Protein AF-A0A0D9VDD2-F1 (afdb_monomer_lite)

Secondary structure (DSSP, 8-state):
-HHHHHHHHHHHHHHHHGGGSPPPPEEEEEEETTTEEEEEETTS-EEEEEHHHHHHT-SS--TT--EETTEE---S-TT--EEEEEEETTTEEEEEETTS----EEEHHHHHHHHHTHHHHHHHHHHHHHHTT--SSPP--------HHHHHHHHHHHHHHHHHHHHHHHHHHHHHHHHHHHHHHHHTT--GGGTS---TT-S-EEEEE-HHHHT-HHHHHHHHHHHHHHT--EEEEEETT-HHHHHHS----S------------------EEEEETTEEEEEEEGGGTHHHHHHHHHHHHHHHHTSS--S-----HHHHHHHHHHHT--PPPPSEEEEESSSSS-TT--GGG-SS-EEEEEE-GGG--HHHHHHHHHHHHTPPPTTSS-----S----

Foldseek 3Di:
DPAVCCLLVVVVVCVVVCVPDDPFAWDDWDDDKFFWIWTAGPVRDIFTGTQLLCVQSFSDDDPPFDQDVNHGGDAQCLPKTWDDWDDDPRFFIFTQIPVRDTPGTQGPRNVVVCRVCVVVSVVVNVVVCVVRVGHNRHPPPPPPPPPVVVVVVVVVVVVVVVVVVVVVVVVVVVVVVVLVVLLVCVLVVVDVLLVDQPCVVFLEEEEEAEPVLLLPLVLVVVVVVLCLVSPHAEYEYEYAVQSNVCSQPPPPDDDPDDDDDDDDDDDDDAPFSWDADNNHTYTYDYLCLAPVLLVQLVVVVVVVVVPDPPPPDDDDDPVSSLVSSVVSRNNDAAGQEYEYADADPDRNRPHPNSCPNHHYDYQYHSVPDGSSSVSVSSSVSSPDDDPPPDPPPPPDDPDD

Radius of gyration: 35.56 Å; chains: 1; bounding box: 83×65×98 Å

pLDDT: mean 78.19, std 19.79, range [24.19, 96.69]

Sequence (400 aa):
MAAAAMGAAVVRRLHAAVAAAQPPRLRKLAMHPPKSVEVGFADGSTFHLSAEFLRVYSPAADSKIRSVAGEKVIFGRRHVGIMSAESVGNYGIRILFDDLHKTGIFTWDYLHHLGSNKFGLMRNYIRTLKKHSLSRDPQRRYQGSISCSSMIVKLILGLLWCLVHLVISLFGSWSHLRNNLECYLISLKLLPKYRNLHLERLAYLGVVVDSREAKNALKVKQLLHWFSTIGINYLILYDIEGVLKELIQPSTEASTDGNLRNSLDVVADTKASCCRHGGMFMECLSGSDGKEAIAKAANLLYSTCSNSDNKSGIIFTEADMTRALKSVGIGGPEPDLLLVYGPARCHLGFPAWRLRYTEIMYMGPLESMKYGTIAKALYQFSHKHQNYEDPILFEGDFWN

Structure (mmCIF, N/CA/C/O backbone):
data_AF-A0A0D9VDD2-F1
#
_entry.id   AF-A0A0D9VDD2-F1
#
loop_
_atom_site.group_PDB
_atom_site.id
_atom_site.type_symbol
_atom_site.label_atom_id
_atom_site.label_alt_id
_atom_site.label_comp_id
_atom_site.label_asym_id
_atom_site.label_entity_id
_atom_site.label_seq_id
_atom_site.pdbx_PDB_ins_code
_atom_site.Cartn_x
_atom_site.Cartn_y
_atom_site.Cartn_z
_atom_site.occupancy
_atom_site.B_iso_or_equiv
_atom_site.auth_seq_id
_atom_site.auth_comp_id
_atom_site.auth_asym_id
_atom_site.auth_atom_id
_atom_site.pdbx_PDB_model_num
ATOM 1 N N . MET A 1 1 ? 16.039 -21.430 -40.012 1.00 30.84 1 MET A N 1
ATOM 2 C CA . MET A 1 1 ? 15.898 -21.374 -38.536 1.00 30.84 1 MET A CA 1
ATOM 3 C C . MET A 1 1 ? 17.147 -21.802 -37.746 1.00 30.84 1 MET A C 1
ATOM 5 O O . MET A 1 1 ? 17.159 -21.601 -36.541 1.00 30.84 1 MET A O 1
ATOM 9 N N . ALA A 1 2 ? 18.214 -22.335 -38.361 1.00 26.69 2 ALA A N 1
ATOM 10 C CA . ALA A 1 2 ? 19.327 -22.940 -37.612 1.00 26.69 2 ALA A CA 1
ATOM 11 C C . ALA A 1 2 ? 20.407 -21.961 -37.085 1.00 26.69 2 ALA A C 1
ATOM 13 O O . ALA A 1 2 ? 20.958 -22.193 -36.015 1.00 26.69 2 ALA A O 1
ATOM 14 N N . ALA A 1 3 ? 20.696 -20.837 -37.755 1.00 29.27 3 ALA A N 1
ATOM 15 C CA . ALA A 1 3 ? 21.874 -20.019 -37.414 1.00 29.27 3 ALA A CA 1
ATOM 16 C C . ALA A 1 3 ? 21.677 -19.036 -36.234 1.00 29.27 3 ALA A C 1
ATOM 18 O O . ALA A 1 3 ? 22.625 -18.742 -35.509 1.00 29.27 3 ALA A O 1
ATOM 19 N N . ALA A 1 4 ? 20.452 -18.560 -35.973 1.00 33.75 4 ALA A N 1
ATOM 20 C CA . ALA A 1 4 ? 20.155 -17.746 -34.782 1.00 33.75 4 ALA A CA 1
ATOM 21 C C . ALA A 1 4 ? 20.057 -18.600 -33.504 1.00 33.75 4 ALA A C 1
ATOM 23 O O . ALA A 1 4 ? 20.463 -18.154 -32.430 1.00 33.75 4 ALA A O 1
ATOM 24 N N . ALA A 1 5 ? 19.604 -19.851 -33.644 1.00 31.27 5 ALA A N 1
ATOM 25 C CA . ALA A 1 5 ? 19.727 -20.853 -32.596 1.00 31.27 5 ALA A CA 1
ATOM 26 C C . ALA A 1 5 ? 21.207 -21.141 -32.303 1.00 31.27 5 ALA A C 1
ATOM 28 O O . ALA A 1 5 ? 21.559 -21.268 -31.140 1.00 31.27 5 ALA A O 1
ATOM 29 N N . MET A 1 6 ? 22.096 -21.128 -33.307 1.00 35.28 6 MET A N 1
ATOM 30 C CA . MET A 1 6 ? 23.531 -21.342 -33.095 1.00 35.28 6 MET A CA 1
ATOM 31 C C . MET A 1 6 ? 24.211 -20.257 -32.254 1.00 35.28 6 MET A C 1
ATOM 33 O O . MET A 1 6 ? 25.042 -20.623 -31.453 1.00 35.28 6 MET A O 1
ATOM 37 N N . GLY A 1 7 ? 23.882 -18.963 -32.321 1.00 37.09 7 GLY A N 1
ATOM 38 C CA . GLY A 1 7 ? 24.578 -17.949 -31.496 1.00 37.09 7 GLY A CA 1
ATOM 39 C C . GLY A 1 7 ? 24.338 -18.108 -29.985 1.00 37.09 7 GLY A C 1
ATOM 40 O O . GLY A 1 7 ? 25.277 -18.187 -29.195 1.00 37.09 7 GLY A O 1
ATOM 41 N N . ALA A 1 8 ? 23.070 -18.234 -29.583 1.00 40.09 8 ALA A N 1
ATOM 42 C CA . ALA A 1 8 ? 22.695 -18.464 -28.186 1.00 40.09 8 ALA A CA 1
ATOM 43 C C . ALA A 1 8 ? 22.958 -19.916 -27.735 1.00 40.09 8 ALA A C 1
ATOM 45 O O . ALA A 1 8 ? 23.302 -20.143 -26.575 1.00 40.09 8 ALA A O 1
ATOM 46 N N . ALA A 1 9 ? 22.842 -20.902 -28.637 1.00 37.22 9 ALA A N 1
ATOM 47 C CA . ALA A 1 9 ? 23.177 -22.296 -28.343 1.00 37.22 9 ALA A CA 1
ATOM 48 C C . ALA A 1 9 ? 24.686 -22.563 -28.341 1.00 37.22 9 ALA A C 1
ATOM 50 O O . ALA A 1 9 ? 25.102 -23.470 -27.641 1.00 37.22 9 ALA A O 1
ATOM 51 N N . VAL A 1 10 ? 25.511 -21.792 -29.057 1.00 44.44 10 VAL A N 1
ATOM 52 C CA . VAL A 1 10 ? 26.982 -21.839 -28.970 1.00 44.44 10 VAL A CA 1
ATOM 53 C C . VAL A 1 10 ? 27.420 -21.262 -27.634 1.00 44.44 10 VAL A C 1
ATOM 55 O O . VAL A 1 10 ? 28.215 -21.905 -26.970 1.00 44.44 10 VAL A O 1
ATOM 58 N N . VAL A 1 11 ? 26.830 -20.154 -27.163 1.00 46.69 11 VAL A N 1
ATOM 59 C CA . VAL A 1 11 ? 27.063 -19.660 -25.792 1.00 46.69 11 VAL A CA 1
ATOM 60 C C . VAL A 1 11 ? 26.603 -20.695 -24.752 1.00 46.69 11 VAL A C 1
ATOM 62 O O . VAL A 1 11 ? 27.386 -21.062 -23.882 1.00 46.69 11 VAL A O 1
ATOM 65 N N . ARG A 1 12 ? 25.394 -21.269 -24.875 1.00 45.09 12 ARG A N 1
ATOM 66 C CA . ARG A 1 12 ? 24.916 -22.334 -23.961 1.00 45.09 12 ARG A CA 1
ATOM 67 C C . ARG A 1 12 ? 25.730 -23.638 -24.041 1.00 45.09 12 ARG A C 1
ATOM 69 O O . ARG A 1 12 ? 25.917 -24.276 -23.013 1.00 45.09 12 ARG A O 1
ATOM 76 N N . ARG A 1 13 ? 26.238 -24.034 -25.215 1.00 41.28 13 ARG A N 1
ATOM 77 C CA . ARG A 1 13 ? 27.098 -25.223 -25.395 1.00 41.28 13 ARG A CA 1
ATOM 78 C C . ARG A 1 13 ? 28.545 -24.977 -24.966 1.00 41.28 13 ARG A C 1
ATOM 80 O O . ARG A 1 13 ? 29.152 -25.909 -24.463 1.00 41.28 13 ARG A O 1
ATOM 87 N N . LEU A 1 14 ? 29.082 -23.761 -25.091 1.00 48.22 14 LEU A N 1
ATOM 88 C CA . LEU A 1 14 ? 30.380 -23.382 -24.514 1.00 48.22 14 LEU A CA 1
ATOM 89 C C . LEU A 1 14 ? 30.318 -23.390 -22.985 1.00 48.22 14 LEU A C 1
ATOM 91 O O . LEU A 1 14 ? 31.205 -23.956 -22.360 1.00 48.22 14 LEU A O 1
ATOM 95 N N . HIS A 1 15 ? 29.235 -22.882 -22.385 1.00 49.00 15 HIS A N 1
ATOM 96 C CA . HIS A 1 15 ? 29.010 -23.011 -20.939 1.00 49.00 15 HIS A CA 1
ATOM 97 C C . HIS A 1 15 ? 28.949 -24.481 -20.469 1.00 49.00 15 HIS A C 1
ATOM 99 O O . HIS A 1 15 ? 29.368 -24.768 -19.354 1.00 49.00 15 HIS A O 1
ATOM 105 N N . ALA A 1 16 ? 28.468 -25.411 -21.306 1.00 39.44 16 ALA A N 1
ATOM 106 C CA . ALA A 1 16 ? 28.390 -26.839 -20.973 1.00 39.44 16 ALA A CA 1
ATOM 107 C C . ALA A 1 16 ? 29.676 -27.636 -21.290 1.00 39.44 16 ALA A C 1
ATOM 109 O O . ALA A 1 16 ? 30.001 -28.572 -20.568 1.00 39.44 16 ALA A O 1
ATOM 110 N N . ALA A 1 17 ? 30.420 -27.284 -22.344 1.00 39.97 17 ALA A N 1
ATOM 111 C CA . ALA A 1 17 ? 31.623 -28.007 -22.776 1.00 39.97 17 ALA A CA 1
ATOM 112 C C . ALA A 1 17 ? 32.919 -27.536 -22.085 1.00 39.97 17 ALA A C 1
ATOM 114 O O . ALA A 1 17 ? 33.894 -28.280 -22.049 1.00 39.97 17 ALA A O 1
ATOM 115 N N . VAL A 1 18 ? 32.942 -26.329 -21.506 1.00 45.69 18 VAL A N 1
ATOM 116 C CA . VAL A 1 18 ? 34.102 -25.784 -20.765 1.00 45.69 18 VAL A CA 1
ATOM 117 C C . VAL A 1 18 ? 34.145 -26.271 -19.303 1.00 45.69 18 VAL A C 1
ATOM 119 O O . VAL A 1 18 ? 35.091 -25.991 -18.577 1.00 45.69 18 VAL A O 1
ATOM 122 N N . ALA A 1 19 ? 33.191 -27.103 -18.870 1.00 39.88 19 ALA A N 1
ATOM 123 C CA . ALA A 1 19 ? 33.149 -27.668 -17.517 1.00 39.88 19 ALA A CA 1
ATOM 124 C C . ALA A 1 19 ? 34.330 -28.607 -17.155 1.00 39.88 19 ALA A C 1
ATOM 126 O O . ALA A 1 19 ? 34.406 -29.060 -16.017 1.00 39.88 19 ALA A O 1
ATOM 127 N N . ALA A 1 20 ? 35.257 -28.890 -18.081 1.00 42.78 20 ALA A N 1
ATOM 128 C CA . ALA A 1 20 ? 36.411 -29.766 -17.846 1.00 42.78 20 ALA A CA 1
ATOM 129 C C . ALA A 1 20 ? 37.732 -29.036 -17.507 1.00 42.78 20 ALA A C 1
ATOM 131 O O . ALA A 1 20 ? 38.693 -29.690 -17.112 1.00 42.78 20 ALA A O 1
ATOM 132 N N . ALA A 1 21 ? 37.805 -27.703 -17.611 1.00 52.34 21 ALA A N 1
ATOM 133 C CA . ALA A 1 21 ? 38.969 -26.927 -17.171 1.00 52.34 21 ALA A CA 1
ATOM 134 C C . ALA A 1 21 ? 38.513 -25.575 -16.613 1.00 52.34 21 ALA A C 1
ATOM 136 O O . ALA A 1 21 ? 37.828 -24.822 -17.303 1.00 52.34 21 ALA A O 1
ATOM 137 N N . GLN A 1 22 ? 38.872 -25.261 -15.364 1.00 57.28 22 GLN A N 1
ATOM 138 C CA . GLN A 1 22 ? 38.543 -23.960 -14.779 1.00 57.28 22 GLN A CA 1
ATOM 139 C C . GLN A 1 22 ? 39.189 -22.842 -15.619 1.00 57.28 22 GLN A C 1
ATOM 141 O O . GLN A 1 22 ? 40.410 -22.856 -15.799 1.00 57.28 22 GLN A O 1
ATOM 146 N N . PRO A 1 23 ? 38.406 -21.884 -16.148 1.00 63.03 23 PRO A N 1
ATOM 147 C CA . PRO A 1 23 ? 38.947 -20.783 -16.931 1.00 63.03 23 PRO A CA 1
ATOM 148 C C . PRO A 1 23 ? 39.864 -19.911 -16.059 1.00 63.03 23 PRO A C 1
ATOM 150 O O . PRO A 1 23 ? 39.626 -19.757 -14.854 1.00 63.03 23 PRO A O 1
ATOM 153 N N . PRO A 1 24 ? 40.937 -19.341 -16.631 1.00 77.19 24 PRO A N 1
ATOM 154 C CA . PRO A 1 24 ? 41.904 -18.584 -15.856 1.00 77.19 24 PRO A CA 1
ATOM 155 C C . PRO A 1 24 ? 41.251 -17.322 -15.288 1.00 77.19 24 PRO A C 1
ATOM 157 O O . PRO A 1 24 ? 40.516 -16.603 -15.963 1.00 77.19 24 PRO A O 1
ATOM 160 N N . ARG A 1 25 ? 41.531 -17.038 -14.015 1.00 84.88 25 ARG A N 1
ATOM 161 C CA . ARG A 1 25 ? 40.952 -15.893 -13.306 1.00 84.88 25 ARG A CA 1
ATOM 162 C C . ARG A 1 25 ? 41.449 -14.573 -13.900 1.00 84.88 25 ARG A C 1
ATOM 164 O O . ARG A 1 25 ? 42.640 -14.423 -14.176 1.00 84.88 25 ARG A O 1
ATOM 171 N N . LEU A 1 26 ? 40.555 -13.594 -14.035 1.00 89.44 26 LEU A N 1
ATOM 172 C CA . LEU A 1 26 ? 40.916 -12.234 -14.439 1.00 89.44 26 LEU A CA 1
ATOM 173 C C . LEU A 1 26 ? 41.887 -11.606 -13.422 1.00 89.44 26 LEU A C 1
ATOM 175 O O . LEU A 1 26 ? 41.628 -11.616 -12.218 1.00 89.44 26 LEU A O 1
ATOM 179 N N . ARG A 1 27 ? 42.988 -11.034 -13.917 1.00 88.50 27 ARG A N 1
ATOM 180 C CA . ARG A 1 27 ? 43.988 -10.292 -13.133 1.00 88.50 27 ARG A CA 1
ATOM 181 C C . ARG A 1 27 ? 44.009 -8.800 -13.432 1.00 88.50 27 ARG A C 1
ATOM 183 O O . ARG A 1 27 ? 44.256 -8.010 -12.528 1.00 88.50 27 ARG A O 1
ATOM 190 N N . LYS A 1 28 ? 43.777 -8.415 -14.686 1.00 89.69 28 LYS A N 1
ATOM 191 C CA . LYS A 1 28 ? 43.852 -7.022 -15.133 1.00 89.69 28 LYS A CA 1
ATOM 192 C C . LYS A 1 28 ? 42.691 -6.715 -16.067 1.00 89.69 28 LYS A C 1
ATOM 194 O O . LYS A 1 28 ? 42.419 -7.487 -16.980 1.00 89.69 28 LYS A O 1
ATOM 199 N N . LEU A 1 29 ? 42.048 -5.574 -15.857 1.00 91.81 29 LEU A N 1
ATOM 200 C CA . LEU A 1 29 ? 41.071 -4.996 -16.771 1.00 91.81 29 LEU A CA 1
ATOM 201 C C . LEU A 1 29 ? 41.396 -3.513 -16.918 1.00 91.81 29 LEU A C 1
ATOM 203 O O . LEU A 1 29 ? 41.356 -2.779 -15.934 1.00 91.81 29 LEU A O 1
ATOM 207 N N . ALA A 1 30 ? 41.726 -3.081 -18.131 1.00 92.06 30 ALA A N 1
ATOM 208 C CA . ALA A 1 30 ? 41.955 -1.677 -18.446 1.00 92.06 30 ALA A CA 1
ATOM 209 C C . ALA A 1 30 ? 41.089 -1.264 -19.638 1.00 92.06 30 ALA A C 1
ATOM 211 O O . ALA A 1 30 ? 41.085 -1.901 -20.693 1.00 92.06 30 ALA A O 1
ATOM 212 N N . MET A 1 31 ? 40.329 -0.188 -19.457 1.00 90.88 31 MET A N 1
ATOM 213 C CA . MET A 1 31 ? 39.473 0.378 -20.492 1.00 90.88 31 MET A CA 1
ATOM 214 C C . MET A 1 31 ? 40.233 1.497 -21.199 1.00 90.88 31 MET A C 1
ATOM 216 O O . MET A 1 31 ? 40.690 2.433 -20.550 1.00 90.88 31 MET A O 1
ATOM 220 N N . HIS A 1 32 ? 40.313 1.431 -22.526 1.00 92.12 32 HIS A N 1
ATOM 221 C CA . HIS A 1 32 ? 40.921 2.459 -23.374 1.00 92.12 32 HIS A CA 1
ATOM 222 C C . HIS A 1 32 ? 39.853 3.057 -24.305 1.00 92.12 32 HIS A C 1
ATOM 224 O O . HIS A 1 32 ? 39.890 2.823 -25.523 1.00 92.12 32 HIS A O 1
ATOM 230 N N . PRO A 1 33 ? 38.833 3.754 -23.762 1.00 87.19 33 PRO A N 1
ATOM 231 C CA . PRO A 1 33 ? 37.771 4.330 -24.572 1.00 87.19 33 PRO A CA 1
ATOM 232 C C . PRO A 1 33 ? 38.324 5.416 -25.515 1.00 87.19 33 PRO A C 1
ATOM 234 O O . PRO A 1 33 ? 39.265 6.127 -25.162 1.00 87.19 33 PRO A O 1
ATOM 237 N N . PRO A 1 34 ? 37.770 5.554 -26.732 1.00 88.62 34 PRO A N 1
ATOM 238 C CA . PRO A 1 34 ? 36.670 4.764 -27.289 1.00 88.62 34 PRO A CA 1
ATOM 239 C C . PRO A 1 34 ? 37.113 3.457 -27.973 1.00 88.62 34 PRO A C 1
ATOM 241 O O . PRO A 1 34 ? 36.282 2.754 -28.541 1.00 88.62 34 PRO A O 1
ATOM 244 N N . LYS A 1 35 ? 38.410 3.127 -27.983 1.00 90.62 35 LYS A N 1
ATOM 245 C CA . LYS A 1 35 ? 39.001 2.217 -28.978 1.00 90.62 35 LYS A CA 1
ATOM 246 C C . LYS A 1 35 ? 39.029 0.745 -28.569 1.00 90.62 35 LYS A C 1
ATOM 248 O O . LYS A 1 35 ? 38.805 -0.115 -29.426 1.00 90.62 35 LYS A O 1
ATOM 253 N N . SER A 1 36 ? 39.338 0.422 -27.314 1.00 92.88 36 SER A N 1
ATOM 254 C CA . SER A 1 36 ? 39.586 -0.975 -26.923 1.00 92.88 36 SER A CA 1
ATOM 255 C C . SER A 1 36 ? 39.468 -1.253 -25.428 1.00 92.88 36 SER A C 1
ATOM 257 O O . SER A 1 36 ? 39.530 -0.349 -24.602 1.00 92.88 36 SER A O 1
ATOM 259 N N . VAL A 1 37 ? 39.365 -2.537 -25.096 1.00 94.19 37 VAL A N 1
ATOM 260 C CA . VAL A 1 37 ? 39.499 -3.089 -23.745 1.00 94.19 37 VAL A CA 1
ATOM 261 C C . VAL A 1 37 ? 40.724 -3.992 -23.707 1.00 94.19 37 VAL A C 1
ATOM 263 O O . VAL A 1 37 ? 40.942 -4.788 -24.620 1.00 94.19 37 VAL A O 1
ATOM 266 N N . GLU A 1 38 ? 41.520 -3.870 -22.657 1.00 95.19 38 GLU A N 1
ATOM 267 C CA . GLU A 1 38 ? 42.629 -4.761 -22.345 1.00 95.19 38 GLU A CA 1
ATOM 268 C C . GLU A 1 38 ? 42.240 -5.655 -21.167 1.00 95.19 38 GLU A C 1
ATOM 270 O O . GLU A 1 38 ? 41.813 -5.166 -20.120 1.00 95.19 38 GLU A O 1
ATOM 275 N N . VAL A 1 39 ? 42.393 -6.964 -21.345 1.00 93.06 39 VAL A N 1
ATOM 276 C CA . VAL A 1 39 ? 42.151 -7.971 -20.307 1.00 93.06 39 VAL A CA 1
ATOM 277 C C . VAL A 1 39 ? 43.385 -8.839 -20.126 1.00 93.06 39 VAL A C 1
ATOM 279 O O . VAL A 1 39 ? 43.968 -9.287 -21.110 1.00 93.06 39 VAL A O 1
ATOM 282 N N . GLY A 1 40 ? 43.778 -9.071 -18.877 1.00 92.88 40 GLY A N 1
ATOM 283 C CA . GLY A 1 40 ? 44.881 -9.949 -18.496 1.00 92.88 40 GLY A CA 1
ATOM 284 C C . GLY A 1 40 ? 44.411 -11.023 -17.523 1.00 92.88 40 GLY A C 1
ATOM 285 O O . GLY A 1 40 ? 43.644 -10.727 -16.602 1.00 92.88 40 GLY A O 1
ATOM 286 N N . PHE A 1 41 ? 44.875 -12.254 -17.710 1.00 92.50 41 PHE A N 1
ATOM 287 C CA . PHE A 1 41 ? 44.427 -13.440 -16.981 1.00 92.50 41 PHE A CA 1
ATOM 288 C C . PHE A 1 41 ? 45.564 -14.103 -16.187 1.00 92.50 41 PHE A C 1
ATOM 290 O O . PHE A 1 41 ? 46.744 -13.794 -16.354 1.00 92.50 41 PHE A O 1
ATOM 297 N N . ALA A 1 42 ? 45.203 -14.988 -15.255 1.00 87.19 42 ALA A N 1
ATOM 298 C CA . ALA A 1 42 ? 46.139 -15.661 -14.352 1.00 87.19 42 ALA A CA 1
ATOM 299 C C . ALA A 1 42 ? 47.134 -16.600 -15.055 1.00 87.19 42 ALA A C 1
ATOM 301 O O . ALA A 1 42 ? 48.212 -16.835 -14.520 1.00 87.19 42 ALA A O 1
ATOM 302 N N . ASP A 1 43 ? 46.798 -17.079 -16.253 1.00 86.38 43 ASP A N 1
ATOM 303 C CA . ASP A 1 43 ? 47.670 -17.866 -17.136 1.00 86.38 43 ASP A CA 1
ATOM 304 C C . ASP A 1 43 ? 48.757 -17.017 -17.831 1.00 86.38 43 ASP A C 1
ATOM 306 O O . ASP A 1 43 ? 49.551 -17.539 -18.609 1.00 86.38 43 ASP A O 1
ATOM 310 N N . GLY A 1 44 ? 48.795 -15.705 -17.570 1.00 88.31 44 GLY A N 1
ATOM 311 C CA . GLY A 1 44 ? 49.711 -14.757 -18.204 1.00 88.31 44 GLY A CA 1
ATOM 312 C C . GLY A 1 44 ? 49.218 -14.231 -19.554 1.00 88.31 44 GLY A C 1
ATOM 313 O O . GLY A 1 44 ? 49.846 -13.338 -20.125 1.00 88.31 44 GLY A O 1
ATOM 314 N N . SER A 1 45 ? 48.082 -14.721 -20.062 1.00 90.25 45 SER A N 1
ATOM 315 C CA . SER A 1 45 ? 47.519 -14.238 -21.320 1.00 90.25 45 SER A CA 1
ATOM 316 C C . SER A 1 45 ? 46.991 -12.809 -21.170 1.00 90.25 45 SER A C 1
ATOM 318 O O . SER A 1 45 ? 46.332 -12.458 -20.188 1.00 90.25 45 SER A O 1
ATOM 320 N N . THR A 1 46 ? 47.306 -11.957 -22.147 1.00 93.50 46 THR A N 1
ATOM 321 C CA . THR A 1 46 ? 46.815 -10.576 -22.218 1.00 93.50 46 THR A CA 1
ATOM 322 C C . THR A 1 46 ? 46.255 -10.313 -23.607 1.00 93.50 46 THR A C 1
ATOM 324 O O . THR A 1 46 ? 46.915 -10.569 -24.614 1.00 93.50 46 THR A O 1
ATOM 327 N N . PHE A 1 47 ? 45.031 -9.792 -23.675 1.00 94.38 47 PHE A N 1
ATOM 328 C CA . PHE A 1 47 ? 44.327 -9.556 -24.929 1.00 94.38 47 PHE A CA 1
ATOM 329 C C . PHE A 1 47 ? 43.855 -8.110 -25.042 1.00 94.38 47 PHE A C 1
ATOM 331 O O . PHE A 1 47 ? 43.198 -7.578 -24.150 1.00 94.38 47 PHE A O 1
ATOM 338 N N . HIS A 1 48 ? 44.113 -7.509 -26.204 1.00 94.75 48 HIS A N 1
ATOM 339 C CA . HIS A 1 48 ? 43.550 -6.217 -26.594 1.00 94.75 48 HIS A CA 1
ATOM 340 C C . HIS A 1 48 ? 42.368 -6.425 -27.544 1.00 94.75 48 HIS A C 1
ATOM 342 O O . HIS A 1 48 ? 42.537 -6.862 -28.690 1.00 94.75 48 HIS A O 1
ATOM 348 N N . LEU A 1 49 ? 41.164 -6.105 -27.082 1.00 94.81 49 LEU A N 1
ATOM 349 C CA . LEU A 1 49 ? 39.906 -6.300 -27.795 1.00 94.81 49 LEU A CA 1
ATOM 350 C C . LEU A 1 49 ? 39.362 -4.942 -28.253 1.00 94.81 49 LEU A C 1
ATOM 352 O O . LEU A 1 49 ? 39.028 -4.086 -27.442 1.00 94.81 49 LEU A O 1
ATOM 356 N N . SER A 1 50 ? 39.291 -4.722 -29.567 1.00 95.06 50 SER A N 1
ATOM 357 C CA . SER A 1 50 ? 38.773 -3.472 -30.143 1.00 95.06 50 SER A CA 1
ATOM 358 C C . SER A 1 50 ? 37.263 -3.332 -29.944 1.00 95.06 50 SER A C 1
ATOM 360 O O . SER A 1 50 ? 36.552 -4.340 -29.976 1.00 95.06 50 SER A O 1
ATOM 362 N N . ALA A 1 51 ? 36.773 -2.096 -29.880 1.00 93.44 51 ALA A N 1
ATOM 363 C CA . ALA A 1 51 ? 35.352 -1.768 -29.785 1.00 93.44 51 ALA A CA 1
ATOM 364 C C . ALA A 1 51 ? 34.501 -2.436 -30.883 1.00 93.44 51 ALA A C 1
ATOM 366 O O . ALA A 1 51 ? 33.501 -3.076 -30.569 1.00 93.44 51 ALA A O 1
ATOM 367 N N . GLU A 1 52 ? 34.947 -2.402 -32.147 1.00 93.19 52 GLU A N 1
ATOM 368 C CA . GLU A 1 52 ? 34.277 -3.096 -33.261 1.00 93.19 52 GLU A CA 1
ATOM 369 C C . GLU A 1 52 ? 34.119 -4.598 -32.985 1.00 93.19 52 GLU A C 1
ATOM 371 O O . GLU A 1 52 ? 33.029 -5.152 -33.116 1.00 93.19 52 GLU A O 1
ATOM 376 N N . PHE A 1 53 ? 35.205 -5.263 -32.587 1.00 93.25 53 PHE A N 1
ATOM 377 C CA . PHE A 1 53 ? 35.209 -6.706 -32.342 1.00 93.25 53 PHE A CA 1
ATOM 378 C C . PHE A 1 53 ? 34.258 -7.095 -31.206 1.00 93.25 53 PHE A C 1
ATOM 380 O O . PHE A 1 53 ? 33.443 -8.002 -31.370 1.00 93.25 53 PHE A O 1
ATOM 387 N N . LEU A 1 54 ? 34.309 -6.370 -30.086 1.00 93.25 54 LEU A N 1
ATOM 388 C CA . LEU A 1 54 ? 33.405 -6.586 -28.955 1.00 93.25 54 LEU A CA 1
ATOM 389 C C . LEU A 1 54 ? 31.948 -6.323 -29.339 1.00 93.25 54 LEU A C 1
ATOM 391 O O . LEU A 1 54 ? 31.054 -7.052 -28.912 1.00 93.25 54 LEU A O 1
ATOM 395 N N . ARG A 1 55 ? 31.696 -5.315 -30.178 1.00 91.38 55 ARG A N 1
ATOM 396 C CA . ARG A 1 55 ? 30.348 -4.974 -30.625 1.00 91.38 55 ARG A CA 1
ATOM 397 C C . ARG A 1 55 ? 29.746 -6.031 -31.550 1.00 91.38 55 ARG A C 1
ATOM 399 O O . ARG A 1 55 ? 28.558 -6.338 -31.423 1.00 91.38 55 ARG A O 1
ATOM 406 N N . VAL A 1 56 ? 30.545 -6.564 -32.474 1.00 90.06 56 VAL A N 1
ATOM 407 C CA . VAL A 1 56 ? 30.143 -7.620 -33.420 1.00 90.06 56 VAL A CA 1
ATOM 408 C C . VAL A 1 56 ? 29.886 -8.939 -32.694 1.00 90.06 56 VAL A C 1
ATOM 410 O O . VAL A 1 56 ? 28.944 -9.645 -33.036 1.00 90.06 56 VAL A O 1
ATOM 413 N N . TYR A 1 57 ? 30.673 -9.242 -31.662 1.00 89.88 57 TYR A N 1
ATOM 414 C CA . TYR A 1 57 ? 30.529 -10.451 -30.849 1.00 89.88 57 TYR A CA 1
ATOM 415 C C . TYR A 1 57 ? 29.807 -10.202 -29.520 1.00 89.88 57 TYR A C 1
ATOM 417 O O . TYR A 1 57 ? 30.006 -10.934 -28.547 1.00 89.88 57 TYR A O 1
ATOM 425 N N . SER A 1 58 ? 28.955 -9.177 -29.457 1.00 88.69 58 SER A N 1
ATOM 426 C CA . SER A 1 58 ? 28.192 -8.903 -28.245 1.00 88.69 58 SER A CA 1
ATOM 427 C C . SER A 1 58 ? 27.149 -10.009 -28.005 1.00 88.69 58 SER A C 1
ATOM 429 O O . SER A 1 58 ? 26.398 -10.336 -28.924 1.00 88.69 58 SER A O 1
ATOM 431 N N . PRO A 1 59 ? 27.054 -10.571 -26.786 1.00 79.62 59 PRO A N 1
ATOM 432 C CA . PRO A 1 59 ? 26.184 -11.716 -26.500 1.00 79.62 59 PRO A CA 1
ATOM 433 C C . PRO A 1 59 ? 24.686 -11.371 -26.419 1.00 79.62 59 PRO A C 1
ATOM 435 O O . PRO A 1 59 ? 23.849 -12.270 -26.372 1.00 79.62 59 PRO A O 1
ATOM 438 N N . ALA A 1 60 ? 24.317 -10.087 -26.413 1.00 71.50 60 ALA A N 1
ATOM 439 C CA . ALA A 1 60 ? 22.919 -9.669 -26.351 1.00 71.50 60 ALA A CA 1
ATOM 440 C C . ALA A 1 60 ? 22.241 -9.644 -27.730 1.00 71.50 60 ALA A C 1
ATOM 442 O O . ALA A 1 60 ? 22.822 -9.240 -28.739 1.00 71.50 60 ALA A O 1
ATOM 443 N N . ALA A 1 61 ? 20.960 -10.020 -27.762 1.00 56.72 61 ALA A N 1
ATOM 444 C CA . ALA A 1 61 ? 20.137 -9.935 -28.959 1.00 56.72 61 ALA A CA 1
ATOM 445 C C . ALA A 1 61 ? 19.828 -8.467 -29.300 1.00 56.72 61 ALA A C 1
ATOM 447 O O . ALA A 1 61 ? 18.938 -7.858 -28.718 1.00 56.72 61 ALA A O 1
ATOM 448 N N . ASP A 1 62 ? 20.549 -7.903 -30.267 1.00 54.59 62 ASP A N 1
ATOM 449 C CA . ASP A 1 62 ? 20.195 -6.607 -30.852 1.00 54.59 62 ASP A CA 1
ATOM 450 C C . ASP A 1 62 ? 18.952 -6.771 -31.756 1.00 54.59 62 ASP A C 1
ATOM 452 O O . ASP A 1 62 ? 18.867 -7.708 -32.566 1.00 54.59 62 ASP A O 1
ATOM 456 N N . SER A 1 63 ? 17.966 -5.890 -31.566 1.00 49.22 63 SER A N 1
ATOM 457 C CA . SER A 1 63 ? 16.702 -5.833 -32.312 1.00 49.22 63 SER A CA 1
ATOM 458 C C . SER A 1 63 ? 16.879 -5.276 -33.728 1.00 49.22 63 SER A C 1
ATOM 460 O O . SER A 1 63 ? 16.015 -5.474 -34.577 1.00 49.22 63 SER A O 1
ATOM 462 N N . LYS A 1 64 ? 18.019 -4.633 -34.021 1.00 51.03 64 LYS A N 1
ATOM 463 C CA . LYS A 1 64 ? 18.350 -4.067 -35.342 1.00 51.03 64 LYS A CA 1
ATOM 464 C C . LYS A 1 64 ? 19.069 -5.036 -36.278 1.00 51.03 64 LYS A C 1
ATOM 466 O O . LYS A 1 64 ? 19.583 -4.617 -37.317 1.00 51.03 64 LYS A O 1
ATOM 471 N N . ILE A 1 65 ? 19.147 -6.319 -35.937 1.00 58.34 65 ILE A N 1
ATOM 472 C CA . ILE A 1 65 ? 19.897 -7.261 -36.762 1.00 58.34 65 ILE A CA 1
ATOM 473 C C . ILE A 1 65 ? 19.042 -7.732 -37.936 1.00 58.34 65 ILE A C 1
ATOM 475 O O . ILE A 1 65 ? 18.019 -8.390 -37.755 1.00 58.34 65 ILE A O 1
ATOM 479 N N . ARG A 1 66 ? 19.497 -7.430 -39.156 1.00 55.69 66 ARG A N 1
ATOM 480 C CA . ARG A 1 66 ? 18.938 -8.023 -40.372 1.00 55.69 66 ARG A CA 1
ATOM 481 C C . ARG A 1 66 ? 19.312 -9.504 -40.417 1.00 55.69 66 ARG A C 1
ATOM 483 O O . ARG A 1 66 ? 20.488 -9.853 -40.374 1.00 55.69 66 ARG A O 1
ATOM 490 N N . SER A 1 67 ? 18.303 -10.363 -40.521 1.00 56.84 67 SER A N 1
ATOM 491 C CA . SER A 1 67 ? 18.498 -11.748 -40.945 1.00 56.84 67 SER A CA 1
ATOM 492 C C . SER A 1 67 ? 18.715 -11.732 -42.455 1.00 56.84 67 SER A C 1
ATOM 494 O O . SER A 1 67 ? 17.811 -11.349 -43.196 1.00 56.84 67 SER A O 1
ATOM 496 N N . VAL A 1 68 ? 19.915 -12.085 -42.914 1.00 57.41 68 VAL A N 1
ATOM 497 C CA . VAL A 1 68 ? 20.215 -12.216 -44.346 1.00 57.41 68 VAL A CA 1
ATOM 498 C C . VAL A 1 68 ? 20.430 -13.695 -44.620 1.00 57.41 68 VAL A C 1
ATOM 500 O O . VAL A 1 68 ? 21.308 -14.314 -44.028 1.00 57.41 68 VAL A O 1
ATOM 503 N N . ALA A 1 69 ? 19.582 -14.285 -45.467 1.00 56.53 69 ALA A N 1
ATOM 504 C CA . ALA A 1 69 ? 19.593 -15.723 -45.759 1.00 56.53 69 ALA A CA 1
ATOM 505 C C . ALA A 1 69 ? 19.546 -16.629 -44.501 1.00 56.53 69 ALA A C 1
ATOM 507 O O . ALA A 1 69 ? 20.118 -17.716 -44.477 1.00 56.53 69 ALA A O 1
ATOM 508 N N . GLY A 1 70 ? 18.872 -16.178 -43.433 1.00 59.72 70 GLY A N 1
ATOM 509 C CA . GLY A 1 70 ? 18.716 -16.929 -42.182 1.00 59.72 70 GLY A CA 1
ATOM 510 C C . GLY A 1 70 ? 19.892 -16.834 -41.201 1.00 59.72 70 GLY A C 1
ATOM 511 O O . GLY A 1 70 ? 19.779 -17.385 -40.103 1.00 59.72 70 GLY A O 1
ATOM 512 N N . GLU A 1 71 ? 20.975 -16.134 -41.559 1.00 65.38 71 GLU A N 1
ATOM 513 C CA . GLU A 1 71 ? 22.144 -15.862 -40.716 1.00 65.38 71 GLU A CA 1
ATOM 514 C C . GLU A 1 71 ? 22.047 -14.444 -40.115 1.00 65.38 71 GLU A C 1
ATOM 516 O O . GLU A 1 71 ? 21.710 -13.469 -40.793 1.00 65.38 71 GLU A O 1
ATOM 521 N N . LYS A 1 72 ? 22.286 -14.330 -38.803 1.00 69.75 72 LYS A N 1
ATOM 522 C CA . LYS A 1 72 ? 22.163 -13.082 -38.037 1.00 69.75 72 LYS A CA 1
ATOM 523 C C . LYS A 1 72 ? 23.516 -12.353 -38.059 1.00 69.75 72 LYS A C 1
ATOM 525 O O . LYS A 1 72 ? 24.388 -12.692 -37.267 1.00 69.75 72 LYS A O 1
ATOM 530 N N . VAL A 1 73 ? 23.704 -11.379 -38.956 1.00 77.88 73 VAL A N 1
ATOM 531 C CA . VAL A 1 73 ? 25.009 -10.714 -39.179 1.00 77.88 73 VAL A CA 1
ATOM 532 C C . VAL A 1 73 ? 24.966 -9.240 -38.766 1.00 77.88 73 VAL A C 1
ATOM 534 O O . VAL A 1 73 ? 24.156 -8.463 -39.271 1.00 77.88 73 VAL A O 1
ATOM 537 N N . ILE A 1 74 ? 25.859 -8.835 -37.858 1.00 85.69 74 ILE A N 1
ATOM 538 C CA . ILE A 1 74 ? 26.079 -7.427 -37.486 1.00 85.69 74 ILE A CA 1
ATOM 539 C C . ILE A 1 74 ? 27.108 -6.835 -38.457 1.00 85.69 74 ILE A C 1
ATOM 541 O O . ILE A 1 74 ? 28.177 -7.405 -38.611 1.00 85.69 74 ILE A O 1
ATOM 545 N N . PHE A 1 75 ? 26.818 -5.703 -39.102 1.00 88.25 75 PHE A N 1
ATOM 546 C CA . PHE A 1 75 ? 27.714 -5.047 -40.069 1.00 88.25 75 PHE A CA 1
ATOM 547 C C . PHE A 1 75 ? 27.688 -3.520 -39.902 1.00 88.25 75 PHE A C 1
ATOM 549 O O . PHE A 1 75 ? 26.868 -2.989 -39.151 1.00 88.25 75 PHE A O 1
ATOM 556 N N . GLY A 1 76 ? 28.589 -2.800 -40.577 1.00 88.00 76 GLY A N 1
ATOM 557 C CA . GLY A 1 76 ? 28.631 -1.334 -40.521 1.00 88.00 76 GLY A CA 1
ATOM 558 C C . GLY A 1 76 ? 29.078 -0.747 -39.175 1.00 88.00 76 GLY A C 1
ATOM 559 O O . GLY A 1 76 ? 28.741 0.394 -38.866 1.00 88.00 76 GLY A O 1
ATOM 560 N N . ARG A 1 77 ? 29.776 -1.529 -38.338 1.00 88.56 77 ARG A N 1
ATOM 561 C CA . ARG A 1 77 ? 30.170 -1.160 -36.962 1.00 88.56 77 ARG A CA 1
ATOM 562 C C . ARG A 1 77 ? 31.657 -0.838 -36.792 1.00 88.56 77 ARG A C 1
ATOM 564 O O . ARG A 1 77 ? 32.124 -0.755 -35.661 1.00 88.56 77 ARG A O 1
ATOM 571 N N . ARG A 1 78 ? 32.403 -0.623 -37.882 1.00 88.31 78 ARG A N 1
ATOM 572 C CA . ARG A 1 78 ? 33.850 -0.330 -37.829 1.00 88.31 78 ARG A CA 1
ATOM 573 C C . ARG A 1 78 ? 34.212 0.858 -36.937 1.00 88.31 78 ARG A C 1
ATOM 575 O O . ARG A 1 78 ? 35.272 0.853 -36.323 1.00 88.31 78 ARG A O 1
ATOM 582 N N . HIS A 1 79 ? 33.343 1.863 -36.884 1.00 89.75 79 HIS A N 1
ATOM 583 C CA . HIS A 1 79 ? 33.570 3.104 -36.143 1.00 89.75 79 HIS A CA 1
ATOM 584 C C . HIS A 1 79 ? 32.824 3.171 -34.806 1.00 89.75 79 HIS A C 1
ATOM 586 O O . HIS A 1 79 ? 32.726 4.251 -34.243 1.00 89.75 79 HIS A O 1
ATOM 592 N N . VAL A 1 80 ? 32.291 2.048 -34.310 1.00 91.56 80 VAL A N 1
ATOM 593 C CA . VAL A 1 80 ? 31.668 2.011 -32.980 1.00 91.56 80 VAL A CA 1
ATOM 594 C C . VAL A 1 80 ? 32.728 2.203 -31.904 1.00 91.56 80 VAL A C 1
ATOM 596 O O . VAL A 1 80 ? 33.754 1.518 -31.914 1.00 91.56 80 VAL A O 1
ATOM 599 N N . GLY A 1 81 ? 32.450 3.106 -30.972 1.00 93.19 81 GLY A N 1
ATOM 600 C CA . GLY A 1 81 ? 33.248 3.388 -29.792 1.00 93.19 81 GLY A CA 1
ATOM 601 C C . GLY A 1 81 ? 32.653 2.810 -28.509 1.00 93.19 81 GLY A C 1
ATOM 602 O O . GLY A 1 81 ? 31.446 2.597 -28.379 1.00 93.19 81 GLY A O 1
ATOM 603 N N . ILE A 1 82 ? 33.525 2.572 -27.532 1.00 93.56 82 ILE A N 1
ATOM 604 C CA . ILE A 1 82 ? 33.135 2.259 -26.154 1.00 93.56 82 ILE A CA 1
ATOM 605 C C . ILE A 1 82 ? 32.980 3.567 -25.379 1.00 93.56 82 ILE A C 1
ATOM 607 O O . ILE A 1 82 ? 33.918 4.359 -25.322 1.00 93.56 82 ILE A O 1
ATOM 611 N N . MET A 1 83 ? 31.823 3.775 -24.754 1.00 92.62 83 MET A N 1
ATOM 612 C CA . MET A 1 83 ? 31.576 4.931 -23.890 1.00 92.62 83 MET A CA 1
ATOM 613 C C . MET A 1 83 ? 32.027 4.655 -22.456 1.00 92.62 83 MET A C 1
ATOM 615 O O . MET A 1 83 ? 32.777 5.430 -21.871 1.00 92.62 83 MET A O 1
ATOM 619 N N . SER A 1 84 ? 31.577 3.537 -21.893 1.00 91.12 84 SER A N 1
ATOM 620 C CA . SER A 1 84 ? 31.864 3.137 -20.517 1.00 91.12 84 SER A CA 1
ATOM 621 C C . SER A 1 84 ? 31.631 1.636 -20.331 1.00 91.12 84 SER A C 1
ATOM 623 O O . SER A 1 84 ? 31.147 0.946 -21.234 1.00 91.12 84 SER A O 1
ATOM 625 N N . ALA A 1 85 ? 31.995 1.114 -19.161 1.00 91.12 85 ALA A N 1
ATOM 626 C CA . ALA A 1 85 ? 31.650 -0.238 -18.748 1.00 91.12 85 ALA A CA 1
ATOM 627 C C . ALA A 1 85 ? 31.212 -0.256 -17.280 1.00 91.12 85 ALA A C 1
ATOM 629 O O . ALA A 1 85 ? 31.767 0.464 -16.453 1.00 91.12 85 ALA A O 1
ATOM 630 N N . GLU A 1 86 ? 30.231 -1.096 -16.974 1.00 92.81 86 GLU A N 1
ATOM 631 C CA . GLU A 1 86 ? 29.698 -1.326 -15.632 1.00 92.81 86 GLU A CA 1
ATOM 632 C C . GLU A 1 86 ? 30.083 -2.733 -15.171 1.00 92.81 86 GLU A C 1
ATOM 634 O O . GLU A 1 86 ? 30.002 -3.689 -15.950 1.00 92.81 86 GLU A O 1
ATOM 639 N N . SER A 1 87 ? 30.476 -2.890 -13.908 1.00 91.25 87 SER A N 1
ATOM 640 C CA . SER A 1 87 ? 30.672 -4.217 -13.323 1.00 91.25 87 SER A CA 1
ATOM 641 C C . SER A 1 87 ? 29.328 -4.934 -13.166 1.00 91.25 87 SER A C 1
ATOM 643 O O . SER A 1 87 ? 28.314 -4.334 -12.809 1.00 91.25 87 SER A O 1
ATOM 645 N N . VAL A 1 88 ? 29.307 -6.240 -13.439 1.00 88.44 88 VAL A N 1
ATOM 646 C CA . VAL A 1 88 ? 28.128 -7.088 -13.232 1.00 88.44 88 VAL A CA 1
ATOM 647 C C . VAL A 1 88 ? 28.527 -8.249 -12.328 1.00 88.44 88 VAL A C 1
ATOM 649 O O . VAL A 1 88 ? 29.011 -9.287 -12.781 1.00 88.44 88 VAL A O 1
ATOM 652 N N . GLY A 1 89 ? 28.342 -8.045 -11.022 1.00 86.75 89 GLY A N 1
ATOM 653 C CA . GLY A 1 89 ? 28.795 -8.984 -9.995 1.00 86.75 89 GLY A CA 1
ATOM 654 C C . GLY A 1 89 ? 30.298 -9.264 -10.095 1.00 86.75 89 GLY A C 1
ATOM 655 O O . GLY A 1 89 ? 31.079 -8.399 -10.483 1.00 86.75 89 GLY A O 1
ATOM 656 N N . ASN A 1 90 ? 30.690 -10.502 -9.783 1.00 81.62 90 ASN A N 1
ATOM 657 C CA . ASN A 1 90 ? 32.091 -10.941 -9.823 1.00 81.62 90 ASN A CA 1
ATOM 658 C C . ASN A 1 90 ? 32.471 -11.688 -11.112 1.00 81.62 90 ASN A C 1
ATOM 660 O O . ASN A 1 90 ? 33.574 -12.225 -11.195 1.00 81.62 90 ASN A O 1
ATOM 664 N N . TYR A 1 91 ? 31.580 -11.751 -12.106 1.00 85.75 91 TYR A N 1
ATOM 665 C CA . TYR A 1 91 ? 31.719 -12.662 -13.248 1.00 85.75 91 TYR A CA 1
ATOM 666 C C . TYR A 1 91 ? 31.854 -11.968 -14.610 1.00 85.75 91 TYR A C 1
ATOM 668 O O . TYR A 1 91 ? 32.130 -12.648 -15.599 1.00 85.75 91 TYR A O 1
ATOM 676 N N . GLY A 1 92 ? 31.670 -10.646 -14.699 1.00 90.56 92 GLY A N 1
ATOM 677 C CA . GLY A 1 92 ? 31.803 -9.937 -15.968 1.00 90.56 92 GLY A CA 1
ATOM 678 C C . GLY A 1 92 ? 31.573 -8.431 -15.913 1.00 90.56 92 GLY A C 1
ATOM 679 O O . GLY A 1 92 ? 31.340 -7.840 -14.857 1.00 90.56 92 GLY A O 1
ATOM 680 N N . ILE A 1 93 ? 31.594 -7.826 -17.100 1.00 93.00 93 ILE A N 1
ATOM 681 C CA . ILE A 1 93 ? 31.265 -6.416 -17.334 1.00 93.00 93 ILE A CA 1
ATOM 682 C C . ILE A 1 93 ? 30.152 -6.258 -18.363 1.00 93.00 93 ILE A C 1
ATOM 684 O O . ILE A 1 93 ? 30.030 -7.033 -19.310 1.00 93.00 93 ILE A O 1
ATOM 688 N N . ARG A 1 94 ? 29.373 -5.192 -18.229 1.00 94.12 94 ARG A N 1
ATOM 689 C CA . ARG A 1 94 ? 28.468 -4.696 -19.263 1.00 94.12 94 ARG A CA 1
ATOM 690 C C . ARG A 1 94 ? 29.126 -3.514 -19.957 1.00 94.12 94 ARG A C 1
ATOM 692 O O . ARG A 1 94 ? 29.490 -2.551 -19.295 1.00 94.12 94 ARG A O 1
ATOM 699 N N . ILE A 1 95 ? 29.270 -3.572 -21.279 1.00 92.31 95 ILE A N 1
ATOM 700 C CA . ILE A 1 95 ? 29.901 -2.498 -22.065 1.00 92.31 95 ILE A CA 1
ATOM 701 C C . ILE A 1 95 ? 28.819 -1.642 -22.727 1.00 92.31 95 ILE A C 1
ATOM 703 O O . ILE A 1 95 ? 27.914 -2.180 -23.370 1.00 92.31 95 ILE A O 1
ATOM 707 N N . LEU A 1 96 ? 28.933 -0.320 -22.581 1.00 92.88 96 LEU A N 1
ATOM 708 C CA . LEU A 1 96 ? 28.070 0.668 -23.219 1.00 92.88 96 LEU A CA 1
ATOM 709 C C . LEU A 1 96 ? 28.765 1.213 -24.470 1.00 92.88 96 LEU A C 1
ATOM 711 O O . LEU A 1 96 ? 29.871 1.752 -24.390 1.00 92.88 96 LEU A O 1
ATOM 715 N N . PHE A 1 97 ? 28.110 1.075 -25.621 1.00 92.12 97 PHE A N 1
ATOM 716 C CA . PHE A 1 97 ? 28.618 1.530 -26.915 1.00 92.12 97 PHE A CA 1
ATOM 717 C C . PHE A 1 97 ? 27.893 2.791 -27.398 1.00 92.12 97 PHE A C 1
ATOM 719 O O . PHE A 1 97 ? 26.722 3.015 -27.081 1.00 92.12 97 PHE A O 1
ATOM 726 N N . ASP A 1 98 ? 28.575 3.586 -28.219 1.00 90.19 98 ASP A N 1
ATOM 727 C CA . ASP A 1 98 ? 28.041 4.825 -28.804 1.00 90.19 98 ASP A CA 1
ATOM 728 C C . ASP A 1 98 ? 26.895 4.610 -29.811 1.00 90.19 98 ASP A C 1
ATOM 730 O O . ASP A 1 98 ? 26.130 5.529 -30.103 1.00 90.19 98 ASP A O 1
ATOM 734 N N . ASP A 1 99 ? 26.693 3.378 -30.285 1.00 87.25 99 ASP A N 1
ATOM 735 C CA . ASP A 1 99 ? 25.566 2.999 -31.138 1.00 87.25 99 ASP A CA 1
ATOM 736 C C . ASP A 1 99 ? 24.275 2.669 -30.365 1.00 87.25 99 ASP A C 1
ATOM 738 O O . ASP A 1 99 ? 23.337 2.095 -30.936 1.00 87.25 99 ASP A O 1
ATOM 742 N N . LEU A 1 100 ? 24.220 3.079 -29.089 1.00 84.12 100 LEU A N 1
ATOM 743 C CA . LEU A 1 100 ? 23.143 2.867 -28.113 1.00 84.12 100 LEU A CA 1
ATOM 744 C C . LEU A 1 100 ? 22.967 1.404 -27.671 1.00 84.12 100 LEU A C 1
ATOM 746 O O . LEU A 1 100 ? 21.953 1.055 -27.058 1.00 84.12 100 LEU A O 1
ATOM 750 N N . HIS A 1 101 ? 23.944 0.537 -27.951 1.00 86.06 101 HIS A N 1
ATOM 751 C CA . HIS A 1 101 ? 23.950 -0.832 -27.443 1.00 86.06 101 HIS A CA 1
ATOM 752 C C . HIS A 1 101 ? 24.433 -0.870 -25.988 1.00 86.06 101 HIS A C 1
ATOM 754 O O . HIS A 1 101 ? 25.564 -0.488 -25.694 1.00 86.06 101 HIS A O 1
ATOM 760 N N . LYS A 1 102 ? 23.575 -1.347 -25.076 1.00 87.69 102 LYS A N 1
ATOM 761 C CA . LYS A 1 102 ? 23.836 -1.349 -23.620 1.00 87.69 102 LYS A CA 1
ATOM 762 C C . LYS A 1 102 ? 23.472 -2.644 -22.889 1.00 87.69 102 LYS A C 1
ATOM 764 O O . LYS A 1 102 ? 23.447 -2.676 -21.667 1.00 87.69 102 LYS A O 1
ATOM 769 N N . THR A 1 103 ? 23.127 -3.710 -23.607 1.00 83.88 103 THR A N 1
ATOM 770 C CA . THR A 1 103 ? 22.561 -4.935 -23.005 1.00 83.88 103 THR A CA 1
ATOM 771 C C . THR A 1 103 ? 23.538 -6.111 -22.943 1.00 83.88 103 THR A C 1
ATOM 773 O O . THR A 1 103 ? 23.255 -7.098 -22.270 1.00 83.88 103 THR A O 1
ATOM 776 N N . GLY A 1 104 ? 24.687 -6.032 -23.622 1.00 85.25 104 GLY A N 1
ATOM 777 C CA . GLY A 1 104 ? 25.671 -7.118 -23.678 1.00 85.25 104 GLY A CA 1
ATOM 778 C C . GLY 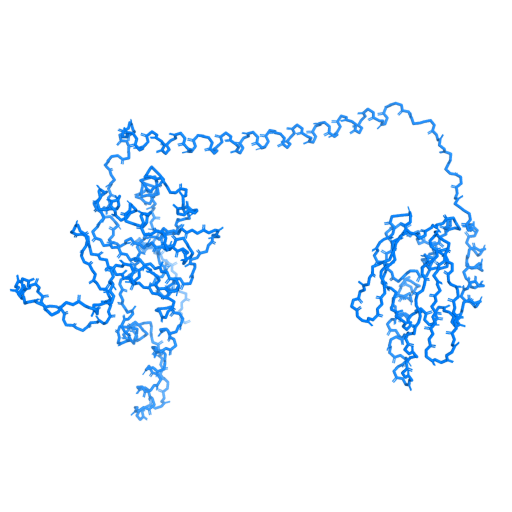A 1 104 ? 26.484 -7.261 -22.392 1.00 85.25 104 GLY A C 1
ATOM 779 O O . GLY A 1 104 ? 27.227 -6.346 -22.042 1.00 85.25 104 GLY A O 1
ATOM 780 N N . ILE A 1 105 ? 26.382 -8.421 -21.734 1.00 90.50 105 ILE A N 1
ATOM 781 C CA . ILE A 1 105 ? 27.212 -8.800 -20.580 1.00 90.50 105 ILE A CA 1
ATOM 782 C C . ILE A 1 105 ? 28.350 -9.700 -21.065 1.00 90.50 105 ILE A C 1
ATOM 784 O O . ILE A 1 105 ? 28.109 -10.790 -21.573 1.00 90.50 105 ILE A O 1
ATOM 788 N N . PHE A 1 106 ? 29.584 -9.246 -20.897 1.00 91.75 106 PHE A N 1
ATOM 789 C CA . PHE A 1 106 ? 30.801 -9.971 -21.231 1.00 91.75 106 PHE A CA 1
ATOM 790 C C . PHE A 1 106 ? 31.348 -10.627 -19.966 1.00 91.75 106 PHE A C 1
ATOM 792 O O . PHE A 1 106 ? 31.920 -9.950 -19.110 1.00 91.75 106 PHE A O 1
ATOM 799 N N . THR A 1 107 ? 31.154 -11.939 -19.839 1.00 91.19 107 THR A N 1
ATOM 800 C CA . THR A 1 107 ? 31.753 -12.705 -18.743 1.00 91.19 107 THR A CA 1
ATOM 801 C C . THR A 1 107 ? 33.269 -12.809 -18.921 1.00 91.19 107 THR A C 1
ATOM 803 O O . THR A 1 107 ? 33.770 -12.698 -20.044 1.00 91.19 107 THR A O 1
ATOM 806 N N . TRP A 1 108 ? 34.015 -13.022 -17.836 1.00 92.12 108 TRP A N 1
ATOM 807 C CA . TRP A 1 108 ? 35.475 -13.183 -17.906 1.00 92.12 108 TRP A CA 1
ATOM 808 C C . TRP A 1 108 ? 35.881 -14.331 -18.831 1.00 92.12 108 TRP A C 1
ATOM 810 O O . TRP A 1 108 ? 36.740 -14.146 -19.693 1.00 92.12 108 TRP A O 1
ATOM 820 N N . ASP A 1 109 ? 35.176 -15.456 -18.738 1.00 89.62 109 ASP A N 1
ATOM 821 C CA . ASP A 1 109 ? 35.386 -16.638 -19.578 1.00 89.62 109 ASP A CA 1
ATOM 822 C C . ASP A 1 109 ? 35.135 -16.325 -21.054 1.00 89.62 109 ASP A C 1
ATOM 824 O O . ASP A 1 109 ? 35.886 -16.734 -21.940 1.00 89.62 109 ASP A O 1
ATOM 828 N N . TYR A 1 110 ? 34.093 -15.539 -21.335 1.00 91.50 110 TYR A N 1
ATOM 829 C CA . TYR A 1 110 ? 33.778 -15.132 -22.695 1.00 91.50 110 TYR A CA 1
ATOM 830 C C . TYR A 1 110 ? 34.831 -14.172 -23.256 1.00 91.50 110 TYR A C 1
ATOM 832 O O . TYR A 1 110 ? 35.220 -14.305 -24.415 1.00 91.50 110 TYR A O 1
ATOM 840 N N . LEU A 1 111 ? 35.353 -13.244 -22.447 1.00 92.25 111 LEU A N 1
ATOM 841 C CA . LEU A 1 111 ? 36.458 -12.371 -22.856 1.00 92.25 111 LEU A CA 1
ATOM 842 C C . LEU A 1 111 ? 37.748 -13.158 -23.114 1.00 92.25 111 LEU A C 1
ATOM 844 O O . LEU A 1 111 ? 38.447 -12.847 -24.080 1.00 92.25 111 LEU A O 1
ATOM 848 N N . HIS A 1 112 ? 38.035 -14.198 -22.324 1.00 92.38 112 HIS A N 1
ATOM 849 C CA . HIS A 1 112 ? 39.165 -15.101 -22.570 1.00 92.38 112 HIS A CA 1
ATOM 850 C C . HIS A 1 112 ? 38.992 -15.869 -23.883 1.00 92.38 112 HIS A C 1
ATOM 852 O O . HIS A 1 112 ? 39.891 -15.865 -24.724 1.00 92.38 112 HIS A O 1
ATOM 858 N N . HIS A 1 113 ? 37.808 -16.439 -24.125 1.00 91.38 113 HIS A N 1
ATOM 859 C CA . HIS A 1 113 ? 37.483 -17.118 -25.381 1.00 91.38 113 HIS A CA 1
ATOM 860 C C . HIS A 1 113 ? 37.611 -16.184 -26.597 1.00 91.38 113 HIS A C 1
ATOM 862 O O . HIS A 1 113 ? 38.189 -16.567 -27.619 1.00 91.38 113 HIS A O 1
ATOM 868 N N . LEU A 1 114 ? 37.095 -14.953 -26.491 1.00 92.75 114 LEU A N 1
ATOM 869 C CA . LEU A 1 114 ? 37.208 -13.931 -27.533 1.00 92.75 114 LEU A CA 1
ATOM 870 C C . LEU A 1 114 ? 38.664 -13.527 -27.787 1.00 92.75 114 LEU A C 1
ATOM 872 O O . LEU A 1 114 ? 39.041 -13.329 -28.942 1.00 92.75 114 LEU A O 1
ATOM 876 N N . GLY A 1 115 ? 39.470 -13.410 -26.731 1.00 92.56 115 GLY A N 1
ATOM 877 C CA . GLY A 1 115 ? 40.902 -13.136 -26.808 1.00 92.56 115 GLY A CA 1
ATOM 878 C C . GLY A 1 115 ? 41.674 -14.255 -27.499 1.00 92.56 115 GLY A C 1
ATOM 879 O O . GLY A 1 115 ? 42.330 -14.015 -28.514 1.00 92.56 115 GLY A O 1
ATOM 880 N N . SER A 1 116 ? 41.513 -15.483 -27.008 1.00 92.00 116 SER A N 1
ATOM 881 C CA . SER A 1 116 ? 42.196 -16.683 -27.501 1.00 92.00 116 SER A CA 1
ATOM 882 C C . SER A 1 116 ? 41.868 -16.986 -28.967 1.00 92.00 116 SER A C 1
ATOM 884 O O . SER A 1 116 ? 42.742 -17.368 -29.740 1.00 92.00 116 SER A O 1
ATOM 886 N N . ASN A 1 117 ? 40.623 -16.744 -29.394 1.00 92.19 117 ASN A N 1
ATOM 887 C CA . ASN A 1 117 ? 40.166 -17.027 -30.759 1.00 92.19 117 ASN A CA 1
ATOM 888 C C . ASN A 1 117 ? 40.075 -15.781 -31.656 1.00 92.19 117 ASN A C 1
ATOM 890 O O . ASN A 1 117 ? 39.507 -15.852 -32.752 1.00 92.19 117 ASN A O 1
ATOM 894 N N . LYS A 1 118 ? 40.633 -14.637 -31.233 1.00 90.88 118 LYS A N 1
ATOM 895 C CA . LYS A 1 118 ? 40.448 -13.325 -31.881 1.00 90.88 118 LYS A CA 1
ATOM 896 C C . LYS A 1 118 ? 40.670 -13.356 -33.392 1.00 90.88 118 LYS A C 1
ATOM 898 O O . LYS A 1 118 ? 39.830 -12.881 -34.157 1.00 90.88 118 LYS A O 1
ATOM 903 N N . PHE A 1 119 ? 41.789 -13.924 -33.841 1.00 90.00 119 PHE A N 1
ATOM 904 C CA . PHE A 1 119 ? 42.138 -13.964 -35.264 1.00 90.00 119 PHE A CA 1
ATOM 905 C C . PHE A 1 119 ? 41.182 -14.844 -36.078 1.00 90.00 119 PHE A C 1
ATOM 907 O O . PHE A 1 119 ? 40.772 -14.451 -37.173 1.00 90.00 119 PHE A O 1
ATOM 914 N N . GLY A 1 120 ? 40.795 -16.006 -35.542 1.00 91.12 120 GLY A N 1
ATOM 915 C CA . GLY A 1 120 ? 39.857 -16.925 -36.190 1.00 91.12 120 GLY A CA 1
ATOM 916 C C . GLY A 1 120 ? 38.460 -16.320 -36.315 1.00 91.12 120 GLY A C 1
ATOM 917 O O . GLY A 1 120 ? 37.888 -16.292 -37.407 1.00 91.12 120 GLY A O 1
ATOM 918 N N . LEU A 1 121 ? 37.958 -15.744 -35.223 1.00 91.19 121 LEU A N 1
ATOM 919 C CA . LEU A 1 121 ? 36.667 -15.059 -35.174 1.00 91.19 121 LEU A CA 1
ATOM 920 C C . LEU A 1 121 ? 36.638 -13.836 -36.100 1.00 91.19 121 LEU A C 1
ATOM 922 O O . LEU A 1 121 ? 35.682 -13.652 -36.855 1.00 91.19 121 LEU A O 1
ATOM 926 N N . MET A 1 122 ? 37.693 -13.020 -36.121 1.00 90.69 122 MET A N 1
ATOM 927 C CA . MET A 1 122 ? 37.765 -11.862 -37.019 1.00 90.69 122 MET A CA 1
ATOM 928 C C . MET A 1 122 ? 37.803 -12.282 -38.495 1.00 90.69 122 MET A C 1
ATOM 930 O O . MET A 1 122 ? 37.110 -11.703 -39.333 1.00 90.69 122 MET A O 1
ATOM 934 N N . ARG A 1 123 ? 38.569 -13.328 -38.826 1.00 92.38 123 ARG A N 1
ATOM 935 C CA . ARG A 1 123 ? 38.622 -13.871 -40.189 1.00 92.38 123 ARG A CA 1
ATOM 936 C C . ARG A 1 123 ? 37.262 -14.412 -40.624 1.00 92.38 123 ARG A C 1
ATOM 938 O O . ARG A 1 123 ? 36.853 -14.175 -41.760 1.00 92.38 123 ARG A O 1
ATOM 945 N N . ASN A 1 124 ? 36.560 -15.108 -39.729 1.00 90.06 124 ASN A N 1
ATOM 946 C CA . ASN A 1 124 ? 35.219 -15.609 -40.005 1.00 90.06 124 ASN A CA 1
ATOM 947 C C . ASN A 1 124 ? 34.230 -14.464 -40.247 1.00 90.06 124 ASN A C 1
ATOM 949 O O . ASN A 1 124 ? 33.538 -14.462 -41.258 1.00 90.06 124 ASN A O 1
ATOM 953 N N . TYR A 1 125 ? 34.253 -13.442 -39.391 1.00 88.75 125 TYR A N 1
ATOM 954 C CA . TYR A 1 125 ? 33.423 -12.249 -39.537 1.00 88.75 125 TYR A CA 1
ATOM 955 C C . TYR A 1 125 ? 33.606 -11.569 -40.905 1.00 88.75 125 TYR A C 1
ATOM 957 O O . TYR A 1 125 ? 32.630 -11.336 -41.616 1.00 88.75 125 TYR A O 1
ATOM 965 N N . ILE A 1 126 ? 34.852 -11.325 -41.328 1.00 90.69 126 ILE A N 1
ATOM 966 C CA . ILE A 1 126 ? 35.143 -10.722 -42.641 1.00 90.69 126 ILE A CA 1
ATOM 967 C C . ILE A 1 126 ? 34.637 -11.612 -43.787 1.00 90.69 126 ILE A C 1
ATOM 969 O O . ILE A 1 126 ? 34.122 -11.099 -44.782 1.00 90.69 126 ILE A O 1
ATOM 973 N N . ARG A 1 127 ? 34.759 -12.940 -43.662 1.00 90.62 127 ARG A N 1
ATOM 974 C CA . ARG A 1 127 ? 34.250 -13.890 -44.661 1.00 90.62 127 ARG A CA 1
ATOM 975 C C . ARG A 1 127 ? 32.726 -13.831 -44.764 1.00 90.62 127 ARG A C 1
ATOM 977 O O . ARG A 1 127 ? 32.210 -13.766 -45.877 1.00 90.62 127 ARG A O 1
ATOM 984 N N . THR A 1 128 ? 32.023 -13.797 -43.633 1.00 88.19 128 THR A N 1
ATOM 985 C CA . THR A 1 128 ? 30.562 -13.661 -43.585 1.00 88.19 128 THR A CA 1
ATOM 986 C C . THR A 1 128 ? 30.109 -12.340 -44.208 1.00 88.19 128 THR A C 1
ATOM 988 O O . THR A 1 128 ? 29.189 -12.336 -45.020 1.00 88.19 128 THR A O 1
ATOM 991 N N . LEU A 1 129 ? 30.793 -11.226 -43.923 1.00 89.50 129 LEU A N 1
ATOM 992 C CA . LEU A 1 129 ? 30.485 -9.946 -44.566 1.00 89.50 129 LEU A CA 1
ATOM 993 C C . LEU A 1 129 ? 30.629 -10.015 -46.091 1.00 89.50 129 LEU A C 1
ATOM 995 O O . LEU A 1 129 ? 29.711 -9.615 -46.803 1.00 89.50 129 LEU A O 1
ATOM 999 N N . LYS A 1 130 ? 31.734 -10.581 -46.596 1.00 89.81 130 LYS A N 1
ATOM 1000 C CA . LYS A 1 130 ? 31.958 -10.756 -48.041 1.00 89.81 130 LYS A CA 1
ATOM 1001 C C . LYS A 1 130 ? 30.895 -11.645 -48.691 1.00 89.81 130 LYS A C 1
ATOM 1003 O O . LYS A 1 130 ? 30.381 -11.282 -49.742 1.00 89.81 130 LYS A O 1
ATOM 1008 N N . LYS A 1 131 ? 30.540 -12.766 -48.051 1.00 89.19 131 LYS A N 1
ATOM 1009 C CA . LYS A 1 131 ? 29.499 -13.705 -48.514 1.00 89.19 131 LYS A CA 1
ATOM 1010 C C . LYS A 1 131 ? 28.147 -13.017 -48.728 1.00 89.19 131 LYS A C 1
ATOM 1012 O O . LYS A 1 131 ? 27.419 -13.385 -49.640 1.00 89.19 131 LYS A O 1
ATOM 1017 N N . HIS A 1 132 ? 27.821 -12.027 -47.899 1.00 85.06 132 HIS A N 1
ATOM 1018 C CA . HIS A 1 132 ? 26.557 -11.290 -47.961 1.00 85.06 132 HIS A CA 1
ATOM 1019 C C . HIS A 1 132 ? 26.675 -9.909 -48.622 1.00 85.06 132 HIS A C 1
ATOM 1021 O O . HIS A 1 132 ? 25.737 -9.119 -48.531 1.00 85.06 132 HIS A O 1
ATOM 1027 N N . SER A 1 133 ? 27.812 -9.596 -49.257 1.00 87.19 133 SER A N 1
ATOM 1028 C CA . SER A 1 133 ? 28.076 -8.284 -49.869 1.00 87.19 133 SER A CA 1
ATOM 1029 C C . SER A 1 133 ? 27.880 -7.105 -48.897 1.00 87.19 133 SER A C 1
ATOM 1031 O O . SER A 1 133 ? 27.458 -6.017 -49.284 1.00 87.19 133 SER A O 1
ATOM 1033 N N . LEU A 1 134 ? 28.181 -7.320 -47.614 1.00 87.94 134 LEU A N 1
ATOM 1034 C CA . LEU A 1 134 ? 28.099 -6.321 -46.549 1.00 87.94 134 LEU A CA 1
ATOM 1035 C C . LEU A 1 134 ? 29.475 -5.691 -46.290 1.00 87.94 134 LEU A C 1
ATOM 1037 O O . LEU A 1 134 ? 30.513 -6.318 -46.500 1.00 87.94 134 LEU A O 1
ATOM 1041 N N . SER A 1 135 ? 29.487 -4.457 -45.780 1.00 88.38 135 SER A N 1
ATOM 1042 C CA . SER A 1 135 ? 30.717 -3.746 -45.405 1.00 88.38 135 SER A CA 1
ATOM 1043 C C . SER A 1 135 ? 30.866 -3.600 -43.890 1.00 88.38 135 SER A C 1
ATOM 1045 O O . SER A 1 135 ? 29.886 -3.559 -43.141 1.00 88.38 135 SER A O 1
ATOM 1047 N N . ARG A 1 136 ? 32.121 -3.491 -43.439 1.00 88.69 136 ARG A N 1
ATOM 1048 C CA . ARG A 1 136 ? 32.461 -3.073 -42.070 1.00 88.69 136 ARG A CA 1
ATOM 1049 C C . ARG A 1 136 ? 32.139 -1.598 -41.855 1.00 88.69 136 ARG A C 1
ATOM 1051 O O . ARG A 1 136 ? 31.743 -1.221 -40.752 1.00 88.69 136 ARG A O 1
ATOM 1058 N N . ASP A 1 137 ? 32.307 -0.786 -42.895 1.00 87.62 137 ASP A N 1
ATOM 1059 C CA . ASP A 1 137 ? 32.023 0.642 -42.853 1.00 87.62 137 ASP A CA 1
ATOM 1060 C C . ASP A 1 137 ? 30.507 0.877 -42.804 1.00 87.62 137 ASP A C 1
ATOM 1062 O O . ASP A 1 137 ? 29.743 0.155 -43.461 1.00 87.62 137 ASP A O 1
ATOM 1066 N N . PRO A 1 138 ? 30.041 1.854 -42.009 1.00 82.94 138 PRO A N 1
ATOM 1067 C CA . PRO A 1 138 ? 28.632 2.204 -41.979 1.00 82.94 138 PRO A CA 1
ATOM 1068 C C . PRO A 1 138 ? 28.188 2.619 -43.383 1.00 82.94 138 PRO A C 1
ATOM 1070 O O . PRO A 1 138 ? 28.901 3.329 -44.093 1.00 82.94 138 PRO A O 1
ATOM 1073 N N . GLN A 1 139 ? 26.995 2.187 -43.797 1.00 75.69 139 GLN A N 1
ATOM 1074 C CA . GLN A 1 139 ? 26.439 2.669 -45.057 1.00 75.69 139 GLN A CA 1
ATOM 1075 C C . GLN A 1 139 ? 26.289 4.188 -44.975 1.00 75.69 139 GLN A C 1
ATOM 1077 O O . GLN A 1 139 ? 25.738 4.694 -43.993 1.00 75.69 139 GLN A O 1
ATOM 1082 N N . ARG A 1 140 ? 26.763 4.908 -46.003 1.00 58.53 140 ARG A N 1
ATOM 1083 C CA . ARG A 1 140 ? 26.449 6.329 -46.172 1.00 58.53 140 ARG A CA 1
ATOM 1084 C C . ARG A 1 140 ? 24.931 6.449 -46.167 1.00 58.53 140 ARG A C 1
ATOM 1086 O O . ARG A 1 140 ? 24.277 6.124 -47.154 1.00 58.53 140 ARG A O 1
ATOM 1093 N N . ARG A 1 141 ? 24.356 6.902 -45.053 1.00 51.25 141 ARG A N 1
ATOM 1094 C CA . ARG A 1 141 ? 23.012 7.457 -45.106 1.00 51.25 141 ARG A CA 1
ATOM 1095 C C . ARG A 1 141 ? 23.138 8.691 -45.975 1.00 51.25 141 ARG A C 1
ATOM 1097 O O . ARG A 1 141 ? 23.807 9.643 -45.586 1.00 51.25 141 ARG A O 1
ATOM 1104 N N . TYR A 1 142 ? 22.505 8.660 -47.140 1.00 43.72 142 TYR A N 1
ATOM 1105 C CA . TYR A 1 142 ? 22.070 9.894 -47.761 1.00 43.72 142 TYR A CA 1
ATOM 1106 C C . TYR A 1 142 ? 21.215 10.582 -46.693 1.00 43.72 142 TYR A C 1
ATOM 1108 O O . TYR A 1 142 ? 20.131 10.099 -46.354 1.00 43.72 142 TYR A O 1
ATOM 1116 N N . GLN A 1 143 ? 21.740 11.632 -46.061 1.00 46.22 143 GLN A N 1
ATOM 1117 C CA . GLN A 1 143 ? 20.899 12.598 -45.373 1.00 46.22 143 GLN A CA 1
ATOM 1118 C C . GLN A 1 143 ? 20.100 13.264 -46.485 1.00 46.22 143 GLN A C 1
ATOM 1120 O O . GLN A 1 143 ? 20.469 14.313 -46.998 1.00 46.22 143 GLN A O 1
ATOM 1125 N N . GLY A 1 144 ? 19.027 12.595 -46.917 1.00 43.09 144 GLY A N 1
ATOM 1126 C CA . GLY A 1 144 ? 17.954 13.280 -47.604 1.00 43.09 144 GLY A CA 1
ATOM 1127 C C . GLY A 1 144 ? 17.606 14.469 -46.727 1.00 43.09 144 GLY A C 1
ATOM 1128 O O . GLY A 1 144 ? 17.454 14.300 -45.511 1.00 43.09 144 GLY A O 1
ATOM 1129 N N . SER A 1 145 ? 17.587 15.659 -47.328 1.00 46.34 145 SER A N 1
ATOM 1130 C CA . SER A 1 145 ? 17.076 16.872 -46.703 1.00 46.34 145 SER A CA 1
ATOM 1131 C C . SER A 1 145 ? 15.887 16.484 -45.835 1.00 46.34 145 SER A C 1
ATOM 1133 O O . SER A 1 145 ? 14.923 15.901 -46.344 1.00 46.34 145 SER A O 1
ATOM 1135 N N . ILE A 1 146 ? 15.982 16.710 -44.527 1.00 47.09 146 ILE A N 1
ATOM 1136 C CA . ILE A 1 146 ? 14.855 16.490 -43.633 1.00 47.09 146 ILE A CA 1
ATOM 1137 C C . ILE A 1 146 ? 13.778 17.451 -44.132 1.00 47.09 146 ILE A C 1
ATOM 1139 O O . ILE A 1 146 ? 13.858 18.649 -43.889 1.00 47.09 146 ILE A O 1
ATOM 1143 N N . SER A 1 147 ? 12.826 16.945 -44.917 1.00 54.81 147 SER A N 1
ATOM 1144 C CA . SER A 1 147 ? 11.698 17.742 -45.380 1.00 54.81 147 SER A CA 1
ATOM 1145 C C . SER A 1 147 ? 11.010 18.283 -44.131 1.00 54.81 147 SER A C 1
ATOM 1147 O O . SER A 1 147 ? 10.651 17.494 -43.249 1.00 54.81 147 SER A O 1
ATOM 1149 N N . CYS A 1 148 ? 10.863 19.610 -44.030 1.00 55.34 148 CYS A N 1
ATOM 1150 C CA . CYS A 1 148 ? 10.264 20.303 -42.881 1.00 55.34 148 CYS A CA 1
ATOM 1151 C C . CYS A 1 148 ? 8.955 19.645 -42.415 1.00 55.34 148 CYS A C 1
ATOM 1153 O O . CYS A 1 148 ? 8.672 19.602 -41.219 1.00 55.34 148 CYS A O 1
ATOM 1155 N N . SER A 1 149 ? 8.211 19.033 -43.342 1.00 61.38 149 SER A N 1
ATOM 1156 C CA . SER A 1 149 ? 7.002 18.251 -43.077 1.00 61.38 149 SER A CA 1
ATOM 1157 C C . SER A 1 149 ? 7.195 17.149 -42.017 1.00 61.38 149 SER A C 1
ATOM 1159 O O . SER A 1 149 ? 6.384 17.027 -41.100 1.00 61.38 149 SER A O 1
ATOM 1161 N N . SER A 1 150 ? 8.303 16.395 -42.041 1.00 72.25 150 SER A N 1
ATOM 1162 C CA . SER A 1 150 ? 8.529 15.309 -41.072 1.00 72.25 150 SER A CA 1
ATOM 1163 C C . SER A 1 150 ? 8.871 15.809 -39.663 1.00 72.25 150 SER A C 1
ATOM 1165 O O . SER A 1 150 ? 8.578 15.108 -38.690 1.00 72.25 150 SER A O 1
ATOM 1167 N N . MET A 1 151 ? 9.482 16.991 -39.530 1.00 78.31 151 MET A N 1
ATOM 1168 C CA . MET A 1 151 ? 9.758 17.593 -38.218 1.00 78.31 151 MET A CA 1
ATOM 1169 C C . MET A 1 151 ? 8.500 18.206 -37.615 1.00 78.31 151 MET A C 1
ATOM 1171 O O . MET A 1 151 ? 8.241 18.008 -36.430 1.00 78.31 151 MET A O 1
ATOM 1175 N N . ILE A 1 152 ? 7.689 18.868 -38.441 1.00 85.12 152 ILE A N 1
ATOM 1176 C CA . ILE A 1 152 ? 6.420 19.469 -38.027 1.00 85.12 152 ILE A CA 1
ATOM 1177 C C . ILE A 1 152 ? 5.468 18.393 -37.490 1.00 85.12 152 ILE A C 1
ATOM 1179 O O . ILE A 1 152 ? 4.952 18.542 -36.388 1.00 85.12 152 ILE A O 1
ATOM 1183 N N . VAL A 1 153 ? 5.310 17.259 -38.184 1.00 88.31 153 VAL A N 1
ATOM 1184 C CA . VAL A 1 153 ? 4.439 16.162 -37.716 1.00 88.31 153 VAL A CA 1
ATOM 1185 C C . VAL A 1 153 ? 4.897 15.595 -36.366 1.00 88.31 153 VAL A C 1
ATOM 1187 O O . VAL A 1 153 ? 4.071 15.346 -35.491 1.00 88.31 153 VAL A O 1
ATOM 1190 N N . LYS A 1 154 ? 6.210 15.428 -36.152 1.00 88.00 154 LYS A N 1
ATOM 1191 C CA . LYS A 1 154 ? 6.747 14.942 -34.867 1.00 88.00 154 LYS A CA 1
ATOM 1192 C C . LYS A 1 154 ? 6.549 15.946 -33.734 1.00 88.00 154 LYS A C 1
ATOM 1194 O O . LYS A 1 154 ? 6.230 15.534 -32.622 1.00 88.00 154 LYS A O 1
ATOM 1199 N N . LEU A 1 155 ? 6.722 17.239 -34.012 1.00 90.62 155 LEU A N 1
ATOM 1200 C CA . LEU A 1 155 ? 6.471 18.307 -33.044 1.00 90.62 155 LEU A CA 1
ATOM 1201 C C . LEU A 1 155 ? 4.990 18.378 -32.671 1.00 90.62 155 LEU A C 1
ATOM 1203 O O . LEU A 1 155 ? 4.675 18.435 -31.488 1.00 90.62 155 LEU A O 1
ATOM 1207 N N . ILE A 1 156 ? 4.090 18.297 -33.655 1.00 93.69 156 ILE A N 1
ATOM 1208 C CA . ILE A 1 156 ? 2.640 18.285 -33.425 1.00 93.69 156 ILE A CA 1
ATOM 1209 C C . ILE A 1 156 ? 2.239 17.069 -32.587 1.00 93.69 156 ILE A C 1
ATOM 1211 O O . ILE A 1 156 ? 1.521 17.222 -31.603 1.00 93.69 156 ILE A O 1
ATOM 1215 N N . LEU A 1 157 ? 2.731 15.872 -32.920 1.00 92.50 157 LEU A N 1
ATOM 1216 C CA . LEU A 1 157 ? 2.417 14.660 -32.160 1.00 92.50 157 LEU A CA 1
ATOM 1217 C C . LEU A 1 157 ? 2.964 14.727 -30.723 1.00 92.50 157 LEU A C 1
ATOM 1219 O O . LEU A 1 157 ? 2.282 14.320 -29.786 1.00 92.50 157 LEU A O 1
ATOM 1223 N N . GLY A 1 158 ? 4.168 15.278 -30.541 1.00 93.81 158 GLY A N 1
ATOM 1224 C CA . GLY A 1 158 ? 4.756 15.511 -29.221 1.00 93.81 158 GLY A CA 1
ATOM 1225 C C . GLY A 1 158 ? 3.970 16.531 -28.393 1.00 93.81 158 GLY A C 1
ATOM 1226 O O . GLY A 1 158 ? 3.703 16.291 -27.219 1.00 93.81 158 GLY A O 1
ATOM 1227 N N . LEU A 1 159 ? 3.537 17.634 -29.007 1.00 94.56 159 LEU A N 1
ATOM 1228 C CA . LEU A 1 159 ? 2.688 18.639 -28.362 1.00 94.56 159 LEU A CA 1
ATOM 1229 C C . LEU A 1 159 ? 1.322 18.063 -27.981 1.00 94.56 159 LEU A C 1
ATOM 1231 O O . LEU A 1 159 ? 0.865 18.297 -26.867 1.00 94.56 159 LEU A O 1
ATOM 1235 N N . LEU A 1 160 ? 0.702 17.271 -28.861 1.00 95.81 160 LEU A N 1
ATOM 1236 C CA . LEU A 1 160 ? -0.564 16.594 -28.581 1.00 95.81 160 LEU A CA 1
ATOM 1237 C C . LEU A 1 160 ? -0.428 15.631 -27.396 1.00 95.81 160 LEU A C 1
ATOM 1239 O O . LEU A 1 160 ? -1.271 15.632 -26.505 1.00 95.81 160 LEU A O 1
ATOM 1243 N N . TRP A 1 161 ? 0.656 14.854 -27.346 1.00 95.12 161 TRP A N 1
ATOM 1244 C CA . TRP A 1 161 ? 0.955 13.972 -26.218 1.00 95.12 161 TRP A CA 1
ATOM 1245 C C . TRP A 1 161 ? 1.105 14.749 -24.904 1.00 95.12 161 TRP A C 1
ATOM 1247 O O . TRP A 1 161 ? 0.489 14.395 -23.897 1.00 95.12 161 TRP A O 1
ATOM 1257 N N . CYS A 1 162 ? 1.864 15.849 -24.918 1.00 94.88 162 CYS A N 1
ATOM 1258 C CA . CYS A 1 162 ? 2.002 16.729 -23.759 1.00 94.88 162 CYS A CA 1
ATOM 1259 C C . CYS A 1 162 ? 0.659 17.332 -23.334 1.00 94.88 162 CYS A C 1
ATOM 1261 O O . CYS A 1 162 ? 0.376 17.392 -22.140 1.00 94.88 162 CYS A O 1
ATOM 1263 N N . LEU A 1 163 ? -0.182 17.736 -24.288 1.00 95.69 163 LEU A N 1
ATOM 1264 C CA . LEU A 1 163 ? -1.505 18.291 -24.015 1.00 95.69 163 LEU A CA 1
ATOM 1265 C C . LEU A 1 163 ? -2.425 17.251 -23.364 1.00 95.69 163 LEU A C 1
ATOM 1267 O O . LEU A 1 163 ? -3.073 17.556 -22.368 1.00 95.69 163 LEU A O 1
ATOM 1271 N N . VAL A 1 164 ? -2.435 16.009 -23.857 1.00 96.19 164 VAL A N 1
ATOM 1272 C CA . VAL A 1 164 ? -3.201 14.909 -23.248 1.00 96.19 164 VAL A CA 1
ATOM 1273 C C . VAL A 1 164 ? -2.739 14.655 -21.812 1.00 96.19 164 VAL A C 1
ATOM 1275 O O . VAL A 1 164 ? -3.564 14.608 -20.899 1.00 96.19 164 VAL A O 1
ATOM 1278 N N . HIS A 1 165 ? -1.428 14.555 -21.577 1.00 93.50 165 HIS A N 1
ATOM 1279 C CA . HIS A 1 165 ? -0.893 14.381 -20.224 1.00 93.50 165 HIS A CA 1
ATOM 1280 C C . HIS A 1 165 ? -1.198 15.564 -19.303 1.00 93.50 165 HIS A C 1
ATOM 1282 O O . HIS A 1 165 ? -1.518 15.355 -18.131 1.00 93.50 165 HIS A O 1
ATOM 1288 N N . LEU A 1 166 ? -1.140 16.791 -19.824 1.00 95.25 166 LEU A N 1
ATOM 1289 C CA . LEU A 1 166 ? -1.502 17.994 -19.086 1.00 95.25 166 LEU A CA 1
ATOM 1290 C C . LEU A 1 166 ? -2.978 17.956 -18.683 1.00 95.25 166 LEU A C 1
ATOM 1292 O O . LEU A 1 166 ? -3.283 18.186 -17.520 1.00 95.25 166 LEU A O 1
ATOM 1296 N N . VAL A 1 167 ? -3.882 17.602 -19.599 1.00 95.62 167 VAL A N 1
ATOM 1297 C CA . VAL A 1 167 ? -5.320 17.492 -19.312 1.00 95.62 167 VAL A CA 1
ATOM 1298 C C . VAL A 1 167 ? -5.592 16.423 -18.250 1.00 95.62 167 VAL A C 1
ATOM 1300 O O . VAL A 1 167 ? -6.313 16.697 -17.292 1.00 95.62 167 VAL A O 1
ATOM 1303 N N . ILE A 1 168 ? -4.977 15.239 -18.355 1.00 94.38 168 ILE A N 1
ATOM 1304 C CA . ILE A 1 168 ? -5.113 14.174 -17.344 1.00 94.38 168 ILE A CA 1
ATOM 1305 C C . ILE A 1 168 ? -4.602 14.655 -15.975 1.00 94.38 168 ILE A C 1
ATOM 1307 O O . ILE A 1 168 ? -5.262 14.447 -14.956 1.00 94.38 168 ILE A O 1
ATOM 1311 N N . SER A 1 169 ? -3.453 15.337 -15.945 1.00 90.75 169 SER A N 1
ATOM 1312 C CA . SER A 1 169 ? -2.861 15.880 -14.717 1.00 90.75 169 SER A CA 1
ATOM 1313 C C . SER A 1 169 ? -3.719 16.987 -14.089 1.00 90.75 169 SER A C 1
ATOM 1315 O O . SER A 1 169 ? -3.944 16.992 -12.875 1.00 90.75 169 SER A O 1
ATOM 1317 N N . LEU A 1 170 ? -4.261 17.892 -14.910 1.00 92.62 170 LEU A N 1
ATOM 1318 C CA . LEU A 1 170 ? -5.176 18.949 -14.477 1.00 92.62 170 LEU A CA 1
ATOM 1319 C C . LEU A 1 170 ? -6.472 18.360 -13.920 1.00 92.62 170 LEU A C 1
ATOM 1321 O O . LEU A 1 170 ? -6.927 18.794 -12.865 1.00 92.62 170 LEU A O 1
ATOM 1325 N N . PHE A 1 171 ? -7.032 17.335 -14.567 1.00 92.38 171 PHE A N 1
ATOM 1326 C CA . PHE A 1 171 ? -8.226 16.650 -14.075 1.00 92.38 171 PHE A CA 1
ATOM 1327 C C . PHE A 1 171 ? -7.970 15.950 -12.732 1.00 92.38 171 PHE A C 1
ATOM 1329 O O . PHE A 1 171 ? -8.757 16.094 -11.792 1.00 92.38 171 PHE A O 1
ATOM 1336 N N . GLY A 1 172 ? -6.837 15.253 -12.599 1.00 87.44 172 GLY A N 1
ATOM 1337 C CA . GLY A 1 172 ? -6.415 14.643 -11.337 1.00 87.44 172 GLY A CA 1
ATOM 1338 C C . GLY A 1 172 ? -6.252 15.680 -10.222 1.00 87.44 172 GLY A C 1
ATOM 1339 O O . GLY A 1 172 ? -6.829 15.531 -9.143 1.00 87.44 172 GLY A O 1
ATOM 1340 N N . SER A 1 173 ? -5.555 16.779 -10.506 1.00 84.25 173 SER A N 1
ATOM 1341 C CA . SER A 1 173 ? -5.343 17.881 -9.560 1.00 84.25 173 SER A CA 1
ATOM 1342 C C . SER A 1 173 ? -6.653 18.558 -9.154 1.00 84.25 173 SER A C 1
ATOM 1344 O O . SER A 1 173 ? -6.882 18.804 -7.971 1.00 84.25 173 SER A O 1
ATOM 1346 N N . TRP A 1 174 ? -7.559 18.790 -10.108 1.00 90.12 174 TRP A N 1
ATOM 1347 C CA . TRP A 1 174 ? -8.891 19.336 -9.848 1.00 90.12 174 TRP A CA 1
ATOM 1348 C C . TRP A 1 174 ? -9.714 18.420 -8.939 1.00 90.12 174 TRP A C 1
ATOM 1350 O O . TRP A 1 174 ? -10.342 18.884 -7.986 1.00 90.12 174 TRP A O 1
ATOM 1360 N N . SER A 1 175 ? -9.669 17.105 -9.177 1.00 82.75 175 SER A N 1
ATOM 1361 C CA . SER A 1 175 ? -10.350 16.124 -8.327 1.00 82.75 175 SER A CA 1
ATOM 1362 C C . SER A 1 175 ? -9.827 16.155 -6.883 1.00 82.75 175 SER A C 1
ATOM 1364 O O . SER A 1 175 ? -10.618 16.125 -5.936 1.00 82.75 175 SER A O 1
ATOM 1366 N N . HIS A 1 176 ? -8.510 16.310 -6.706 1.00 83.50 176 HIS A N 1
ATOM 1367 C CA . HIS A 1 176 ? -7.874 16.424 -5.397 1.00 83.50 176 HIS A CA 1
ATOM 1368 C C . HIS A 1 176 ? -8.227 17.748 -4.705 1.00 83.50 176 HIS A C 1
ATOM 1370 O O . HIS A 1 176 ? -8.492 17.764 -3.500 1.00 83.50 176 HIS A O 1
ATOM 1376 N N . LEU A 1 177 ? -8.263 18.854 -5.454 1.00 85.25 177 LEU A N 1
ATOM 1377 C CA . LEU A 1 177 ? -8.658 20.164 -4.939 1.00 85.25 177 LEU A CA 1
ATOM 1378 C C . LEU A 1 177 ? -10.113 20.144 -4.464 1.00 85.25 177 LEU A C 1
ATOM 1380 O O . LEU A 1 177 ? -10.390 20.539 -3.334 1.00 85.25 177 LEU A O 1
ATOM 1384 N N . ARG A 1 178 ? -11.025 19.599 -5.277 1.00 86.88 178 ARG A N 1
ATOM 1385 C CA . ARG A 1 178 ? -12.441 19.440 -4.924 1.00 86.88 178 ARG A CA 1
ATOM 1386 C C . ARG A 1 178 ? -12.619 18.601 -3.659 1.00 86.88 178 ARG A C 1
ATOM 1388 O O . ARG A 1 178 ? -13.348 19.012 -2.765 1.00 86.88 178 ARG A O 1
ATOM 1395 N N . ASN A 1 179 ? -11.930 17.461 -3.559 1.00 82.38 179 ASN A N 1
ATOM 1396 C CA . ASN A 1 179 ? -11.990 16.605 -2.371 1.00 82.38 179 ASN A CA 1
ATOM 1397 C C . ASN A 1 179 ? -11.477 17.324 -1.116 1.00 82.38 179 ASN A C 1
ATOM 1399 O O . ASN A 1 179 ? -12.091 17.224 -0.058 1.00 82.38 179 ASN A O 1
ATOM 1403 N N . ASN A 1 180 ? -10.379 18.074 -1.230 1.00 83.69 180 ASN A N 1
ATOM 1404 C CA . ASN A 1 180 ? -9.857 18.870 -0.122 1.00 83.69 180 ASN A CA 1
ATOM 1405 C C . ASN A 1 180 ? -10.846 19.952 0.314 1.00 83.69 180 ASN A C 1
ATOM 1407 O O . ASN A 1 180 ? -11.099 20.076 1.510 1.00 83.69 180 ASN A O 1
ATOM 1411 N N . LEU A 1 181 ? -11.394 20.716 -0.637 1.00 85.50 181 LEU A N 1
ATOM 1412 C CA . LEU A 1 181 ? -12.383 21.760 -0.367 1.00 85.50 181 LEU A CA 1
ATOM 1413 C C . LEU A 1 181 ? -13.609 21.180 0.334 1.00 85.50 181 LEU A C 1
ATOM 1415 O O . LEU A 1 181 ? -14.038 21.719 1.348 1.00 85.50 181 LEU A O 1
ATOM 1419 N N . GLU A 1 182 ? -14.115 20.043 -0.140 1.00 84.12 182 GLU A N 1
ATOM 1420 C CA . GLU A 1 182 ? -15.217 19.342 0.513 1.00 84.12 182 GLU A CA 1
ATOM 1421 C C . GLU A 1 182 ? -14.860 18.968 1.961 1.00 84.12 182 GLU A C 1
ATOM 1423 O O . GLU A 1 182 ? -15.604 19.315 2.873 1.00 84.12 182 GLU A O 1
ATOM 1428 N N . CYS A 1 183 ? -13.688 18.372 2.219 1.00 82.50 183 CYS A N 1
ATOM 1429 C CA . CYS A 1 183 ? -13.248 18.056 3.585 1.00 82.50 183 CYS A CA 1
ATOM 1430 C C . CYS A 1 183 ? -13.125 19.300 4.488 1.00 82.50 183 CYS A C 1
ATOM 1432 O O . CYS A 1 183 ? -13.443 19.229 5.680 1.00 82.50 183 CYS A O 1
ATOM 1434 N N . TYR A 1 184 ? -12.679 20.440 3.951 1.00 83.81 184 TYR A N 1
ATOM 1435 C CA . TYR A 1 184 ? -12.651 21.705 4.693 1.00 83.81 184 TYR A CA 1
ATOM 1436 C C . TYR A 1 184 ? -14.065 22.198 5.017 1.00 83.81 184 TYR A C 1
ATOM 1438 O O . TYR A 1 184 ? -14.335 22.543 6.165 1.00 83.81 184 TYR A O 1
ATOM 1446 N N . LEU A 1 185 ? -14.988 22.155 4.053 1.00 84.44 185 LEU A N 1
ATOM 1447 C CA . LEU A 1 185 ? -16.386 22.549 4.254 1.00 84.44 185 LEU A CA 1
ATOM 1448 C C . LEU A 1 185 ? -17.105 21.658 5.279 1.00 84.44 185 LEU A C 1
ATOM 1450 O O . LEU A 1 185 ? -17.879 22.167 6.093 1.00 84.44 185 LEU A O 1
ATOM 1454 N N . ILE A 1 186 ? -16.815 20.351 5.295 1.00 82.44 186 ILE A N 1
ATOM 1455 C CA . ILE A 1 186 ? -17.309 19.431 6.333 1.00 82.44 186 ILE A CA 1
ATOM 1456 C C . ILE A 1 186 ? -16.766 19.840 7.706 1.00 82.44 186 ILE A C 1
ATOM 1458 O O . ILE A 1 186 ? -17.521 19.917 8.672 1.00 82.44 186 ILE A O 1
ATOM 1462 N N . SER A 1 187 ? -15.469 20.148 7.792 1.00 81.50 187 SER A N 1
ATOM 1463 C CA . SER A 1 187 ? -14.822 20.538 9.054 1.00 81.50 187 SER A CA 1
ATOM 1464 C C . SER A 1 187 ? -15.371 21.862 9.607 1.00 81.50 187 SER A C 1
ATOM 1466 O O . SER A 1 187 ? -15.456 22.031 10.819 1.00 81.50 187 SER A O 1
ATOM 1468 N N . LEU A 1 188 ? -15.823 22.764 8.730 1.00 80.12 188 LEU A N 1
ATOM 1469 C CA . LEU A 1 188 ? -16.528 24.003 9.084 1.00 80.12 188 LEU A CA 1
ATOM 1470 C C . LEU A 1 188 ? -18.017 23.792 9.426 1.00 80.12 188 LEU A C 1
ATOM 1472 O O . LEU A 1 188 ? -18.723 24.762 9.689 1.00 80.12 188 LEU A O 1
ATOM 1476 N N . LYS A 1 189 ? -18.514 22.545 9.421 1.00 78.94 189 LYS A N 1
ATOM 1477 C CA . LYS A 1 189 ? -19.929 22.178 9.638 1.00 78.94 189 LYS A CA 1
ATOM 1478 C C . LYS A 1 189 ? -20.908 22.834 8.647 1.00 78.94 189 LYS A C 1
ATOM 1480 O O . LYS A 1 189 ? -22.104 22.907 8.926 1.00 78.94 189 LYS A O 1
ATOM 1485 N N . LEU A 1 190 ? -20.421 23.271 7.482 1.00 74.81 190 LEU A N 1
ATOM 1486 C CA . LEU A 1 190 ? -21.216 23.962 6.457 1.00 74.81 190 LEU A CA 1
ATOM 1487 C C . LEU A 1 190 ? -22.016 23.005 5.564 1.00 74.81 190 LEU A C 1
ATOM 1489 O O . LEU A 1 190 ? -22.947 23.434 4.890 1.00 74.81 190 LEU A O 1
ATOM 1493 N N . LEU A 1 191 ? -21.676 21.713 5.556 1.00 75.19 191 LEU A N 1
ATOM 1494 C CA . LEU A 1 191 ? -22.392 20.700 4.782 1.00 75.19 191 LEU A CA 1
ATOM 1495 C C . LEU A 1 191 ? -23.331 19.893 5.697 1.00 75.19 191 LEU A C 1
ATOM 1497 O O . LEU A 1 191 ? -22.869 18.981 6.388 1.00 75.19 191 LEU A O 1
ATOM 1501 N N . PRO A 1 192 ? -24.650 20.182 5.704 1.00 73.12 192 PRO A N 1
ATOM 1502 C CA . PRO A 1 192 ? -25.605 19.547 6.619 1.00 73.12 192 PRO A CA 1
ATOM 1503 C C . PRO A 1 192 ? -25.712 18.031 6.416 1.00 73.12 192 PRO A C 1
ATOM 1505 O O . PRO A 1 192 ? -25.936 17.299 7.375 1.00 73.12 192 PRO A O 1
ATOM 1508 N N . LYS A 1 193 ? -25.440 17.558 5.195 1.00 78.38 193 LYS A N 1
ATOM 1509 C CA . LYS A 1 193 ? -25.405 16.142 4.807 1.00 78.38 193 LYS A CA 1
ATOM 1510 C C . LYS A 1 193 ? -24.488 15.267 5.680 1.00 78.38 193 LYS A C 1
ATOM 1512 O O . LYS A 1 193 ? -24.744 14.080 5.818 1.00 78.38 193 LYS A O 1
ATOM 1517 N N . TYR A 1 194 ? -23.445 15.850 6.272 1.00 77.00 194 TYR A N 1
ATOM 1518 C CA . TYR A 1 194 ? -22.465 15.137 7.098 1.00 77.00 194 TYR A CA 1
ATOM 1519 C C . TYR A 1 194 ? -22.672 15.343 8.610 1.00 77.00 194 TYR A C 1
ATOM 1521 O O . TYR A 1 194 ? -21.858 14.869 9.395 1.00 77.00 194 TYR A O 1
ATOM 1529 N N . ARG A 1 195 ? -23.721 16.070 9.035 1.00 68.00 195 ARG A N 1
ATOM 1530 C CA . ARG A 1 195 ? -24.000 16.338 10.462 1.00 68.00 195 ARG A CA 1
ATOM 1531 C C . ARG A 1 195 ? -24.763 15.196 11.133 1.00 68.00 195 ARG A C 1
ATOM 1533 O O . ARG A 1 195 ? -24.478 14.894 12.284 1.00 68.00 195 ARG A O 1
ATOM 1540 N N . ASN A 1 196 ? -25.678 14.558 10.406 1.00 69.25 196 ASN A N 1
ATOM 1541 C CA . ASN A 1 196 ? -26.477 13.435 10.895 1.00 69.25 196 ASN A CA 1
ATOM 1542 C C . ASN A 1 196 ? -25.999 12.153 10.214 1.00 69.25 196 ASN A C 1
ATOM 1544 O O . ASN A 1 196 ? -26.545 11.728 9.196 1.00 69.25 196 ASN A O 1
ATOM 1548 N N . LEU A 1 197 ? -24.920 11.575 10.737 1.00 74.31 197 LEU A N 1
ATOM 1549 C CA . LEU A 1 197 ? -24.465 10.260 10.302 1.00 74.31 197 LEU A CA 1
ATOM 1550 C C . LEU A 1 197 ? -25.346 9.212 10.988 1.00 74.31 197 LEU A C 1
ATOM 1552 O O . LEU A 1 197 ? -25.271 9.046 12.201 1.00 74.31 197 LEU A O 1
ATOM 1556 N N . HIS A 1 198 ? -26.184 8.512 10.222 1.00 70.94 198 HIS A N 1
ATOM 1557 C CA . HIS A 1 198 ? -26.884 7.324 10.710 1.00 70.94 198 HIS A CA 1
ATOM 1558 C C . HIS A 1 198 ? -25.858 6.199 10.900 1.00 70.94 198 HIS A C 1
ATOM 1560 O O . HIS A 1 198 ? -25.560 5.450 9.971 1.00 70.94 198 HIS A O 1
ATOM 1566 N N . LEU A 1 199 ? -25.257 6.138 12.089 1.00 77.12 199 LEU A N 1
ATOM 1567 C CA . LEU A 1 199 ? -24.262 5.131 12.477 1.00 77.12 199 LEU A CA 1
ATOM 1568 C C . LEU A 1 199 ? -24.900 3.897 13.130 1.00 77.12 199 LEU A C 1
ATOM 1570 O O . LEU A 1 199 ? -24.201 3.117 13.758 1.00 77.12 199 LEU A O 1
ATOM 1574 N N . GLU A 1 200 ? -26.208 3.692 12.964 1.00 76.19 200 GLU A N 1
ATOM 1575 C CA . GLU A 1 200 ? -26.945 2.560 13.553 1.00 76.19 200 GLU A CA 1
ATOM 1576 C C . GLU A 1 200 ? -26.363 1.195 13.150 1.00 76.19 200 GLU A C 1
ATOM 1578 O O . GLU A 1 200 ? -26.446 0.239 13.911 1.00 76.19 200 GLU A O 1
ATOM 1583 N N . ARG A 1 201 ? -25.721 1.125 11.976 1.00 80.38 201 ARG A N 1
ATOM 1584 C CA . ARG A 1 201 ? -25.054 -0.077 11.451 1.00 80.38 201 ARG A CA 1
ATOM 1585 C C . ARG A 1 201 ? -23.577 -0.203 11.836 1.00 80.38 201 ARG A C 1
ATOM 1587 O O . ARG A 1 201 ? -22.968 -1.214 11.522 1.00 80.38 201 ARG A O 1
ATOM 1594 N N . LEU A 1 202 ? -22.979 0.830 12.432 1.00 86.31 202 LEU A N 1
ATOM 1595 C CA . LEU A 1 202 ? -21.574 0.820 12.836 1.00 86.31 202 LEU A CA 1
ATOM 1596 C C . LEU A 1 202 ? -21.490 0.447 14.318 1.00 86.31 202 LEU A C 1
ATOM 1598 O O . LEU A 1 202 ? -21.512 1.320 15.187 1.00 86.31 202 LEU A O 1
ATOM 1602 N N . ALA A 1 203 ? -21.392 -0.849 14.600 1.00 86.69 203 ALA A N 1
ATOM 1603 C CA . ALA A 1 203 ? -21.197 -1.359 15.948 1.00 86.69 203 ALA A CA 1
ATOM 1604 C C . ALA A 1 203 ? -19.737 -1.197 16.387 1.00 86.69 203 ALA A C 1
ATOM 1606 O O . ALA A 1 203 ? -19.482 -0.678 17.474 1.00 86.69 203 ALA A O 1
ATOM 1607 N N . TYR A 1 204 ? -18.784 -1.576 15.528 1.00 91.38 204 TYR A N 1
ATOM 1608 C CA . TYR A 1 204 ? -17.354 -1.580 15.837 1.00 91.38 204 TYR A CA 1
ATOM 1609 C C . TYR A 1 204 ? -16.536 -0.877 14.753 1.00 91.38 204 TYR A C 1
ATOM 1611 O O . TYR A 1 204 ? -16.510 -1.289 13.592 1.00 91.38 204 TYR A O 1
ATOM 1619 N N . LEU A 1 205 ? -15.798 0.165 15.145 1.00 94.75 205 LEU A N 1
ATOM 1620 C CA . LEU A 1 205 ? -14.853 0.848 14.264 1.00 94.75 205 LEU A CA 1
ATOM 1621 C C . LEU A 1 205 ? -13.431 0.340 14.514 1.00 94.75 205 LEU A C 1
ATOM 1623 O O . LEU A 1 205 ? -12.898 0.497 15.607 1.00 94.75 205 LEU A O 1
ATOM 1627 N N . GLY A 1 206 ? -12.787 -0.218 13.496 1.00 95.19 206 GLY A N 1
ATOM 1628 C CA . GLY A 1 206 ? -11.364 -0.536 13.507 1.00 95.19 206 GLY A CA 1
ATOM 1629 C C . GLY A 1 206 ? -10.522 0.631 12.994 1.00 95.19 206 GLY A C 1
ATOM 1630 O O . GLY A 1 206 ? -10.854 1.256 11.988 1.00 95.19 206 GLY A O 1
ATOM 1631 N N . VAL A 1 207 ? -9.400 0.916 13.649 1.00 96.38 207 VAL A N 1
ATOM 1632 C CA . VAL A 1 207 ? -8.430 1.927 13.222 1.00 96.38 207 VAL A CA 1
ATOM 1633 C C . VAL A 1 207 ? -7.033 1.339 13.297 1.00 96.38 207 VAL A C 1
ATOM 1635 O O . VAL A 1 207 ? -6.537 0.972 14.360 1.00 96.38 207 VAL A O 1
ATOM 1638 N N . VAL A 1 208 ? -6.394 1.280 12.139 1.00 95.88 208 VAL A N 1
ATOM 1639 C CA . VAL A 1 208 ? -5.036 0.783 11.955 1.00 95.88 208 VAL A CA 1
ATOM 1640 C C . VAL A 1 208 ? -4.127 1.976 11.730 1.00 95.88 208 VAL A C 1
ATOM 1642 O O . VAL A 1 208 ? -4.408 2.799 10.860 1.00 95.88 208 VAL A O 1
ATOM 1645 N N . VAL A 1 209 ? -3.043 2.068 12.494 1.00 95.75 209 VAL A N 1
ATOM 1646 C CA . VAL A 1 209 ? -2.046 3.135 12.362 1.00 95.75 209 VAL A CA 1
ATOM 1647 C C . VAL A 1 209 ? -0.666 2.512 12.196 1.00 95.75 209 VAL A C 1
ATOM 1649 O O . VAL A 1 209 ? -0.324 1.574 12.907 1.00 95.75 209 VAL A O 1
ATOM 1652 N N . ASP A 1 210 ? 0.129 3.028 11.259 1.00 95.00 210 ASP A N 1
ATOM 1653 C CA . ASP A 1 210 ? 1.545 2.666 11.135 1.00 95.00 210 ASP A CA 1
ATOM 1654 C C . ASP A 1 210 ? 2.330 3.034 12.404 1.00 95.00 210 ASP A C 1
ATOM 1656 O O . ASP A 1 210 ? 2.204 4.149 12.913 1.00 95.00 210 ASP A O 1
ATOM 1660 N N . SER A 1 211 ? 3.189 2.133 12.891 1.00 92.62 211 SER A N 1
ATOM 1661 C CA . SER A 1 211 ? 3.917 2.294 14.163 1.00 92.62 211 SER A CA 1
ATOM 1662 C C . SER A 1 211 ? 4.762 3.555 14.231 1.00 92.62 211 SER A C 1
ATOM 1664 O O . SER A 1 211 ? 4.947 4.137 15.301 1.00 92.62 211 SER A O 1
ATOM 1666 N N . ARG A 1 212 ? 5.273 4.020 13.087 1.00 92.69 212 ARG A N 1
ATOM 1667 C CA . ARG A 1 212 ? 6.077 5.245 13.023 1.00 92.69 212 ARG A CA 1
ATOM 1668 C C . ARG A 1 212 ? 5.212 6.473 13.263 1.00 92.69 212 ARG A C 1
ATOM 1670 O O . ARG A 1 212 ? 5.637 7.391 13.959 1.00 92.69 212 ARG A O 1
ATOM 1677 N N . GLU A 1 213 ? 4.002 6.468 12.718 1.00 91.50 213 GLU A N 1
ATOM 1678 C CA . GLU A 1 213 ? 3.033 7.554 12.847 1.00 91.50 213 GLU A CA 1
ATOM 1679 C C . GLU A 1 213 ? 2.302 7.507 14.199 1.00 91.50 213 GLU A C 1
ATOM 1681 O O . GLU A 1 213 ? 2.014 8.555 14.783 1.00 91.50 213 GLU A O 1
ATOM 1686 N N . ALA A 1 214 ? 2.087 6.306 14.747 1.00 91.25 214 ALA A N 1
ATOM 1687 C CA . ALA A 1 214 ? 1.477 6.079 16.057 1.00 91.25 214 ALA A CA 1
ATOM 1688 C C . ALA A 1 214 ? 2.254 6.746 17.205 1.00 91.25 214 ALA A C 1
ATOM 1690 O O . ALA A 1 214 ? 1.648 7.162 18.189 1.00 91.25 214 ALA A O 1
ATOM 1691 N N . LYS A 1 215 ? 3.575 6.937 17.062 1.00 91.00 215 LYS A N 1
ATOM 1692 C CA . LYS A 1 215 ? 4.423 7.648 18.042 1.00 91.00 215 LYS A CA 1
ATOM 1693 C C . LYS A 1 215 ? 3.992 9.098 18.276 1.00 91.00 215 LYS A C 1
ATOM 1695 O O . LYS A 1 215 ? 4.306 9.676 19.316 1.00 91.00 215 LYS A O 1
ATOM 1700 N N . ASN A 1 216 ? 3.259 9.707 17.341 1.00 92.25 216 ASN A N 1
ATOM 1701 C CA . ASN A 1 216 ? 2.735 11.055 17.511 1.00 92.25 216 ASN A CA 1
ATOM 1702 C C . ASN A 1 216 ? 1.479 11.059 18.402 1.00 92.25 216 ASN A C 1
ATOM 1704 O O . ASN A 1 216 ? 0.341 11.124 17.928 1.00 92.25 216 ASN A O 1
ATOM 1708 N N . ALA A 1 217 ? 1.697 11.048 19.720 1.00 89.06 217 ALA A N 1
ATOM 1709 C CA . ALA A 1 217 ? 0.632 10.994 20.719 1.00 89.06 217 ALA A CA 1
ATOM 1710 C C . ALA A 1 217 ? -0.396 12.135 20.593 1.00 89.06 217 ALA A C 1
ATOM 1712 O O . ALA A 1 217 ? -1.575 11.929 20.875 1.00 89.06 217 ALA A O 1
ATOM 1713 N N . LEU A 1 218 ? 0.015 13.333 20.153 1.00 90.81 218 LEU A N 1
ATOM 1714 C CA . LEU A 1 218 ? -0.901 14.463 19.967 1.00 90.81 218 LEU A CA 1
ATOM 1715 C C . LEU A 1 218 ? -1.909 14.178 18.849 1.00 90.81 218 LEU A C 1
ATOM 1717 O O . LEU A 1 218 ? -3.106 14.403 19.027 1.00 90.81 218 LEU A O 1
ATOM 1721 N N . LYS A 1 219 ? -1.436 13.652 17.714 1.00 92.50 219 LYS A N 1
ATOM 1722 C CA . LYS A 1 219 ? -2.294 13.292 16.579 1.00 92.50 219 LYS A CA 1
ATOM 1723 C C . LYS A 1 219 ? -3.220 12.133 16.926 1.00 92.50 219 LYS A C 1
ATOM 1725 O O . LYS A 1 219 ? -4.409 12.215 16.640 1.00 92.50 219 LYS A O 1
ATOM 1730 N N . VAL A 1 220 ? -2.711 11.108 17.608 1.00 92.31 220 VAL A N 1
ATOM 1731 C CA . VAL A 1 220 ? -3.537 9.988 18.084 1.00 92.31 220 VAL A CA 1
ATOM 1732 C C . VAL A 1 220 ? -4.629 10.489 19.037 1.00 92.31 220 VAL A C 1
ATOM 1734 O O . VAL A 1 220 ? -5.801 10.202 18.822 1.00 92.31 220 VAL A O 1
ATOM 1737 N N . LYS A 1 221 ? -4.297 11.322 20.033 1.00 90.56 221 LYS A N 1
ATOM 1738 C CA . LYS A 1 221 ? -5.297 11.914 20.943 1.00 90.56 221 LYS A CA 1
ATOM 1739 C C . LYS A 1 221 ? -6.321 12.779 20.206 1.00 90.56 221 LYS A C 1
ATOM 1741 O O . LYS A 1 221 ? -7.510 12.696 20.499 1.00 90.56 221 LYS A O 1
ATOM 1746 N N . GLN A 1 222 ? -5.881 13.580 19.236 1.00 93.25 222 GLN A N 1
ATOM 1747 C CA . GLN A 1 222 ? -6.772 14.381 18.395 1.00 93.25 222 GLN A CA 1
ATOM 1748 C C . GLN A 1 222 ? -7.741 13.497 17.595 1.00 93.25 222 GLN A C 1
ATOM 1750 O O . GLN A 1 222 ? -8.929 13.804 17.520 1.00 93.25 222 GLN A O 1
ATOM 1755 N N . LEU A 1 223 ? -7.250 12.390 17.038 1.00 93.75 223 LEU A N 1
ATOM 1756 C CA . LEU A 1 223 ? -8.054 11.414 16.311 1.00 93.75 223 LEU A CA 1
ATOM 1757 C C . LEU A 1 223 ? -9.109 10.762 17.222 1.00 93.75 223 LEU A C 1
ATOM 1759 O O . LEU A 1 223 ? -10.286 10.726 16.870 1.00 93.75 223 LEU A O 1
ATOM 1763 N N . LEU A 1 224 ? -8.712 10.327 18.421 1.00 92.06 224 LEU A N 1
ATOM 1764 C CA . LEU A 1 224 ? -9.625 9.748 19.415 1.00 92.06 224 LEU A CA 1
ATOM 1765 C C . LEU A 1 224 ? -10.695 10.742 19.871 1.00 92.06 224 LEU A C 1
ATOM 1767 O O . LEU A 1 224 ? -11.869 10.389 19.977 1.00 92.06 224 LEU A O 1
ATOM 1771 N N . HIS A 1 225 ? -10.310 12.000 20.081 1.00 91.62 225 HIS A N 1
ATOM 1772 C CA . HIS A 1 225 ? -11.251 13.061 20.418 1.00 91.62 225 HIS A CA 1
ATOM 1773 C C . HIS A 1 225 ? -12.284 13.284 19.304 1.00 91.62 225 HIS A C 1
ATOM 1775 O O . HIS A 1 225 ? -13.471 13.457 19.584 1.00 91.62 225 HIS A O 1
ATOM 1781 N N . TRP A 1 226 ? -11.869 13.234 18.035 1.00 92.31 226 TRP A N 1
ATOM 1782 C CA . TRP A 1 226 ? -12.794 13.326 16.906 1.00 92.31 226 TRP A CA 1
ATOM 1783 C C . TRP A 1 226 ? -13.764 12.150 16.843 1.00 92.31 226 TRP A C 1
ATOM 1785 O O . TRP A 1 226 ? -14.948 12.384 16.613 1.00 92.31 226 TRP A O 1
ATOM 1795 N N . PHE A 1 227 ? -13.309 10.921 17.095 1.00 91.88 227 PHE A N 1
ATOM 1796 C CA . PHE A 1 227 ? -14.202 9.761 17.147 1.00 91.88 227 PHE A CA 1
ATOM 1797 C C . PHE A 1 227 ? -15.230 9.866 18.277 1.00 91.88 227 PHE A C 1
ATOM 1799 O O . PHE A 1 227 ? -16.419 9.650 18.045 1.00 91.88 227 PHE A O 1
ATOM 1806 N N . SER A 1 228 ? -14.797 10.306 19.461 1.00 89.44 228 SER A N 1
ATOM 1807 C CA . SER A 1 228 ? -15.695 10.591 20.584 1.00 89.44 228 SER A CA 1
ATOM 1808 C C . SER A 1 228 ? -16.708 11.693 20.238 1.00 89.44 228 SER A C 1
ATOM 1810 O O . SER A 1 228 ? -17.897 11.537 20.495 1.00 89.44 228 SER A O 1
ATOM 1812 N N . THR A 1 229 ? -16.280 12.762 19.556 1.00 88.75 229 THR A N 1
ATOM 1813 C CA . THR A 1 229 ? -17.167 13.863 19.122 1.00 88.75 229 THR A CA 1
ATOM 1814 C C . THR A 1 229 ? -18.209 13.417 18.090 1.00 88.75 229 THR A C 1
ATOM 1816 O O . THR A 1 229 ? -19.295 13.987 18.023 1.00 88.75 229 THR A O 1
ATOM 1819 N N . ILE A 1 230 ? -17.876 12.427 17.259 1.00 88.25 230 ILE A N 1
ATOM 1820 C CA . ILE A 1 230 ? -18.796 11.845 16.273 1.00 88.25 230 ILE A CA 1
ATOM 1821 C C . ILE A 1 230 ? -19.817 10.907 16.944 1.00 88.25 230 ILE A C 1
ATOM 1823 O O . ILE A 1 230 ? -20.889 10.694 16.385 1.00 88.25 230 ILE A O 1
ATOM 1827 N N . GLY A 1 231 ? -19.515 10.394 18.141 1.00 87.06 231 GLY A N 1
ATOM 1828 C CA . GLY A 1 231 ? -20.380 9.471 18.879 1.00 87.06 231 GLY A CA 1
ATOM 1829 C C . GLY A 1 231 ? -20.104 7.997 18.580 1.00 87.06 231 GLY A C 1
ATOM 1830 O O . GLY A 1 231 ? -21.023 7.186 18.592 1.00 87.06 231 GLY A O 1
ATOM 1831 N N . ILE A 1 232 ? -18.852 7.638 18.279 1.00 89.12 232 ILE A N 1
ATOM 1832 C CA . ILE A 1 232 ? -18.456 6.230 18.141 1.00 89.12 232 ILE A CA 1
ATOM 1833 C C . ILE A 1 232 ? -18.355 5.597 19.531 1.00 89.12 232 ILE A C 1
ATOM 1835 O O . ILE A 1 232 ? -17.648 6.105 20.400 1.00 89.12 232 ILE A O 1
ATOM 1839 N N . ASN A 1 233 ? -19.051 4.476 19.724 1.00 85.81 233 ASN A N 1
ATOM 1840 C CA . ASN A 1 233 ? -19.142 3.806 21.023 1.00 85.81 233 ASN A CA 1
ATOM 1841 C C . ASN A 1 233 ? -18.038 2.765 21.238 1.00 85.81 233 ASN A C 1
ATOM 1843 O O . ASN A 1 233 ? -17.492 2.689 22.339 1.00 85.81 233 ASN A O 1
ATOM 1847 N N . TYR A 1 234 ? -17.689 1.996 20.201 1.00 90.44 234 TYR A N 1
ATOM 1848 C CA . TYR A 1 234 ? -16.670 0.947 20.271 1.00 90.44 234 TYR A CA 1
ATOM 1849 C C . TYR A 1 234 ? -15.590 1.145 19.209 1.00 90.44 234 TYR A C 1
ATOM 1851 O O . TYR A 1 234 ? -15.876 1.279 18.016 1.00 90.44 234 TYR A O 1
ATOM 1859 N N . LEU A 1 235 ? -14.338 1.139 19.658 1.00 93.25 235 LEU A N 1
ATOM 1860 C CA . LEU A 1 235 ? -13.162 1.391 18.841 1.00 93.25 235 LEU A CA 1
ATOM 1861 C C . LEU A 1 235 ? -12.115 0.294 19.050 1.00 93.25 235 LEU A C 1
ATOM 1863 O O . LEU A 1 235 ? -11.734 -0.005 20.177 1.00 93.25 235 LEU A O 1
ATOM 1867 N N . ILE A 1 236 ? -11.607 -0.268 17.960 1.00 93.38 236 ILE A N 1
ATOM 1868 C CA . ILE A 1 236 ? -10.499 -1.223 17.961 1.00 93.38 236 ILE A CA 1
ATOM 1869 C C . ILE A 1 236 ? -9.288 -0.510 17.373 1.00 93.38 236 ILE A C 1
ATOM 1871 O O . ILE A 1 236 ? -9.280 -0.154 16.197 1.00 93.38 236 ILE A O 1
ATOM 1875 N N . LEU A 1 237 ? -8.265 -0.284 18.185 1.00 94.06 237 LEU A N 1
ATOM 1876 C CA . LEU A 1 237 ? -7.014 0.321 17.754 1.00 94.06 237 LEU A CA 1
ATOM 1877 C C . LEU A 1 237 ? -5.975 -0.753 17.490 1.00 94.06 237 LEU A C 1
ATOM 1879 O O . LEU A 1 237 ? -5.797 -1.649 18.309 1.00 94.06 237 LEU A O 1
ATOM 1883 N N . TYR A 1 238 ? -5.249 -0.631 16.388 1.00 94.38 238 TYR A N 1
ATOM 1884 C CA . TYR A 1 238 ? -4.190 -1.566 16.051 1.00 94.38 238 TYR A CA 1
ATOM 1885 C C . TYR A 1 238 ? -2.935 -0.850 15.569 1.00 94.38 238 TYR A C 1
ATOM 1887 O O . TYR A 1 238 ? -2.985 0.037 14.713 1.00 94.38 238 TYR A O 1
ATOM 1895 N N . ASP A 1 239 ? -1.810 -1.314 16.097 1.00 94.50 239 ASP A N 1
ATOM 1896 C CA . ASP A 1 239 ? -0.471 -0.981 15.643 1.00 94.50 239 ASP A CA 1
ATOM 1897 C C . ASP A 1 239 ? 0.430 -2.219 15.760 1.00 94.50 239 ASP A C 1
ATOM 1899 O O . ASP A 1 239 ? 0.439 -2.874 16.799 1.00 94.50 239 ASP A O 1
ATOM 1903 N N . ILE A 1 240 ? 1.216 -2.540 14.730 1.00 91.81 240 ILE A N 1
ATOM 1904 C CA . ILE A 1 240 ? 1.991 -3.790 14.698 1.00 91.81 240 ILE A CA 1
ATOM 1905 C C . ILE A 1 240 ? 3.027 -3.881 15.831 1.00 91.81 240 ILE A C 1
ATOM 1907 O O . ILE A 1 240 ? 3.188 -4.957 16.408 1.00 91.81 240 ILE A O 1
ATOM 1911 N N . GLU A 1 241 ? 3.676 -2.770 16.192 1.00 91.62 241 GLU A N 1
ATOM 1912 C CA . GLU A 1 241 ? 4.657 -2.703 17.287 1.00 91.62 241 GLU A CA 1
ATOM 1913 C C . GLU A 1 241 ? 3.999 -2.571 18.674 1.00 91.62 241 GLU A C 1
ATOM 1915 O O . GLU A 1 241 ? 4.661 -2.781 19.685 1.00 91.62 241 GLU A O 1
ATOM 1920 N N . GLY A 1 242 ? 2.697 -2.273 18.745 1.00 88.94 242 GLY A N 1
ATOM 1921 C CA . GLY A 1 242 ? 1.973 -2.086 20.003 1.00 88.94 242 GLY A CA 1
ATOM 1922 C C . GLY A 1 242 ? 2.146 -0.702 20.640 1.00 88.94 242 GLY A C 1
ATOM 1923 O O . GLY A 1 242 ? 1.759 -0.517 21.791 1.00 88.94 242 GLY A O 1
ATOM 1924 N N . VAL A 1 243 ? 2.644 0.295 19.903 1.00 90.50 243 VAL A N 1
ATOM 1925 C CA . VAL A 1 243 ? 2.872 1.668 20.393 1.00 90.50 243 VAL A CA 1
ATOM 1926 C C . VAL A 1 243 ? 1.580 2.295 20.923 1.00 90.50 243 VAL A C 1
ATOM 1928 O O . VAL A 1 243 ? 1.574 2.957 21.959 1.00 90.50 243 VAL A O 1
ATOM 1931 N N . LEU A 1 244 ? 0.450 2.065 20.244 1.00 88.62 244 LEU A N 1
ATOM 1932 C CA . LEU A 1 244 ? -0.854 2.574 20.687 1.00 88.62 244 LEU A CA 1
ATOM 1933 C C . LEU A 1 244 ? -1.270 2.002 22.046 1.00 88.62 244 LEU A C 1
ATOM 1935 O O . LEU A 1 244 ? -1.843 2.722 22.863 1.00 88.62 244 LEU A O 1
ATOM 1939 N N . LYS A 1 245 ? -0.951 0.729 22.300 1.00 87.00 245 LYS A N 1
ATOM 1940 C CA . LYS A 1 245 ? -1.257 0.055 23.563 1.00 87.00 245 LYS A CA 1
ATOM 1941 C C . LYS A 1 245 ? -0.501 0.709 24.720 1.00 87.00 245 LYS A C 1
ATOM 1943 O O . LYS A 1 245 ? -1.113 1.016 25.737 1.00 87.00 245 LYS A O 1
ATOM 1948 N N . GLU A 1 246 ? 0.784 1.004 24.529 1.00 85.44 246 GLU A N 1
ATOM 1949 C CA . GLU A 1 246 ? 1.617 1.706 25.518 1.00 85.44 246 GLU A CA 1
ATOM 1950 C C . GLU A 1 246 ? 1.169 3.156 25.749 1.00 85.44 246 GLU A C 1
ATOM 1952 O O . GLU A 1 246 ? 1.140 3.631 26.882 1.00 85.44 246 GLU A O 1
ATOM 1957 N N . LEU A 1 247 ? 0.782 3.872 24.688 1.00 82.69 247 LEU A N 1
ATOM 1958 C CA . LEU A 1 247 ? 0.335 5.266 24.793 1.00 82.69 247 LEU A CA 1
ATOM 1959 C C . LEU A 1 247 ? -0.964 5.427 25.591 1.00 82.69 247 LEU A C 1
ATOM 1961 O O . LEU A 1 247 ? -1.191 6.481 26.191 1.00 82.69 247 LEU A O 1
ATOM 1965 N N . ILE A 1 248 ? -1.834 4.419 25.549 1.00 77.38 248 ILE A N 1
ATOM 1966 C CA . ILE A 1 248 ? -3.154 4.447 26.187 1.00 77.38 248 ILE A CA 1
ATOM 1967 C C . ILE A 1 248 ? -3.108 3.813 27.580 1.00 77.38 248 ILE A C 1
ATOM 1969 O O . ILE A 1 248 ? -3.787 4.300 28.484 1.00 77.38 248 ILE A O 1
ATOM 1973 N N . GLN A 1 249 ? -2.278 2.785 27.774 1.00 70.25 249 GLN A N 1
ATOM 1974 C CA . GLN A 1 249 ? -1.978 2.188 29.075 1.00 70.25 249 GLN A CA 1
ATOM 1975 C C . GLN A 1 249 ? -0.483 2.339 29.378 1.00 70.25 249 GLN A C 1
ATOM 1977 O O . GLN A 1 249 ? 0.271 1.379 29.202 1.00 70.25 249 GLN A O 1
ATOM 1982 N N . PRO A 1 250 ? -0.037 3.522 29.843 1.00 60.12 250 PRO A N 1
ATOM 1983 C CA . PRO A 1 250 ? 1.332 3.680 30.304 1.00 60.12 250 PRO A CA 1
ATOM 1984 C C . PRO A 1 250 ? 1.566 2.693 31.446 1.00 60.12 250 PRO A C 1
ATOM 1986 O O . PRO A 1 250 ? 0.798 2.676 32.414 1.00 60.12 250 PRO A O 1
ATOM 1989 N N . SER A 1 251 ? 2.597 1.858 31.323 1.00 47.44 251 SER A N 1
ATOM 1990 C CA . SER A 1 251 ? 3.015 0.908 32.354 1.00 47.44 251 SER A CA 1
ATOM 1991 C C . SER A 1 251 ? 3.021 1.600 33.717 1.00 47.44 251 SER A C 1
ATOM 1993 O O . SER A 1 251 ? 3.731 2.585 33.919 1.00 47.44 251 SER A O 1
ATOM 1995 N N . THR A 1 252 ? 2.177 1.138 34.641 1.00 45.66 252 THR A N 1
ATOM 1996 C CA . THR A 1 252 ? 2.084 1.709 35.987 1.00 45.66 252 THR A CA 1
ATOM 1997 C C . THR A 1 252 ? 3.300 1.271 36.800 1.00 45.66 252 THR A C 1
ATOM 1999 O O . THR A 1 252 ? 3.240 0.316 37.562 1.00 45.66 252 THR A O 1
ATOM 2002 N N . GLU A 1 253 ? 4.411 1.980 36.638 1.00 40.09 253 GLU A N 1
ATOM 2003 C CA . GLU A 1 253 ? 5.558 1.945 37.545 1.00 40.09 253 GLU A CA 1
ATOM 2004 C C . GLU A 1 253 ? 5.867 3.377 37.995 1.00 40.09 253 GLU A C 1
ATOM 2006 O O . GLU A 1 253 ? 6.772 4.015 37.471 1.00 40.09 253 GLU A O 1
ATOM 2011 N N . ALA A 1 254 ? 5.037 3.901 38.908 1.00 38.88 254 ALA A N 1
ATOM 2012 C CA . ALA A 1 254 ? 5.342 4.946 39.901 1.00 38.88 254 ALA A CA 1
ATOM 2013 C C . ALA A 1 254 ? 4.041 5.616 40.377 1.00 38.88 254 ALA A C 1
ATOM 2015 O O . ALA A 1 254 ? 3.617 6.620 39.816 1.00 38.88 254 ALA A O 1
ATOM 2016 N N . SER A 1 255 ? 3.404 5.064 41.410 1.00 31.36 255 SER A N 1
ATOM 2017 C CA . SER A 1 255 ? 2.796 5.843 42.500 1.00 31.36 255 SER A CA 1
ATOM 2018 C C . SER A 1 255 ? 2.127 4.877 43.474 1.00 31.36 255 SER A C 1
ATOM 2020 O O . SER A 1 255 ? 1.046 4.349 43.214 1.00 31.36 255 SER A O 1
ATOM 2022 N N . THR A 1 256 ? 2.785 4.637 44.603 1.00 38.72 256 THR A N 1
ATOM 2023 C CA . THR A 1 256 ? 2.119 4.158 45.810 1.00 38.72 256 THR A CA 1
ATOM 2024 C C . THR A 1 256 ? 1.434 5.373 46.425 1.00 38.72 256 THR A C 1
ATOM 2026 O O . THR A 1 256 ? 2.055 6.077 47.210 1.00 38.72 256 THR A O 1
ATOM 2029 N N . ASP A 1 257 ? 0.186 5.655 46.056 1.00 29.45 257 ASP A N 1
ATOM 2030 C CA . ASP A 1 257 ? -0.708 6.382 46.957 1.00 29.45 257 ASP A CA 1
ATOM 2031 C C . ASP A 1 257 ? -2.169 6.013 46.696 1.00 29.45 257 ASP A C 1
ATOM 2033 O O . ASP A 1 257 ? -2.575 5.708 45.574 1.00 29.45 257 ASP A O 1
ATOM 2037 N N . GLY A 1 258 ? -2.915 5.913 47.787 1.00 34.47 258 GLY A N 1
ATOM 2038 C CA . GLY A 1 258 ? -4.145 5.149 47.885 1.00 34.47 258 GLY A CA 1
ATOM 2039 C C . GLY A 1 258 ? -5.393 5.798 47.288 1.00 34.47 258 GLY A C 1
ATOM 2040 O O . GLY A 1 258 ? -5.470 6.990 47.016 1.00 34.47 258 GLY A O 1
ATOM 2041 N N . ASN A 1 259 ? -6.422 4.952 47.218 1.00 32.75 259 ASN A N 1
ATOM 2042 C CA . ASN A 1 259 ? -7.840 5.267 47.047 1.00 32.75 259 ASN A CA 1
ATOM 2043 C C . ASN A 1 259 ? -8.312 5.809 45.692 1.00 32.75 259 ASN A C 1
ATOM 2045 O O . ASN A 1 259 ? -8.429 7.009 45.481 1.00 32.75 259 ASN A O 1
ATOM 2049 N N . LEU A 1 260 ? -8.827 4.883 44.873 1.00 26.83 260 LEU A N 1
ATOM 2050 C CA . LEU A 1 260 ? -10.173 5.000 44.293 1.00 26.83 260 LEU A CA 1
ATOM 2051 C C . LEU A 1 260 ? -10.660 3.623 43.806 1.00 26.83 260 LEU A C 1
ATOM 2053 O O . LEU A 1 260 ? -10.701 3.315 42.618 1.00 26.83 260 LEU A O 1
ATOM 2057 N N . ARG A 1 261 ? -11.045 2.763 44.759 1.00 30.59 261 ARG A N 1
ATOM 2058 C CA . ARG A 1 261 ? -12.043 1.716 44.495 1.00 30.59 261 ARG A CA 1
ATOM 2059 C C . ARG A 1 261 ? -13.409 2.389 44.592 1.00 30.59 261 ARG A C 1
ATOM 2061 O O . ARG A 1 261 ? -13.724 2.923 45.650 1.00 30.59 261 ARG A O 1
ATOM 2068 N N . ASN A 1 262 ? -14.178 2.379 43.504 1.00 27.41 262 ASN A N 1
ATOM 2069 C CA . ASN A 1 262 ? -15.572 1.908 43.463 1.00 27.41 262 ASN A CA 1
ATOM 2070 C C . ASN A 1 262 ? -16.300 2.418 42.213 1.00 27.41 262 ASN A C 1
ATOM 2072 O O . ASN A 1 262 ? -16.552 3.611 42.086 1.00 27.41 262 ASN A O 1
ATOM 2076 N N . SER A 1 263 ? -16.647 1.474 41.331 1.00 26.97 263 SER A N 1
ATOM 2077 C CA . SER A 1 263 ? -17.810 1.439 40.422 1.00 26.97 263 SER A CA 1
ATOM 2078 C C . SER A 1 263 ? -17.470 0.468 39.276 1.00 26.97 263 SER A C 1
ATOM 2080 O O . SER A 1 263 ? -16.797 0.869 38.333 1.00 26.97 263 SER A O 1
ATOM 2082 N N . LEU A 1 264 ? -17.711 -0.840 39.452 1.00 30.97 264 LEU A N 1
ATOM 2083 C CA . LEU A 1 264 ? -18.792 -1.596 38.772 1.00 30.97 264 LEU A CA 1
ATOM 2084 C C . LEU A 1 264 ? -18.556 -1.697 37.241 1.00 30.97 264 LEU A C 1
ATOM 2086 O O . LEU A 1 264 ? -18.485 -0.680 36.564 1.00 30.97 264 LEU A O 1
ATOM 2090 N N . ASP A 1 265 ? -18.387 -2.856 36.604 1.00 24.19 265 ASP A N 1
ATOM 2091 C CA . ASP A 1 265 ? -19.111 -4.115 36.769 1.00 24.19 265 ASP A CA 1
ATOM 2092 C C . ASP A 1 265 ? -18.301 -5.297 36.190 1.00 24.19 265 ASP A C 1
ATOM 2094 O O . ASP A 1 265 ? -17.408 -5.120 35.358 1.00 24.19 265 ASP A O 1
ATOM 2098 N N . VAL A 1 266 ? -18.604 -6.500 36.665 1.00 33.31 266 VAL A N 1
ATOM 2099 C CA . VAL A 1 266 ? -17.878 -7.752 36.417 1.00 33.31 266 VAL A CA 1
ATOM 2100 C C . VAL A 1 266 ? -18.122 -8.279 34.995 1.00 33.31 266 VAL A C 1
ATOM 2102 O O . VAL A 1 266 ? -19.213 -8.742 34.682 1.00 33.31 266 VAL A O 1
ATOM 2105 N N . VAL A 1 267 ? -17.073 -8.319 34.167 1.00 27.33 267 VAL A N 1
ATOM 2106 C CA . VAL A 1 267 ? -16.892 -9.345 33.123 1.00 27.33 267 VAL A CA 1
ATOM 2107 C C . VAL A 1 267 ? -15.478 -9.889 33.287 1.00 27.33 267 VAL A C 1
ATOM 2109 O O . VAL A 1 267 ? -14.491 -9.202 33.029 1.00 27.33 267 VAL A O 1
ATOM 2112 N N . ALA A 1 268 ? -15.402 -11.101 33.827 1.00 30.06 268 ALA A N 1
ATOM 2113 C CA . ALA A 1 268 ? -14.164 -11.815 34.079 1.00 30.06 268 ALA A CA 1
ATOM 2114 C C . ALA A 1 268 ? -13.496 -12.272 32.770 1.00 30.06 268 ALA A C 1
ATOM 2116 O O . ALA A 1 268 ? -14.168 -12.628 31.804 1.00 30.06 268 ALA A O 1
ATOM 2117 N N . ASP A 1 269 ? -12.165 -12.290 32.810 1.00 34.59 269 ASP A N 1
ATOM 2118 C CA . ASP A 1 269 ? -11.248 -12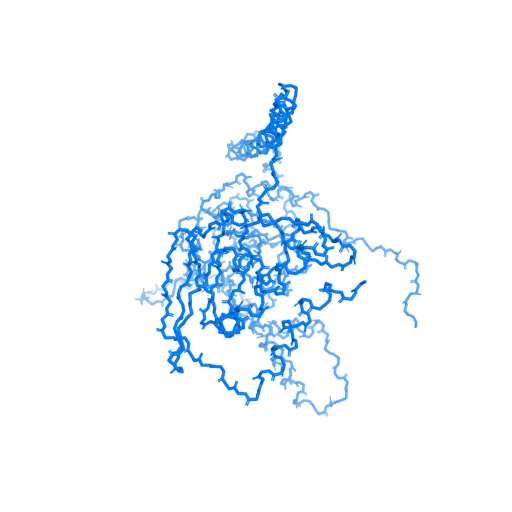.988 31.911 1.00 34.59 269 ASP A CA 1
ATOM 2119 C C . ASP A 1 269 ? -11.322 -12.667 30.417 1.00 34.59 269 ASP A C 1
ATOM 2121 O O . ASP A 1 269 ? -11.816 -13.419 29.583 1.00 34.59 269 ASP A O 1
ATOM 2125 N N . THR A 1 270 ? -10.634 -11.594 30.037 1.00 35.38 270 THR A N 1
ATOM 2126 C CA . THR A 1 270 ? -9.759 -11.643 28.861 1.00 35.38 270 THR A CA 1
ATOM 2127 C C . THR A 1 270 ? -8.672 -10.591 29.007 1.00 35.38 270 THR A C 1
ATOM 2129 O O . THR A 1 270 ? -8.933 -9.446 29.358 1.00 35.38 270 THR A O 1
ATOM 2132 N N . LYS A 1 271 ? -7.424 -10.970 28.728 1.00 41.16 271 LYS A N 1
ATOM 2133 C CA . LYS A 1 271 ? -6.224 -10.114 28.760 1.00 41.16 271 LYS A CA 1
ATOM 2134 C C . LYS A 1 271 ? -6.216 -9.078 27.612 1.00 41.16 271 LYS A C 1
ATOM 2136 O O . LYS A 1 271 ? -5.155 -8.722 27.103 1.00 41.16 271 LYS A O 1
ATOM 2141 N N . ALA A 1 272 ? -7.398 -8.639 27.180 1.00 43.31 272 ALA A N 1
ATOM 2142 C CA . ALA A 1 272 ? -7.609 -7.565 26.233 1.00 43.31 272 ALA A CA 1
ATOM 2143 C C . ALA A 1 272 ? -7.550 -6.244 27.006 1.00 43.31 272 ALA A C 1
ATOM 2145 O O . ALA A 1 272 ? -8.247 -6.028 27.996 1.00 43.31 272 ALA A O 1
ATOM 2146 N N . SER A 1 273 ? -6.652 -5.375 26.565 1.00 54.59 273 SER A N 1
ATOM 2147 C CA . SER A 1 273 ? -6.414 -4.033 27.087 1.00 54.59 273 SER A CA 1
ATOM 2148 C C . SER A 1 273 ? -7.623 -3.139 26.765 1.00 54.59 273 SER A C 1
ATOM 2150 O O . SER A 1 273 ? -7.602 -2.350 25.824 1.00 54.59 273 SER A O 1
ATOM 2152 N N . CYS A 1 274 ? -8.724 -3.323 27.497 1.00 54.75 274 CYS A N 1
ATOM 2153 C CA . CYS A 1 274 ? -9.930 -2.514 27.355 1.00 54.75 274 CYS A CA 1
ATOM 2154 C C . CYS A 1 274 ? -9.779 -1.218 28.158 1.00 54.75 274 CYS A C 1
ATOM 2156 O O . CYS A 1 274 ? -9.617 -1.248 29.377 1.00 54.75 274 CYS A O 1
ATOM 2158 N N . CYS A 1 275 ? -9.842 -0.075 27.477 1.00 62.72 275 CYS A N 1
ATOM 2159 C CA . CYS A 1 275 ? -9.802 1.254 28.090 1.00 62.72 275 CYS A CA 1
ATOM 2160 C C . CYS A 1 275 ? -11.096 2.015 27.812 1.00 62.72 275 CYS A C 1
ATOM 2162 O O . CYS A 1 275 ? -11.706 1.848 26.757 1.00 62.72 275 CYS A O 1
ATOM 2164 N N . ARG A 1 276 ? -11.495 2.898 28.733 1.00 59.16 276 ARG A N 1
ATOM 2165 C CA . ARG A 1 276 ? -12.596 3.843 28.512 1.00 59.16 276 ARG A CA 1
ATOM 2166 C C . ARG A 1 276 ? -12.018 5.247 28.347 1.00 59.16 276 ARG A C 1
ATOM 2168 O O . ARG A 1 276 ? -11.382 5.757 29.265 1.00 59.16 276 ARG A O 1
ATOM 2175 N N . HIS A 1 277 ? -12.248 5.881 27.200 1.00 57.12 277 HIS A N 1
ATOM 2176 C CA . HIS A 1 277 ? -11.842 7.268 26.951 1.00 57.12 277 HIS A CA 1
ATOM 2177 C C . HIS A 1 277 ? -13.056 8.088 26.516 1.00 57.12 277 HIS A C 1
ATOM 2179 O O . HIS A 1 277 ? -13.638 7.823 25.470 1.00 57.12 277 HIS A O 1
ATOM 2185 N N . GLY A 1 278 ? -13.479 9.062 27.330 1.00 57.72 278 GLY A N 1
ATOM 2186 C CA . GLY A 1 278 ? -14.620 9.926 26.992 1.00 57.72 278 GLY A CA 1
ATOM 2187 C C . GLY A 1 278 ? -15.933 9.170 26.733 1.00 57.72 278 GLY A C 1
ATOM 2188 O O . GLY A 1 278 ? -16.691 9.561 25.856 1.00 57.72 278 GLY A O 1
ATOM 2189 N N . GLY A 1 279 ? -16.170 8.057 27.442 1.00 67.12 279 GLY A N 1
ATOM 2190 C CA . GLY A 1 279 ? -17.352 7.197 27.262 1.00 67.12 279 GLY A CA 1
ATOM 2191 C C . GLY A 1 279 ? -17.236 6.139 26.155 1.00 67.12 279 GLY A C 1
ATOM 2192 O O . GLY A 1 279 ? -18.028 5.204 26.152 1.00 67.12 279 GLY A O 1
ATOM 2193 N N . MET A 1 280 ? -16.225 6.226 25.284 1.00 84.06 280 MET A N 1
ATOM 2194 C CA . MET A 1 280 ? -15.943 5.246 24.228 1.00 84.06 280 MET A CA 1
ATOM 2195 C C . MET A 1 280 ? -15.164 4.047 24.788 1.00 84.06 280 MET A C 1
ATOM 2197 O O . MET A 1 280 ? -14.190 4.227 25.529 1.00 84.06 280 MET A O 1
ATOM 2201 N N . PHE A 1 281 ? -15.579 2.831 24.428 1.00 86.25 281 PHE A N 1
ATOM 2202 C CA . PHE A 1 281 ? -14.867 1.589 24.727 1.00 86.25 281 PHE A CA 1
ATOM 2203 C C . PHE A 1 281 ? -13.783 1.341 23.681 1.00 86.25 281 PHE A C 1
ATOM 2205 O O . PHE A 1 281 ? -14.051 1.383 22.482 1.00 86.25 281 PHE A O 1
ATOM 2212 N N . MET A 1 282 ? -12.561 1.082 24.137 1.00 88.69 282 MET A N 1
ATOM 2213 C CA . MET A 1 282 ? -11.396 0.923 23.274 1.00 88.69 282 MET A CA 1
ATOM 2214 C C . MET A 1 282 ? -10.692 -0.406 23.535 1.00 88.69 282 MET A C 1
ATOM 2216 O O . MET A 1 282 ? -10.247 -0.637 24.656 1.00 88.69 282 MET A O 1
ATOM 2220 N N . GLU A 1 283 ? -10.538 -1.237 22.505 1.00 90.44 283 GLU A N 1
ATOM 2221 C CA . GLU A 1 283 ? -9.699 -2.444 22.509 1.00 90.44 283 GLU A CA 1
ATOM 2222 C C . GLU A 1 283 ? -8.396 -2.141 21.753 1.00 90.44 283 GLU A C 1
ATOM 2224 O O . GLU A 1 283 ? -8.439 -1.719 20.599 1.00 90.44 283 GLU A O 1
ATOM 2229 N N . CYS A 1 284 ? -7.233 -2.329 22.386 1.00 89.94 284 CYS A N 1
ATOM 2230 C CA . CYS A 1 284 ? -5.931 -2.146 21.730 1.00 89.94 284 CYS A CA 1
ATOM 2231 C C . CYS A 1 284 ? -5.304 -3.493 21.348 1.00 89.94 284 CYS A C 1
ATOM 2233 O O . CYS A 1 284 ? -5.057 -4.332 22.217 1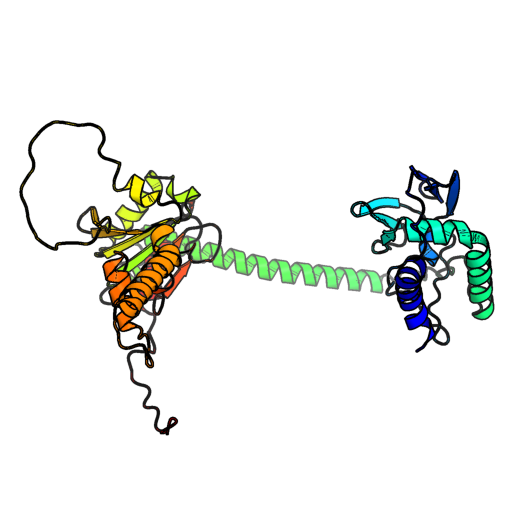.00 89.94 284 CYS A O 1
ATOM 2235 N N . LEU A 1 285 ? -4.993 -3.651 20.062 1.00 90.81 285 LEU A N 1
ATOM 2236 C CA . LEU A 1 285 ? -4.379 -4.826 19.451 1.00 90.81 285 LEU A CA 1
ATOM 2237 C C . LEU A 1 285 ? -2.960 -4.514 18.955 1.00 90.81 285 LEU A C 1
ATOM 2239 O O . LEU A 1 285 ? -2.659 -3.381 18.568 1.00 90.81 285 LEU A O 1
ATOM 2243 N N . SER A 1 286 ? -2.104 -5.533 18.915 1.00 91.88 286 SER A N 1
ATOM 2244 C CA . SER A 1 286 ? -0.766 -5.454 18.324 1.00 91.88 286 SER A CA 1
ATOM 2245 C C . SER A 1 286 ? -0.459 -6.610 17.371 1.00 91.88 286 SER A C 1
ATOM 2247 O O . SER A 1 286 ? -1.285 -7.496 17.146 1.00 91.88 286 SER A O 1
ATOM 2249 N N . GLY A 1 287 ? 0.744 -6.628 16.785 1.00 87.56 287 GLY A N 1
ATOM 2250 C CA . GLY A 1 287 ? 1.167 -7.689 15.866 1.00 87.56 287 GLY A CA 1
ATOM 2251 C C . GLY A 1 287 ? 1.114 -9.101 16.468 1.00 87.56 287 GLY A C 1
ATOM 2252 O O . GLY A 1 287 ? 0.849 -10.064 15.740 1.00 87.56 287 GLY A O 1
ATOM 2253 N N . SER A 1 288 ? 1.281 -9.233 17.792 1.00 85.75 288 SER A N 1
ATOM 2254 C CA . SER A 1 288 ? 1.139 -10.516 18.499 1.00 85.75 288 SER A CA 1
ATOM 2255 C C . SER A 1 288 ? -0.288 -11.061 18.450 1.00 85.75 288 SER A C 1
ATOM 2257 O O . SER A 1 288 ? -0.491 -12.270 18.575 1.00 85.75 288 SER A O 1
ATOM 2259 N N . ASP A 1 289 ? -1.271 -10.186 18.220 1.00 86.69 289 ASP A N 1
ATOM 2260 C CA . ASP A 1 289 ? -2.682 -10.554 18.174 1.00 86.69 289 ASP A CA 1
ATOM 2261 C C . ASP A 1 289 ? -3.133 -11.039 16.782 1.00 86.69 289 ASP A C 1
ATOM 2263 O O . ASP A 1 289 ? -4.268 -11.470 16.592 1.00 86.69 289 ASP A O 1
ATOM 2267 N N . GLY A 1 290 ? -2.237 -10.988 15.790 1.00 86.81 290 GLY A N 1
ATOM 2268 C CA . GLY A 1 290 ? -2.490 -11.413 14.416 1.00 86.81 290 GLY A CA 1
ATOM 2269 C C . GLY A 1 290 ? -2.101 -12.869 14.149 1.00 86.81 290 GLY A C 1
ATOM 2270 O O . GLY A 1 290 ? -2.739 -13.819 14.594 1.00 86.81 290 GLY A O 1
ATOM 2271 N N . LYS A 1 291 ? -1.046 -13.079 13.356 1.00 88.38 291 LYS A N 1
ATOM 2272 C CA . LYS A 1 291 ? -0.633 -14.431 12.926 1.00 88.38 291 LYS A CA 1
ATOM 2273 C C . LYS A 1 291 ? -0.136 -15.299 14.081 1.00 88.38 291 LYS A C 1
ATOM 2275 O O . LYS A 1 291 ? -0.373 -16.503 14.090 1.00 88.38 291 LYS A O 1
ATOM 2280 N N . GLU A 1 292 ? 0.544 -14.690 15.047 1.00 88.50 292 GLU A N 1
ATOM 2281 C CA . GLU A 1 292 ? 1.061 -15.397 16.219 1.00 88.50 292 GLU A CA 1
ATOM 2282 C C . GLU A 1 292 ? -0.082 -15.958 17.079 1.00 88.50 292 GLU A C 1
ATOM 2284 O O . GLU A 1 292 ? -0.033 -17.107 17.513 1.00 88.50 292 GLU A O 1
ATOM 2289 N N . ALA A 1 293 ? -1.154 -15.188 17.245 1.00 88.25 293 ALA A N 1
ATOM 2290 C CA . ALA A 1 293 ? -2.383 -15.614 17.900 1.00 88.25 293 ALA A CA 1
ATOM 2291 C C . ALA A 1 293 ? -3.031 -16.832 17.254 1.00 88.25 293 ALA A C 1
ATOM 2293 O O . ALA A 1 293 ? -3.417 -17.778 17.938 1.00 88.25 293 ALA A O 1
ATOM 2294 N N . ILE A 1 294 ? -3.126 -16.810 15.925 1.00 90.94 294 ILE A N 1
ATOM 2295 C CA . ILE A 1 294 ? -3.686 -17.906 15.137 1.00 90.94 294 ILE A CA 1
ATOM 2296 C C . ILE A 1 294 ? -2.847 -19.168 15.346 1.00 90.94 294 ILE A C 1
ATOM 2298 O O . ILE A 1 294 ? -3.404 -20.235 15.587 1.00 90.94 294 ILE A O 1
ATOM 2302 N N . ALA A 1 295 ? -1.517 -19.050 15.339 1.00 92.19 295 ALA A N 1
ATOM 2303 C CA . ALA A 1 295 ? -0.634 -20.175 15.630 1.00 92.19 295 ALA A CA 1
ATOM 2304 C C . ALA A 1 295 ? -0.814 -20.702 17.068 1.00 92.19 295 ALA A C 1
ATOM 2306 O O . ALA A 1 295 ? -0.882 -21.913 17.274 1.00 92.19 295 ALA A O 1
ATOM 2307 N N . LYS A 1 296 ? -0.956 -19.814 18.063 1.00 90.88 296 LYS A N 1
ATOM 2308 C CA . LYS A 1 296 ? -1.242 -20.194 19.459 1.00 90.88 296 LYS A CA 1
ATOM 2309 C C . LYS A 1 296 ? -2.582 -20.923 19.593 1.00 90.88 296 LYS A C 1
ATOM 2311 O O . LYS A 1 296 ? -2.644 -21.952 20.261 1.00 90.88 296 LYS A O 1
ATOM 2316 N N . ALA A 1 297 ? -3.629 -20.435 18.931 1.00 91.44 297 ALA A N 1
ATOM 2317 C CA . ALA A 1 297 ? -4.952 -21.057 18.939 1.00 91.44 297 ALA A CA 1
ATOM 2318 C C . ALA A 1 297 ? -4.946 -22.420 18.229 1.00 91.44 297 ALA A C 1
ATOM 2320 O O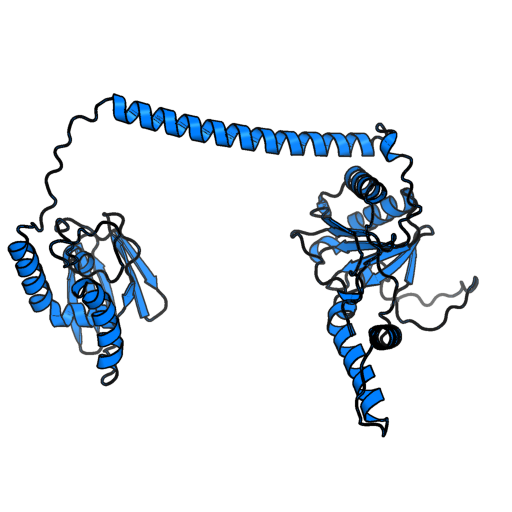 . ALA A 1 297 ? -5.509 -23.381 18.746 1.00 91.44 297 ALA A O 1
ATOM 2321 N N . ALA A 1 298 ? -4.240 -22.541 17.102 1.00 91.50 298 ALA A N 1
ATOM 2322 C CA . ALA A 1 298 ? -4.062 -23.814 16.408 1.00 91.50 298 ALA A CA 1
ATOM 2323 C C . ALA A 1 298 ? -3.314 -24.842 17.277 1.00 91.50 298 ALA A C 1
ATOM 2325 O O . ALA A 1 298 ? -3.739 -25.991 17.376 1.00 91.50 298 ALA A O 1
ATOM 2326 N N . ASN A 1 299 ? -2.249 -24.424 17.971 1.00 92.12 299 ASN A N 1
ATOM 2327 C CA . ASN A 1 299 ? -1.530 -25.287 18.911 1.00 92.12 299 ASN A CA 1
ATOM 2328 C C . ASN A 1 299 ? -2.416 -25.732 20.086 1.00 92.12 299 ASN A C 1
ATOM 2330 O O . ASN A 1 299 ? -2.318 -26.880 20.516 1.00 92.12 299 ASN A O 1
ATOM 2334 N N . LEU A 1 300 ? -3.295 -24.854 20.583 1.00 89.94 300 LEU A N 1
ATOM 2335 C CA . LEU A 1 300 ? -4.266 -25.180 21.632 1.00 89.94 300 LEU A CA 1
ATOM 2336 C C . LEU A 1 300 ? -5.309 -26.208 21.161 1.00 89.94 300 LEU A C 1
ATOM 2338 O O . LEU A 1 300 ? -5.640 -27.145 21.889 1.00 89.94 300 LEU A O 1
ATOM 2342 N N . LEU A 1 301 ? -5.817 -26.062 19.936 1.00 88.69 301 LEU A N 1
ATOM 2343 C CA . LEU A 1 301 ? -6.714 -27.054 19.335 1.00 88.69 301 LEU A CA 1
ATOM 2344 C C . LEU A 1 301 ? -6.021 -28.404 19.163 1.00 88.69 301 LEU A C 1
ATOM 2346 O O . LEU A 1 301 ? -6.590 -29.443 19.499 1.00 88.69 301 LEU A O 1
ATOM 2350 N N . TYR A 1 302 ? -4.774 -28.386 18.692 1.00 87.38 302 TYR A N 1
ATOM 2351 C CA . TYR A 1 302 ? -3.983 -29.596 18.518 1.00 87.38 302 TYR A CA 1
ATOM 2352 C C . TYR A 1 302 ? -3.699 -30.303 19.851 1.00 87.38 302 TYR A C 1
ATOM 2354 O O . TYR A 1 302 ? -3.866 -31.518 19.942 1.00 87.38 302 TYR A O 1
ATOM 2362 N N . SER A 1 303 ? -3.323 -29.572 20.907 1.00 86.44 303 SER A N 1
ATOM 2363 C CA . SER A 1 303 ? -3.071 -30.175 22.224 1.00 86.44 303 SER A CA 1
ATOM 2364 C C . SER A 1 303 ? -4.335 -30.787 22.832 1.00 86.44 303 SER A C 1
ATOM 2366 O O . SER A 1 303 ? -4.281 -31.881 23.392 1.00 86.44 303 SER A O 1
ATOM 2368 N N . THR A 1 304 ? -5.487 -30.137 22.652 1.00 83.44 304 THR A N 1
ATOM 2369 C CA . THR A 1 304 ? -6.792 -30.651 23.100 1.00 83.44 304 THR A CA 1
ATOM 2370 C C . THR A 1 304 ? -7.160 -31.947 22.372 1.00 83.44 304 THR A C 1
ATOM 2372 O O . THR A 1 304 ? -7.591 -32.912 22.996 1.00 83.44 304 THR A O 1
ATOM 2375 N N . CYS A 1 305 ? -6.912 -31.999 21.062 1.00 76.62 305 CYS A N 1
ATOM 2376 C CA . CYS A 1 305 ? -7.105 -33.181 20.225 1.00 76.62 305 CYS A CA 1
ATOM 2377 C C . CYS A 1 305 ? -6.166 -34.337 20.613 1.00 76.62 305 CYS A C 1
ATOM 2379 O O . CYS A 1 305 ? -6.599 -35.484 20.693 1.00 76.62 305 CYS A O 1
ATOM 2381 N N . SER A 1 306 ? -4.883 -34.058 20.866 1.00 73.56 306 SER A N 1
ATOM 2382 C CA . SER A 1 306 ? -3.892 -35.091 21.204 1.00 73.56 306 SER A CA 1
ATOM 2383 C C . SER A 1 306 ? -4.165 -35.779 22.544 1.00 73.56 306 SER A C 1
ATOM 2385 O O . SER A 1 306 ? -3.719 -36.908 22.736 1.00 73.56 306 SER A O 1
ATOM 2387 N N . ASN A 1 307 ? -4.864 -35.103 23.458 1.00 70.62 307 ASN A N 1
ATOM 2388 C CA . ASN A 1 307 ? -5.254 -35.646 24.759 1.00 70.62 307 ASN A CA 1
ATOM 2389 C C . ASN A 1 307 ? -6.576 -36.427 24.712 1.00 70.62 307 ASN A C 1
ATOM 2391 O O . ASN A 1 307 ? -6.925 -37.085 25.688 1.00 70.62 307 ASN A O 1
ATOM 2395 N N . SER A 1 308 ? -7.325 -36.350 23.607 1.00 64.62 308 SER A N 1
ATOM 2396 C CA . SER A 1 308 ? -8.545 -37.131 23.411 1.00 64.62 308 SER A CA 1
ATOM 2397 C C . SER A 1 308 ? -8.230 -38.438 22.675 1.00 64.62 308 SER A C 1
ATOM 2399 O O . SER A 1 308 ? -7.646 -38.417 21.594 1.00 64.62 308 SER A O 1
ATOM 2401 N N . ASP A 1 309 ? -8.637 -39.581 23.234 1.00 59.00 309 ASP A N 1
ATOM 2402 C CA . ASP A 1 309 ? -8.356 -40.920 22.680 1.00 59.00 309 ASP A CA 1
ATOM 2403 C C . ASP A 1 309 ? -9.050 -41.207 21.325 1.00 59.00 309 ASP A C 1
ATOM 2405 O O . ASP A 1 309 ? -8.739 -42.190 20.649 1.00 59.00 309 ASP A O 1
ATOM 2409 N N . ASN A 1 310 ? -9.944 -40.325 20.865 1.00 58.59 310 ASN A N 1
ATOM 2410 C CA . ASN A 1 310 ? -10.665 -40.454 19.595 1.00 58.59 310 ASN A CA 1
ATOM 2411 C C . ASN A 1 310 ? -9.863 -39.877 18.414 1.00 58.59 310 ASN A C 1
ATOM 2413 O O . ASN A 1 310 ? -10.114 -38.773 17.937 1.00 58.59 310 ASN A O 1
ATOM 2417 N N . LYS A 1 311 ? -8.908 -40.658 17.897 1.00 57.94 311 LYS A N 1
ATOM 2418 C CA . LYS A 1 311 ? -8.054 -40.299 16.742 1.00 57.94 311 LYS A CA 1
ATOM 2419 C C . LYS A 1 311 ? -8.713 -40.430 15.356 1.00 57.94 311 LYS A C 1
ATOM 2421 O O . LYS A 1 311 ? -8.031 -40.255 14.347 1.00 57.94 311 LYS A O 1
ATOM 2426 N N . SER A 1 312 ? -10.006 -40.738 15.258 1.00 52.28 312 SER A N 1
ATOM 2427 C CA . SER A 1 312 ? -10.687 -40.903 13.966 1.00 52.28 312 SER A CA 1
ATOM 2428 C C . SER A 1 312 ? -11.446 -39.638 13.550 1.00 52.28 312 SER A C 1
ATOM 2430 O O . SER A 1 312 ? -12.522 -39.361 14.070 1.00 52.28 312 SER A O 1
ATOM 2432 N N . GLY A 1 313 ? -10.898 -38.911 12.571 1.00 60.12 313 GLY A N 1
ATOM 2433 C CA . GLY A 1 313 ? -11.643 -37.953 11.744 1.00 60.12 313 GLY A CA 1
ATOM 2434 C C . GLY A 1 313 ? -12.078 -36.657 12.430 1.00 60.12 313 GLY A C 1
ATOM 2435 O O . GLY A 1 313 ? -13.227 -36.255 12.281 1.00 60.12 313 GLY A O 1
ATOM 2436 N N . ILE A 1 314 ? -11.191 -35.987 13.170 1.00 69.06 314 ILE A N 1
ATOM 2437 C CA . ILE A 1 314 ? -11.516 -34.682 13.763 1.00 69.06 314 ILE A CA 1
ATOM 2438 C C . ILE A 1 314 ? -11.583 -33.629 12.653 1.00 69.06 314 ILE A C 1
ATOM 2440 O O . ILE A 1 314 ? -10.569 -33.239 12.073 1.00 69.06 314 ILE A O 1
ATOM 2444 N N . ILE A 1 315 ? -12.801 -33.185 12.352 1.00 81.75 315 ILE A N 1
ATOM 2445 C CA . ILE A 1 315 ? -13.073 -32.062 11.459 1.00 81.75 315 ILE A CA 1
ATOM 2446 C C . ILE A 1 315 ? -13.067 -30.802 12.320 1.00 81.75 315 ILE A C 1
ATOM 2448 O O . ILE A 1 315 ? -13.956 -30.607 13.145 1.00 81.75 315 ILE A O 1
ATOM 2452 N N . PHE A 1 316 ? -12.061 -29.948 12.143 1.00 84.06 316 PHE A N 1
ATOM 2453 C CA . PHE A 1 316 ? -12.039 -28.647 12.804 1.00 84.06 316 PHE A CA 1
ATOM 2454 C C . PHE A 1 316 ? -13.032 -27.704 12.133 1.00 84.06 316 PHE A C 1
ATOM 2456 O O . PHE A 1 316 ? -12.957 -27.474 10.924 1.00 84.06 316 PHE A O 1
ATOM 2463 N N . THR A 1 317 ? -13.940 -27.137 12.923 1.00 88.44 317 THR A N 1
ATOM 2464 C CA . THR A 1 317 ? -14.885 -26.128 12.444 1.00 88.44 317 THR A CA 1
ATOM 2465 C C . THR A 1 317 ? -14.384 -24.715 12.736 1.00 88.44 317 THR A C 1
ATOM 2467 O O . THR A 1 317 ? -13.536 -24.481 13.601 1.00 88.44 317 THR A O 1
ATOM 2470 N N . GLU A 1 318 ? -14.948 -23.731 12.040 1.00 87.38 318 GLU A N 1
ATOM 2471 C CA . GLU A 1 318 ? -14.685 -22.317 12.314 1.00 87.38 318 GLU A CA 1
ATOM 2472 C C . GLU A 1 318 ? -15.063 -21.922 13.756 1.00 87.38 318 GLU A C 1
ATOM 2474 O O . GLU A 1 318 ? -14.383 -21.113 14.396 1.00 87.38 318 GLU A O 1
ATOM 2479 N N . ALA A 1 319 ? -16.115 -22.540 14.302 1.00 86.88 319 ALA A N 1
ATOM 2480 C CA . ALA A 1 319 ? -16.542 -22.329 15.679 1.00 86.88 319 ALA A CA 1
ATOM 2481 C C . ALA A 1 319 ? -15.478 -22.799 16.684 1.00 86.88 319 ALA A C 1
ATOM 2483 O O . ALA A 1 319 ? -15.250 -22.130 17.695 1.00 86.88 319 ALA A O 1
ATOM 2484 N N . ASP A 1 320 ? -14.784 -23.902 16.393 1.00 89.31 320 ASP A N 1
ATOM 2485 C CA . ASP A 1 320 ? -13.696 -24.405 17.236 1.00 89.31 320 ASP A CA 1
ATOM 2486 C C . ASP A 1 320 ? -12.499 -23.460 17.220 1.00 89.31 320 ASP A C 1
ATOM 2488 O O . ASP A 1 320 ? -11.963 -23.127 18.279 1.00 89.31 320 ASP A O 1
ATOM 2492 N N . MET A 1 321 ? -12.136 -22.947 16.042 1.00 89.12 321 MET A N 1
ATOM 2493 C CA . MET A 1 321 ? -11.085 -21.937 15.922 1.00 89.12 321 MET A CA 1
ATOM 2494 C C . MET A 1 321 ? -11.455 -20.642 16.644 1.00 89.12 321 MET A C 1
ATOM 2496 O O . MET A 1 321 ? -10.637 -20.078 17.369 1.00 89.12 321 MET A O 1
ATOM 2500 N N . THR A 1 322 ? -12.709 -20.205 16.531 1.00 87.50 322 THR A N 1
ATOM 2501 C CA . THR A 1 322 ? -13.221 -19.034 17.252 1.00 87.50 322 THR A CA 1
ATOM 2502 C C . THR A 1 322 ? -13.146 -19.239 18.765 1.00 87.50 322 THR A C 1
ATOM 2504 O O . THR A 1 322 ? -12.731 -18.336 19.491 1.00 87.50 322 THR A O 1
ATOM 2507 N N . ARG A 1 323 ? -13.484 -20.436 19.261 1.00 87.62 323 ARG A N 1
ATOM 2508 C CA . ARG A 1 323 ? -13.367 -20.785 20.683 1.00 87.62 323 ARG A CA 1
ATOM 2509 C C . ARG A 1 323 ? -11.910 -20.773 21.145 1.00 87.62 323 ARG A C 1
ATOM 2511 O O . ARG A 1 323 ? -11.611 -20.175 22.172 1.00 87.62 323 ARG A O 1
ATOM 2518 N N . ALA A 1 324 ? -11.005 -21.357 20.364 1.00 90.19 324 ALA A N 1
ATOM 2519 C CA . ALA A 1 324 ? -9.579 -21.363 20.673 1.00 90.19 324 ALA A CA 1
ATOM 2520 C C . ALA A 1 324 ? -8.976 -19.951 20.672 1.00 90.19 324 ALA A C 1
ATOM 2522 O O . ALA A 1 324 ? -8.219 -19.601 21.575 1.00 90.19 324 ALA A O 1
ATOM 2523 N N . LEU A 1 325 ? -9.358 -19.103 19.714 1.00 88.00 325 LEU A N 1
ATOM 2524 C CA . LEU A 1 325 ? -8.953 -17.696 19.681 1.00 88.00 325 LEU A CA 1
ATOM 2525 C C . LEU A 1 325 ? -9.484 -16.922 20.890 1.00 88.00 325 LEU A C 1
ATOM 2527 O O . LEU A 1 325 ? -8.742 -16.125 21.463 1.00 88.00 325 LEU A O 1
ATOM 2531 N N . LYS A 1 326 ? -10.725 -17.181 21.330 1.00 86.50 326 LYS A N 1
ATOM 2532 C CA . LYS A 1 326 ? -11.253 -16.630 22.590 1.00 86.50 326 LYS A CA 1
ATOM 2533 C C . LYS A 1 326 ? -10.393 -17.048 23.784 1.00 86.50 326 LYS A C 1
ATOM 2535 O O . LYS A 1 326 ? -10.016 -16.184 24.567 1.00 86.50 326 LYS A O 1
ATOM 2540 N N . SER A 1 327 ? -9.997 -18.318 23.878 1.00 85.69 327 SER A N 1
ATOM 2541 C CA . SER A 1 327 ? -9.127 -18.819 24.956 1.00 85.69 327 SER A CA 1
ATOM 2542 C C . SER A 1 327 ? -7.717 -18.215 24.949 1.00 85.69 327 SER A C 1
ATOM 2544 O O . SER A 1 327 ? -7.135 -18.010 26.008 1.00 85.69 327 SER A O 1
ATOM 2546 N N . VAL A 1 328 ? -7.170 -17.894 23.773 1.00 83.88 328 VAL A N 1
ATOM 2547 C CA . VAL A 1 328 ? -5.876 -17.191 23.636 1.00 83.88 328 VAL A CA 1
ATOM 2548 C C . VAL A 1 328 ? -6.005 -15.685 23.933 1.00 83.88 328 VAL A C 1
ATOM 2550 O O . VAL A 1 328 ? -5.001 -14.996 24.102 1.00 83.88 328 VAL A O 1
ATOM 2553 N N . GLY A 1 329 ? -7.234 -15.178 24.069 1.00 72.88 329 GLY A N 1
ATOM 2554 C CA . GLY A 1 329 ? -7.544 -13.794 24.424 1.00 72.88 329 GLY A CA 1
ATOM 2555 C C . GLY A 1 329 ? -7.800 -12.864 23.240 1.00 72.88 329 GLY A C 1
ATOM 2556 O O . GLY A 1 329 ? -7.709 -11.652 23.394 1.00 72.88 329 GLY A O 1
ATOM 2557 N N . ILE A 1 330 ? -8.083 -13.422 22.057 1.00 71.75 330 ILE A N 1
ATOM 2558 C CA . ILE A 1 330 ? -8.083 -12.706 20.765 1.00 71.75 330 ILE A CA 1
ATOM 2559 C C . ILE A 1 330 ? -9.418 -12.851 20.014 1.00 71.75 330 ILE A C 1
ATOM 2561 O O . ILE A 1 330 ? -9.601 -12.322 18.919 1.00 71.75 330 ILE A O 1
ATOM 2565 N N . GLY A 1 331 ? -10.418 -13.474 20.634 1.00 67.81 331 GLY A N 1
ATOM 2566 C CA . GLY A 1 331 ? -11.765 -13.632 20.075 1.00 67.81 331 GLY A CA 1
ATOM 2567 C C . GLY A 1 331 ? -12.710 -12.442 20.279 1.00 67.81 331 GLY A C 1
ATOM 2568 O O . GLY A 1 331 ? -13.897 -12.662 20.515 1.00 67.81 331 GLY A O 1
ATOM 2569 N N . GLY A 1 332 ? -12.184 -11.215 20.248 1.00 78.81 332 GLY A N 1
ATOM 2570 C CA . GLY A 1 332 ? -12.980 -9.988 20.275 1.00 78.81 332 GLY A CA 1
ATOM 2571 C C . GLY A 1 332 ? -13.777 -9.767 18.977 1.00 78.81 332 GLY A C 1
ATOM 2572 O O . GLY A 1 332 ? -13.630 -10.534 18.021 1.00 78.81 332 GLY A O 1
ATOM 2573 N N . PRO A 1 333 ? -14.636 -8.739 18.949 1.00 83.62 333 PRO A N 1
ATOM 2574 C CA . PRO A 1 333 ? -15.578 -8.492 17.861 1.00 83.62 333 PRO A CA 1
ATOM 2575 C C . PRO A 1 333 ? -14.878 -8.125 16.546 1.00 83.62 333 PRO A C 1
ATOM 2577 O O . PRO A 1 333 ? -13.749 -7.620 16.532 1.00 83.62 333 PRO A O 1
ATOM 2580 N N . GLU A 1 334 ? -15.568 -8.386 15.438 1.00 89.38 334 GLU A N 1
ATOM 2581 C CA . GLU A 1 334 ? -15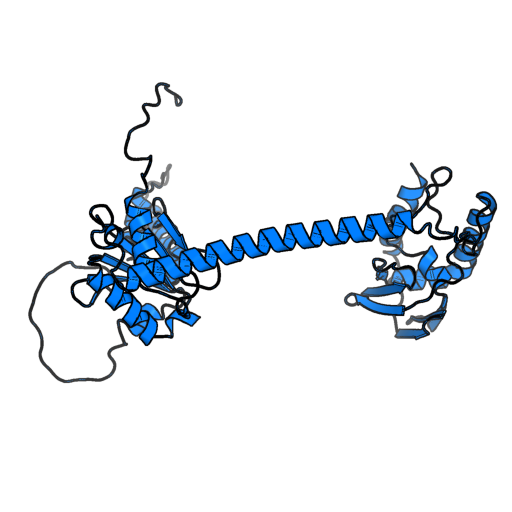.137 -7.997 14.094 1.00 89.38 334 GLU A CA 1
ATOM 2582 C C . GLU A 1 334 ? -15.550 -6.541 13.823 1.00 89.38 334 GLU A C 1
ATOM 2584 O O . GLU A 1 334 ? -16.700 -6.190 14.081 1.00 89.38 334 GLU A O 1
ATOM 2589 N N . PRO A 1 335 ? -14.643 -5.669 13.346 1.00 92.50 335 PRO A N 1
ATOM 2590 C CA . PRO A 1 335 ? -15.010 -4.315 12.945 1.00 92.50 335 PRO A CA 1
ATOM 2591 C C . PRO A 1 335 ? -15.905 -4.312 11.700 1.00 92.50 335 PRO A C 1
ATOM 2593 O O . PRO A 1 335 ? -15.630 -5.028 10.738 1.00 92.50 335 PRO A O 1
ATOM 2596 N N . ASP A 1 336 ? -16.905 -3.432 11.663 1.00 92.00 336 ASP A N 1
ATOM 2597 C CA . ASP A 1 336 ? -17.733 -3.225 10.465 1.00 92.00 336 ASP A CA 1
ATOM 2598 C C . ASP A 1 336 ? -17.010 -2.337 9.442 1.00 92.00 336 ASP A C 1
ATOM 2600 O O . ASP A 1 336 ? -17.130 -2.519 8.229 1.00 92.00 336 ASP A O 1
ATOM 2604 N N . LEU A 1 337 ? -16.215 -1.385 9.942 1.00 94.12 337 LEU A N 1
ATOM 2605 C CA . LEU A 1 337 ? -15.403 -0.459 9.157 1.00 94.12 337 LEU A CA 1
ATOM 2606 C C . LEU A 1 337 ? -13.975 -0.416 9.707 1.00 94.12 337 LEU A C 1
ATOM 2608 O O . LEU A 1 337 ? -13.776 -0.227 10.903 1.00 94.12 337 LEU A O 1
ATOM 2612 N N . LEU A 1 338 ? -12.978 -0.521 8.830 1.00 96.12 338 LEU A N 1
ATOM 2613 C CA . LEU A 1 338 ? -11.557 -0.382 9.140 1.00 96.12 338 LEU A CA 1
ATOM 2614 C C . LEU A 1 338 ? -10.983 0.862 8.464 1.00 96.12 338 LEU A C 1
ATOM 2616 O O . LEU A 1 338 ? -10.876 0.924 7.238 1.00 96.12 338 LEU A O 1
ATOM 2620 N N . LEU A 1 339 ? -10.550 1.835 9.261 1.00 96.69 339 LEU A N 1
ATOM 2621 C CA . LEU A 1 339 ? -9.813 3.003 8.791 1.00 96.69 339 LEU A CA 1
ATOM 2622 C C . LEU A 1 339 ? -8.313 2.731 8.861 1.00 96.69 339 LEU A C 1
ATOM 2624 O O . LEU A 1 339 ? -7.771 2.466 9.931 1.00 96.69 339 LEU A O 1
ATOM 2628 N N . VAL A 1 340 ? -7.632 2.824 7.723 1.00 96.19 340 VAL A N 1
ATOM 2629 C CA . VAL A 1 340 ? -6.197 2.541 7.621 1.00 96.19 340 VAL A CA 1
ATOM 2630 C C . VAL A 1 340 ? -5.414 3.836 7.442 1.00 96.19 340 VAL A C 1
ATOM 2632 O O . VAL A 1 340 ? -5.540 4.500 6.408 1.00 96.19 340 VAL A O 1
ATOM 2635 N N . TYR A 1 341 ? -4.575 4.150 8.427 1.00 95.44 341 TYR A N 1
ATOM 2636 C CA . TYR A 1 341 ? -3.608 5.240 8.404 1.00 95.44 341 TYR A CA 1
ATOM 2637 C C . TYR A 1 341 ? -2.191 4.706 8.219 1.00 95.44 341 TYR A C 1
ATOM 2639 O O . TYR A 1 341 ? -1.705 3.900 9.011 1.00 95.44 341 TYR A O 1
ATOM 2647 N N . GLY A 1 342 ? -1.519 5.169 7.172 1.00 92.19 342 GLY A N 1
ATOM 2648 C CA . GLY A 1 342 ? -0.143 4.786 6.892 1.00 92.19 342 GLY A CA 1
ATOM 2649 C C . GLY A 1 342 ? 0.301 5.160 5.480 1.00 92.19 342 GLY A C 1
ATOM 2650 O O . GLY A 1 342 ? -0.467 5.763 4.724 1.00 92.19 342 GLY A O 1
ATOM 2651 N N . PRO A 1 343 ? 1.533 4.786 5.095 1.00 86.88 343 PRO A N 1
ATOM 2652 C CA . PRO A 1 343 ? 2.120 5.149 3.805 1.00 86.88 343 PRO A CA 1
ATOM 2653 C C . PRO A 1 343 ? 1.652 4.262 2.641 1.00 86.88 343 PRO A C 1
ATOM 2655 O O . PRO A 1 343 ? 1.829 4.628 1.477 1.00 86.88 343 PRO A O 1
ATOM 2658 N N . ALA A 1 344 ? 1.084 3.088 2.931 1.00 86.81 344 ALA A N 1
ATOM 2659 C CA . ALA A 1 344 ? 0.710 2.089 1.937 1.00 86.81 344 ALA A CA 1
ATOM 2660 C C . ALA A 1 344 ? -0.724 1.590 2.134 1.00 86.81 344 ALA A C 1
ATOM 2662 O O . ALA A 1 344 ? -1.211 1.449 3.252 1.00 86.81 344 ALA A O 1
ATOM 2663 N N . ARG A 1 345 ? -1.389 1.254 1.022 1.00 89.44 345 ARG A N 1
ATOM 2664 C CA . ARG A 1 345 ? -2.741 0.676 1.008 1.00 89.44 345 ARG A CA 1
ATOM 2665 C C . ARG A 1 345 ? -2.718 -0.807 1.396 1.00 89.44 345 ARG A C 1
ATOM 2667 O O . ARG A 1 345 ? -2.870 -1.674 0.540 1.00 89.44 345 ARG A O 1
ATOM 2674 N N . CYS A 1 346 ? -2.508 -1.102 2.673 1.00 89.75 346 CYS A N 1
ATOM 2675 C CA . CYS A 1 346 ? -2.587 -2.450 3.236 1.00 89.75 346 CYS A CA 1
ATOM 2676 C C . CYS A 1 346 ? -3.062 -2.400 4.697 1.00 89.75 346 CYS A C 1
ATOM 2678 O O . CYS A 1 346 ? -2.981 -1.364 5.338 1.00 89.75 346 CYS A O 1
ATOM 2680 N N . HIS A 1 347 ? -3.534 -3.517 5.250 1.00 89.25 347 HIS A N 1
ATOM 2681 C CA . HIS A 1 347 ? -4.065 -3.584 6.622 1.00 89.25 347 HIS A CA 1
ATOM 2682 C C . HIS A 1 347 ? -2.973 -3.653 7.714 1.00 89.25 347 HIS A C 1
ATOM 2684 O O . HIS A 1 347 ? -3.283 -3.964 8.857 1.00 89.25 347 HIS A O 1
ATOM 2690 N N . LEU A 1 348 ? -1.695 -3.427 7.370 1.00 90.00 348 LEU A N 1
ATOM 2691 C CA . LEU A 1 348 ? -0.537 -3.399 8.287 1.00 90.00 348 LEU A CA 1
ATOM 2692 C C . LEU A 1 348 ? -0.438 -4.589 9.270 1.00 90.00 348 LEU A C 1
ATOM 2694 O O . LEU A 1 348 ? 0.128 -4.483 10.355 1.00 90.00 348 LEU A O 1
ATOM 2698 N N . GLY A 1 349 ? -0.961 -5.753 8.877 1.00 89.69 349 GLY A N 1
ATOM 2699 C CA . GLY A 1 349 ? -0.939 -6.966 9.698 1.00 89.69 349 GLY A CA 1
ATOM 2700 C C . GLY A 1 349 ? -2.090 -7.104 10.697 1.00 89.69 349 GLY A C 1
ATOM 2701 O O . GLY A 1 349 ? -2.053 -8.045 11.487 1.00 89.69 349 GLY A O 1
ATOM 2702 N N . PHE A 1 350 ? -3.106 -6.229 10.638 1.00 93.00 350 PHE A N 1
ATOM 2703 C CA . PHE A 1 350 ? -4.341 -6.368 11.414 1.00 93.00 350 PHE A CA 1
ATOM 2704 C C . PHE A 1 350 ? -4.876 -7.813 11.348 1.00 93.00 350 PHE A C 1
ATOM 2706 O O . PHE A 1 350 ? -4.816 -8.420 10.269 1.00 93.00 350 PHE A O 1
ATOM 2713 N N . PRO A 1 351 ? -5.390 -8.383 12.458 1.00 91.06 351 PRO A N 1
ATOM 2714 C CA . PRO A 1 351 ? -5.765 -9.792 12.524 1.00 91.06 351 PRO A CA 1
ATOM 2715 C C . PRO A 1 351 ? -6.741 -10.207 11.419 1.00 91.06 351 PRO A C 1
ATOM 2717 O O . PRO A 1 351 ? -7.912 -9.837 11.425 1.00 91.06 351 PRO A O 1
ATOM 2720 N N . ALA A 1 352 ? -6.259 -11.028 10.482 1.00 88.88 352 ALA A N 1
ATOM 2721 C CA . ALA A 1 352 ? -7.023 -11.427 9.299 1.00 88.88 352 ALA A CA 1
ATOM 2722 C C . ALA A 1 352 ? -8.338 -12.150 9.642 1.00 88.88 352 ALA A C 1
ATOM 2724 O O . ALA A 1 352 ? -9.322 -11.995 8.926 1.00 88.88 352 ALA A O 1
ATOM 2725 N N . TRP A 1 353 ? -8.373 -12.889 10.758 1.00 87.75 353 TRP A N 1
ATOM 2726 C CA . TRP A 1 353 ? -9.577 -13.583 11.228 1.00 87.75 353 TRP A CA 1
ATOM 2727 C C . TRP A 1 353 ? -10.738 -12.629 11.545 1.00 87.75 353 TRP A C 1
ATOM 2729 O O . TRP A 1 353 ? -11.889 -13.033 11.459 1.00 87.75 353 TRP A O 1
ATOM 2739 N N . ARG A 1 354 ? -10.447 -11.359 11.864 1.00 88.44 354 ARG A N 1
ATOM 2740 C CA . ARG A 1 354 ? -11.455 -10.338 12.183 1.00 88.44 354 ARG A CA 1
ATOM 2741 C C . ARG A 1 354 ? -11.857 -9.466 10.983 1.00 88.44 354 ARG A C 1
ATOM 2743 O O . ARG A 1 354 ? -12.571 -8.499 11.179 1.00 88.44 354 ARG A O 1
ATOM 2750 N N . LEU A 1 355 ? -11.383 -9.748 9.763 1.00 89.75 355 LEU A N 1
ATOM 2751 C CA . LEU A 1 355 ? -11.603 -8.887 8.582 1.00 89.75 355 LEU A CA 1
ATOM 2752 C C . LEU A 1 355 ? -12.629 -9.424 7.578 1.00 89.75 355 LEU A C 1
ATOM 2754 O O . LEU A 1 355 ? -12.675 -8.960 6.441 1.00 89.75 355 LEU A O 1
ATOM 2758 N N . ARG A 1 356 ? -13.417 -10.433 7.949 1.00 85.88 356 ARG A N 1
ATOM 2759 C CA . ARG A 1 356 ? -14.187 -11.232 6.982 1.00 85.88 356 ARG A CA 1
ATOM 2760 C C . ARG A 1 356 ? -15.230 -10.420 6.221 1.00 85.88 356 ARG A C 1
ATOM 2762 O O . ARG A 1 356 ? -15.339 -10.569 5.008 1.00 85.88 356 ARG A O 1
ATOM 2769 N N . TYR A 1 357 ? -15.930 -9.534 6.923 1.00 85.88 357 TYR A N 1
ATOM 2770 C CA . TYR A 1 357 ? -16.994 -8.692 6.361 1.00 85.88 357 TYR A CA 1
ATOM 2771 C C . TYR A 1 357 ? -16.761 -7.193 6.586 1.00 85.88 357 TYR A C 1
ATOM 2773 O O . TYR A 1 357 ? -17.663 -6.377 6.398 1.00 85.88 357 TYR A O 1
ATOM 2781 N N . THR A 1 358 ? -15.539 -6.832 6.972 1.00 91.56 358 THR A N 1
ATOM 2782 C CA . THR A 1 358 ? -15.151 -5.461 7.292 1.00 91.56 358 THR A CA 1
ATOM 2783 C C . THR A 1 358 ? -14.970 -4.627 6.026 1.00 91.56 358 THR A C 1
ATOM 2785 O O . THR A 1 358 ? -14.158 -4.965 5.162 1.00 91.56 358 THR A O 1
ATOM 2788 N N . GLU A 1 359 ? -15.647 -3.482 5.937 1.00 93.06 359 GLU A N 1
ATOM 2789 C CA . GLU A 1 359 ? -15.366 -2.488 4.899 1.00 93.06 359 GLU A CA 1
ATOM 2790 C C . GLU A 1 359 ? -14.031 -1.800 5.210 1.00 93.06 359 GLU A C 1
ATOM 2792 O O . GLU A 1 359 ? -13.800 -1.356 6.331 1.00 93.06 359 GLU A O 1
ATOM 2797 N N . ILE A 1 360 ? -13.131 -1.677 4.234 1.00 94.12 360 ILE A N 1
ATOM 2798 C CA . ILE A 1 360 ? -11.799 -1.097 4.459 1.00 94.12 360 ILE A CA 1
ATOM 2799 C C . ILE A 1 360 ? -11.676 0.235 3.727 1.00 94.12 360 ILE A C 1
ATOM 2801 O O . ILE A 1 360 ? -11.789 0.305 2.502 1.00 94.12 360 ILE A O 1
ATOM 2805 N N . MET A 1 361 ? -11.354 1.294 4.469 1.00 94.00 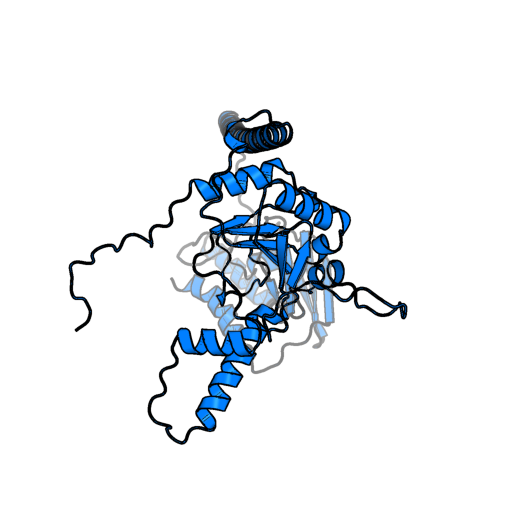361 MET A N 1
ATOM 2806 C CA . MET A 1 361 ? -11.112 2.625 3.923 1.00 94.00 361 MET A CA 1
ATOM 2807 C C . MET A 1 361 ? -9.698 3.101 4.224 1.00 94.00 361 MET A C 1
ATOM 2809 O O . MET A 1 361 ? -9.279 3.261 5.370 1.00 94.00 361 MET A O 1
ATOM 2813 N N . TYR A 1 362 ? -8.953 3.372 3.156 1.00 94.38 362 TYR A N 1
ATOM 2814 C CA . TYR A 1 362 ? -7.620 3.941 3.264 1.00 94.38 362 TYR A CA 1
ATOM 2815 C C . TYR A 1 362 ? -7.683 5.460 3.428 1.00 94.38 362 TYR A C 1
ATOM 2817 O O . TYR A 1 362 ? -8.169 6.166 2.542 1.00 94.38 362 TYR A O 1
ATOM 2825 N N . MET A 1 363 ? -7.134 5.951 4.536 1.00 93.50 363 MET A N 1
ATOM 2826 C CA . MET A 1 363 ? -7.187 7.358 4.934 1.00 93.50 363 MET A CA 1
ATOM 2827 C C . MET A 1 363 ? -5.912 8.134 4.576 1.00 93.50 363 MET A C 1
ATOM 2829 O O . MET A 1 363 ? -5.937 9.365 4.559 1.00 93.50 363 MET A O 1
ATOM 2833 N N . GLY A 1 364 ? -4.822 7.434 4.242 1.00 91.88 364 GLY A N 1
ATOM 2834 C CA . GLY A 1 364 ? -3.504 8.030 4.006 1.00 91.88 364 GLY A CA 1
ATOM 2835 C C . GLY A 1 364 ? -2.709 8.247 5.299 1.00 91.88 364 GLY A C 1
ATOM 2836 O O . GLY A 1 364 ? -3.061 7.676 6.329 1.00 91.88 364 GLY A O 1
ATOM 2837 N N . PRO A 1 365 ? -1.643 9.065 5.270 1.00 92.44 365 PRO A N 1
ATOM 2838 C CA . PRO A 1 365 ? -0.830 9.328 6.455 1.00 92.44 365 PRO A CA 1
ATOM 2839 C C . PRO A 1 365 ? -1.621 10.071 7.540 1.00 92.44 365 PRO A C 1
ATOM 2841 O O . PRO A 1 365 ? -2.286 11.076 7.258 1.00 92.44 365 PRO A O 1
ATOM 2844 N N . LEU A 1 366 ? -1.486 9.634 8.788 1.00 92.25 366 LEU A N 1
ATOM 2845 C CA . LEU A 1 366 ? -2.018 10.240 10.008 1.00 92.25 366 LEU A CA 1
ATOM 2846 C C . LEU A 1 366 ? -1.599 11.706 10.150 1.00 92.25 366 LEU A C 1
ATOM 2848 O O . LEU A 1 366 ? -2.379 12.531 10.621 1.00 92.25 366 LEU A O 1
ATOM 2852 N N . GLU A 1 367 ? -0.404 12.082 9.689 1.00 89.44 367 GLU A N 1
ATOM 2853 C CA . GLU A 1 367 ? 0.038 13.484 9.708 1.00 89.44 367 GLU A CA 1
ATOM 2854 C C . GLU A 1 367 ? -0.929 14.408 8.956 1.00 89.44 367 GLU A C 1
ATOM 2856 O O . GLU A 1 367 ? -1.245 15.511 9.420 1.00 89.44 367 GLU A O 1
ATOM 2861 N N . SER A 1 368 ? -1.457 13.910 7.835 1.00 87.94 368 SER A N 1
ATOM 2862 C CA . SER A 1 368 ? -2.367 14.615 6.932 1.00 87.94 368 SER A CA 1
ATOM 2863 C C . SER A 1 368 ? -3.848 14.466 7.298 1.00 87.94 368 SER A C 1
ATOM 2865 O O . SER A 1 368 ? -4.713 14.916 6.541 1.00 87.94 368 SER A O 1
ATOM 2867 N N . MET A 1 369 ? -4.158 13.852 8.448 1.00 90.88 369 MET A N 1
ATOM 2868 C CA . MET A 1 369 ? -5.534 13.577 8.856 1.00 90.88 369 MET A CA 1
ATOM 2869 C C . MET A 1 369 ? -6.371 14.858 8.984 1.00 90.88 369 MET A C 1
ATOM 2871 O O . MET A 1 369 ? -5.929 15.880 9.517 1.00 90.88 369 MET A O 1
ATOM 2875 N N . LYS A 1 370 ? -7.620 14.783 8.521 1.00 91.12 370 LYS A N 1
ATOM 2876 C CA . LYS A 1 370 ? -8.611 15.861 8.615 1.00 91.12 370 LYS A CA 1
ATOM 2877 C C . LYS A 1 370 ? -9.925 15.284 9.117 1.00 91.12 370 LYS A C 1
ATOM 2879 O O . LYS A 1 370 ? -10.351 14.235 8.633 1.00 91.12 370 LYS A O 1
ATOM 2884 N N . TYR A 1 371 ? -10.601 16.015 10.001 1.00 90.56 371 TYR A N 1
ATOM 2885 C CA . TYR A 1 371 ? -11.926 15.647 10.503 1.00 90.56 371 TYR A CA 1
ATOM 2886 C C . TYR A 1 371 ? -12.917 15.364 9.362 1.00 90.56 371 TYR A C 1
ATOM 2888 O O . TYR A 1 371 ? -13.574 14.326 9.345 1.00 90.56 371 TYR A O 1
ATOM 2896 N N . GLY A 1 372 ? -12.957 16.238 8.349 1.00 87.88 372 GLY A N 1
ATOM 2897 C CA . GLY A 1 372 ? -13.846 16.064 7.200 1.00 87.88 372 GLY A CA 1
ATOM 2898 C C . GLY A 1 372 ? -13.616 14.775 6.407 1.00 87.88 372 GLY A C 1
ATOM 2899 O O . GLY A 1 372 ? -14.573 14.221 5.878 1.00 87.88 372 GLY A O 1
ATOM 2900 N N . THR A 1 373 ? -12.385 14.253 6.364 1.00 90.56 373 THR A N 1
ATOM 2901 C CA . THR A 1 373 ? -12.095 12.974 5.696 1.00 90.56 373 THR A CA 1
ATOM 2902 C C . THR A 1 373 ? -12.717 11.805 6.461 1.00 90.56 373 THR A C 1
ATOM 2904 O O . THR A 1 373 ? -13.284 10.914 5.839 1.00 90.56 373 THR A O 1
ATOM 2907 N N . ILE A 1 374 ? -12.676 11.834 7.798 1.00 92.38 374 ILE A N 1
ATOM 2908 C CA . ILE A 1 374 ? -13.286 10.810 8.663 1.00 92.38 374 ILE A CA 1
ATOM 2909 C C . ILE A 1 374 ? -14.807 10.835 8.525 1.00 92.38 374 ILE A C 1
ATOM 2911 O O . ILE A 1 374 ? -15.420 9.810 8.246 1.00 92.38 374 ILE A O 1
ATOM 2915 N N . ALA A 1 375 ? -15.415 12.016 8.642 1.00 90.75 375 ALA A N 1
ATOM 2916 C CA . ALA A 1 375 ? -16.857 12.168 8.473 1.00 90.75 375 ALA A CA 1
ATOM 2917 C C . ALA A 1 375 ? -17.321 11.730 7.072 1.00 90.75 375 ALA A C 1
ATOM 2919 O O . ALA A 1 375 ? -18.367 11.100 6.932 1.00 90.75 375 ALA A O 1
ATOM 2920 N N . LYS A 1 376 ? -16.521 12.001 6.032 1.00 90.38 376 LYS A N 1
ATOM 2921 C CA . LYS A 1 376 ? -16.787 11.527 4.670 1.00 90.38 376 LYS A CA 1
ATOM 2922 C C . LYS A 1 376 ? -16.682 10.005 4.549 1.00 90.38 376 LYS A C 1
ATOM 2924 O O . LYS A 1 376 ? -17.535 9.417 3.893 1.00 90.38 376 LYS A O 1
ATOM 2929 N N . ALA A 1 377 ? -15.686 9.379 5.175 1.00 91.81 377 ALA A N 1
ATOM 2930 C CA . ALA A 1 377 ? -15.534 7.923 5.206 1.00 91.81 377 ALA A CA 1
ATOM 2931 C C . ALA A 1 377 ? -16.740 7.248 5.883 1.00 91.81 377 ALA A C 1
ATOM 2933 O O . ALA A 1 377 ? -17.363 6.360 5.307 1.00 91.81 377 ALA A O 1
ATOM 2934 N N . LEU A 1 378 ? -17.151 7.755 7.047 1.00 91.56 378 LEU A N 1
ATOM 2935 C CA . LEU A 1 378 ? -18.330 7.269 7.768 1.00 91.56 378 LEU A CA 1
ATOM 2936 C C . LEU A 1 378 ? -19.630 7.471 6.982 1.00 91.56 378 LEU A C 1
ATOM 2938 O O . LEU A 1 378 ? -20.473 6.581 6.933 1.00 91.56 378 LEU A O 1
ATOM 2942 N N . TYR A 1 379 ? -19.782 8.619 6.320 1.00 89.81 379 TYR A N 1
ATOM 2943 C CA . TYR A 1 379 ? -20.917 8.873 5.434 1.00 89.81 379 TYR A CA 1
ATOM 2944 C C . TYR A 1 379 ? -20.945 7.904 4.245 1.00 89.81 379 TYR A C 1
ATOM 2946 O O . TYR A 1 379 ? -22.002 7.406 3.868 1.00 89.81 379 TYR A O 1
ATOM 2954 N N . GLN A 1 380 ? -19.790 7.628 3.635 1.00 89.12 380 GLN A N 1
ATOM 2955 C CA . GLN A 1 380 ? -19.706 6.654 2.550 1.00 89.12 380 GLN A CA 1
ATOM 2956 C C . GLN A 1 380 ? -20.096 5.264 3.043 1.00 89.12 380 GLN A C 1
ATOM 2958 O O . GLN A 1 380 ? -20.903 4.619 2.384 1.00 89.12 380 GLN A O 1
ATOM 2963 N N . PHE A 1 381 ? -19.584 4.848 4.203 1.00 90.31 381 PHE A N 1
ATOM 2964 C CA . PHE A 1 381 ? -19.933 3.580 4.834 1.00 90.31 381 PHE A CA 1
ATOM 2965 C C . PHE A 1 381 ? -21.440 3.460 5.093 1.00 90.31 381 PHE A C 1
ATOM 2967 O O . PHE A 1 381 ? -22.035 2.459 4.710 1.00 90.31 381 PHE A O 1
ATOM 2974 N N . SER A 1 382 ? -22.094 4.498 5.628 1.00 88.50 382 SER A N 1
ATOM 2975 C CA . SER A 1 382 ? -23.538 4.439 5.911 1.00 88.50 382 SER A CA 1
ATOM 2976 C C . SER A 1 382 ? -24.414 4.254 4.665 1.00 88.50 382 SER A C 1
ATOM 2978 O O . SER A 1 382 ? -25.552 3.811 4.778 1.00 88.50 382 SER A O 1
ATOM 2980 N N . HIS A 1 383 ? -23.889 4.553 3.473 1.00 85.44 383 HIS A N 1
ATOM 2981 C CA . HIS A 1 383 ? -24.584 4.370 2.193 1.00 85.44 383 HIS A CA 1
ATOM 2982 C C . HIS A 1 383 ? -24.193 3.068 1.475 1.00 85.44 383 HIS A C 1
ATOM 2984 O O . HIS A 1 383 ? -24.757 2.746 0.424 1.00 85.44 383 HIS A O 1
ATOM 2990 N N . LYS A 1 384 ? -23.222 2.311 2.001 1.00 83.94 384 LYS A N 1
ATOM 2991 C CA . LYS A 1 384 ? -22.835 1.007 1.456 1.00 83.94 384 LYS A CA 1
ATOM 2992 C C . LYS A 1 384 ? -23.824 -0.058 1.909 1.00 83.94 384 LYS A C 1
ATOM 2994 O O . LYS A 1 384 ? -24.156 -0.162 3.085 1.00 83.94 384 LYS A O 1
ATOM 2999 N N . HIS A 1 385 ? -24.273 -0.870 0.963 1.00 76.06 385 HIS A N 1
ATOM 3000 C CA . HIS A 1 385 ? -25.125 -2.023 1.233 1.00 76.06 385 HIS A CA 1
ATOM 3001 C C . HIS A 1 385 ? -24.245 -3.274 1.270 1.00 76.06 385 HIS A C 1
ATOM 3003 O O . HIS A 1 385 ? -23.381 -3.443 0.407 1.00 76.06 385 HIS A O 1
ATOM 3009 N N . GLN A 1 386 ? -24.428 -4.111 2.291 1.00 72.94 386 GLN A N 1
ATOM 3010 C CA . GLN A 1 386 ? -23.794 -5.425 2.359 1.00 72.94 386 GLN A CA 1
ATOM 3011 C C . GLN A 1 386 ? -24.753 -6.419 1.709 1.00 72.94 386 GLN A C 1
ATOM 3013 O O . GLN A 1 386 ? -25.877 -6.584 2.163 1.00 72.94 386 GLN A O 1
ATOM 3018 N N . ASN A 1 387 ? -24.316 -7.075 0.638 1.00 74.00 387 ASN A N 1
ATOM 3019 C CA . ASN A 1 387 ? -25.181 -7.943 -0.170 1.00 74.00 387 ASN A CA 1
ATOM 3020 C C . ASN A 1 387 ? -25.409 -9.339 0.445 1.00 74.00 387 ASN A C 1
ATOM 3022 O O . ASN A 1 387 ? -25.852 -10.237 -0.261 1.00 74.00 387 ASN A O 1
ATOM 3026 N N . TYR A 1 388 ? -25.046 -9.550 1.713 1.00 62.22 388 TYR A N 1
ATOM 3027 C CA . TYR A 1 388 ? -25.037 -10.871 2.352 1.00 62.22 388 TYR A CA 1
ATOM 3028 C C . TYR A 1 388 ? -26.210 -11.104 3.319 1.00 62.22 388 TYR A C 1
ATOM 3030 O O . TYR A 1 388 ? -26.351 -12.219 3.810 1.00 62.22 388 TYR A O 1
ATOM 3038 N N . GLU A 1 389 ? -27.041 -10.090 3.595 1.00 51.56 389 GLU A N 1
ATOM 3039 C CA . GLU A 1 389 ? -28.170 -10.216 4.536 1.00 51.56 389 GLU A CA 1
ATOM 3040 C C . GLU A 1 389 ? -29.479 -10.693 3.889 1.00 51.56 389 GLU A C 1
ATOM 3042 O O . GLU A 1 389 ? -30.317 -11.255 4.590 1.00 51.56 389 GLU A O 1
ATOM 3047 N N . ASP A 1 390 ? -29.637 -10.566 2.567 1.00 37.84 390 ASP A N 1
ATOM 3048 C CA . ASP A 1 390 ? -30.743 -11.213 1.859 1.00 37.84 390 ASP A CA 1
ATOM 3049 C C . ASP A 1 390 ? -30.281 -12.593 1.373 1.00 37.84 390 ASP A C 1
ATOM 3051 O O . ASP A 1 390 ? -29.327 -12.670 0.587 1.00 37.84 390 ASP A O 1
ATOM 3055 N N . PRO A 1 391 ? -30.920 -13.701 1.799 1.00 34.06 391 PRO A N 1
ATOM 3056 C CA . PRO A 1 391 ? -30.639 -14.998 1.218 1.00 34.06 391 PRO A CA 1
ATOM 3057 C C . PRO A 1 391 ? -30.988 -14.920 -0.266 1.00 34.06 391 PRO A C 1
ATOM 3059 O O . PRO A 1 391 ? -32.156 -14.893 -0.654 1.00 34.06 391 PRO A O 1
ATOM 3062 N N . ILE A 1 392 ? -29.960 -14.894 -1.111 1.00 41.28 392 ILE A N 1
ATOM 3063 C CA . ILE A 1 392 ? -30.106 -15.277 -2.507 1.00 41.28 392 ILE A CA 1
ATOM 3064 C C . ILE A 1 392 ? -30.636 -16.709 -2.444 1.00 41.28 392 ILE A C 1
ATOM 3066 O O . ILE A 1 392 ? -29.901 -17.626 -2.077 1.00 41.28 392 ILE A O 1
ATOM 3070 N N . LEU A 1 393 ? -31.932 -16.883 -2.712 1.00 32.38 393 LEU A N 1
ATOM 3071 C CA . LEU A 1 393 ? -32.542 -18.184 -2.945 1.00 32.38 393 LEU A CA 1
ATOM 3072 C C . LEU A 1 393 ? -31.784 -18.811 -4.116 1.00 32.38 393 LEU A C 1
ATOM 3074 O O . LEU A 1 393 ? -32.070 -18.540 -5.281 1.00 32.38 393 LEU A O 1
ATOM 3078 N N . PHE A 1 394 ? -30.768 -19.610 -3.808 1.00 36.06 394 PHE A N 1
ATOM 3079 C CA . PHE A 1 394 ? -30.204 -20.545 -4.762 1.00 36.06 394 PHE A CA 1
ATOM 3080 C C . PHE A 1 394 ? -31.248 -21.651 -4.936 1.00 36.06 394 PHE A C 1
ATOM 3082 O O . PHE A 1 394 ? -31.236 -22.655 -4.232 1.00 36.06 394 PHE A O 1
ATOM 3089 N N . GLU A 1 395 ? -32.201 -21.433 -5.842 1.00 34.91 395 GLU A N 1
ATOM 3090 C CA . GLU A 1 395 ? -32.985 -22.520 -6.424 1.00 34.91 395 GLU A CA 1
ATOM 3091 C C . GLU A 1 395 ? -32.019 -23.396 -7.228 1.00 34.91 395 GLU A C 1
ATOM 3093 O O . GLU A 1 395 ? -31.621 -23.065 -8.345 1.00 34.91 395 GLU A O 1
ATOM 3098 N N . GLY A 1 396 ? -31.580 -24.493 -6.618 1.00 36.12 396 GLY A N 1
ATOM 3099 C CA . GLY A 1 396 ? -30.749 -25.490 -7.274 1.00 36.12 396 GLY A CA 1
ATOM 3100 C C . GLY A 1 396 ? -29.901 -26.255 -6.277 1.00 36.12 396 GLY A C 1
ATOM 3101 O O . GLY A 1 396 ? -28.828 -25.793 -5.891 1.00 36.12 396 GLY A O 1
ATOM 3102 N N . ASP A 1 397 ? -30.378 -27.442 -5.905 1.00 40.06 397 ASP A N 1
ATOM 3103 C CA . ASP A 1 397 ? -29.620 -28.460 -5.185 1.00 40.06 397 ASP A CA 1
ATOM 3104 C C . ASP A 1 397 ? -28.327 -28.765 -5.946 1.00 40.06 397 ASP A C 1
ATOM 3106 O O . ASP A 1 397 ? -28.318 -29.496 -6.936 1.00 40.06 397 ASP A O 1
ATOM 3110 N N . PHE A 1 398 ? -27.223 -28.171 -5.500 1.00 41.72 398 PHE A N 1
ATOM 3111 C CA . PHE A 1 398 ? -25.907 -28.387 -6.094 1.00 41.72 398 PHE A CA 1
ATOM 3112 C C . PHE A 1 398 ? -24.935 -29.071 -5.145 1.00 41.72 398 PHE A C 1
ATOM 3114 O O . PHE A 1 398 ? -23.738 -28.950 -5.343 1.00 41.72 398 PHE A O 1
ATOM 3121 N N . TRP A 1 399 ? -25.423 -29.816 -4.153 1.00 37.69 399 TRP A N 1
ATOM 3122 C CA . TRP A 1 399 ? -24.620 -30.823 -3.457 1.00 37.69 399 TRP A CA 1
ATOM 3123 C C . TRP A 1 399 ? -25.507 -31.988 -3.005 1.00 37.69 399 TRP A C 1
ATOM 3125 O O . TRP A 1 399 ? -26.072 -31.956 -1.916 1.00 37.69 399 TRP A O 1
ATOM 3135 N N . ASN A 1 400 ? -25.608 -33.005 -3.863 1.00 33.94 400 ASN A N 1
ATOM 3136 C CA . ASN A 1 400 ? -25.818 -34.399 -3.469 1.00 33.94 400 ASN A CA 1
ATOM 3137 C C . ASN A 1 400 ? -24.565 -35.185 -3.846 1.00 33.94 400 ASN A C 1
ATOM 3139 O O . ASN A 1 400 ? -24.048 -34.930 -4.962 1.00 33.94 400 ASN A O 1
#

Organism: NCBI:txid77586

InterPro domains:
  IPR010376 Gamma-butyrobetaine hydroxylase-like, N-terminal [PF06155] (35-112)
  IPR036424 Decaprenyl diphosphate synthase-like superfamily [G3DSA:3.40.1180.10] (251-389)
  IPR036424 Decaprenyl diphosphate synthase-like superfamily [SSF64005] (204-383)
  IPR038492 GBBH-like, N-terminal domain superfamily [G3DSA:3.30.2020.30] (20-116)
  IPR038887 Dehydrodolichyl diphosphate synthase complex subunit Nus1 [PTHR21528] (150-388)